Protein AF-0000000082779784 (afdb_homodimer)

Organism: Chanos chanos (NCBI:txid29144)

pLDDT: mean 76.97, std 26.13, range [23.72, 98.94]

Radius of gyration: 28.65 Å; Cα contacts (8 Å, |Δi|>4): 647; chains: 2; bounding box: 79×95×72 Å

Secondary structure (DSSP, 8-state):
------TTSHHHHHHHHHHHHHHHHHHHHGGGS--------SS-HHHHHHHHHHHHHHHHHHHHHHH-PPPBP-STT-TTSEEETTEEEEEEEEEE-HHHHHHHHHHHSTT-EEPP--SHHHHHHHHHHHHHH-SSS--EEEEEEESSSSS-EEETT--------BPTT----GGGTEEEEEE-SSSTT-EEEEETTS-EEEEEEEE-----/------GGGHHHHHHHHHHHHHHHHHHHHGGGS--------SS-HHHHHHHHHHHHHHHHHHHHHHH-PPPBP-STT-TTSEEETTEEEEEEEEEE-HHHHHHHHHHHSTT-EEPP--SHHHHHHHHHHHHHH-SSS--EEEEEEESSSSS-EEETT--------BPTT----GGGTEEEEEE-SSSTT-EEEEETTS-EEEEEEEE-----

Structure (mmCIF, N/CA/C/O backbone):
data_AF-0000000082779784-model_v1
#
loop_
_entity.id
_entity.type
_entity.pdbx_description
1 polymer Lectin-like
#
loop_
_atom_site.group_PDB
_atom_site.id
_atom_site.type_symbol
_atom_site.label_atom_id
_atom_site.label_alt_id
_atom_site.label_comp_id
_atom_site.label_asym_id
_atom_site.label_entity_id
_atom_site.label_seq_id
_atom_site.pdbx_PDB_ins_code
_atom_site.Cartn_x
_atom_site.Cartn_y
_atom_site.Cartn_z
_atom_site.occupancy
_atom_site.B_iso_or_equiv
_atom_site.auth_seq_id
_atom_site.auth_comp_id
_atom_site.auth_asym_id
_atom_site.auth_atom_id
_atom_site.pdbx_PDB_model_num
ATOM 1 N N . MET A 1 1 ? -25.344 -27.469 45.875 1 23.88 1 MET A N 1
ATOM 2 C CA . MET A 1 1 ? -24.984 -28.438 44.844 1 23.88 1 MET A CA 1
ATOM 3 C C . MET A 1 1 ? -24.406 -27.75 43.625 1 23.88 1 MET A C 1
ATOM 5 O O . MET A 1 1 ? -25.094 -27 42.938 1 23.88 1 MET A O 1
ATOM 9 N N . ARG A 1 2 ? -23.031 -27.328 43.688 1 28.5 2 ARG A N 1
ATOM 10 C CA . ARG A 1 2 ? -22.234 -26.391 42.875 1 28.5 2 ARG A CA 1
ATOM 11 C C . ARG A 1 2 ? -21.906 -26.984 41.531 1 28.5 2 ARG A C 1
ATOM 13 O O . ARG A 1 2 ? -21.359 -28.094 41.438 1 28.5 2 ARG A O 1
ATOM 20 N N . SER A 1 3 ? -22.766 -26.688 40.469 1 24.86 3 SER A N 1
ATOM 21 C CA . SER A 1 3 ? -22.734 -27.219 39.125 1 24.86 3 SER A CA 1
ATOM 22 C C . SER A 1 3 ? -21.391 -26.922 38.438 1 24.86 3 SER A C 1
ATOM 24 O O . SER A 1 3 ? -20.984 -25.766 38.344 1 24.86 3 SER A O 1
ATOM 26 N N . VAL A 1 4 ? -20.359 -27.781 38.594 1 32.56 4 VAL A N 1
ATOM 27 C CA . VAL A 1 4 ? -19.031 -27.859 38 1 32.56 4 VAL A CA 1
ATOM 28 C C . VAL A 1 4 ? -19.141 -27.875 36.5 1 32.56 4 VAL A C 1
ATOM 30 O O . VAL A 1 4 ? -19.828 -28.719 35.906 1 32.56 4 VAL A O 1
ATOM 33 N N . GLY A 1 5 ? -19.172 -26.672 35.844 1 28.34 5 GLY A N 1
ATOM 34 C CA . GLY A 1 5 ? -19.312 -26.438 34.406 1 28.34 5 GLY A CA 1
ATOM 35 C C . GLY A 1 5 ? -18.297 -27.188 33.562 1 28.34 5 GLY A C 1
ATOM 36 O O . GLY A 1 5 ? -17.156 -27.375 34 1 28.34 5 GLY A O 1
ATOM 37 N N . ALA A 1 6 ? -18.688 -28.094 32.625 1 32.75 6 ALA A N 1
ATOM 38 C CA . ALA A 1 6 ? -18.141 -29.047 31.641 1 32.75 6 ALA A CA 1
ATOM 39 C C . ALA A 1 6 ? -17.234 -28.328 30.625 1 32.75 6 ALA A C 1
ATOM 41 O O . ALA A 1 6 ? -17.062 -28.797 29.5 1 32.75 6 ALA A O 1
ATOM 42 N N . GLY A 1 7 ? -16.672 -27.156 30.891 1 31.84 7 GLY A N 1
ATOM 43 C CA . GLY A 1 7 ? -16.078 -26.406 29.797 1 31.84 7 GLY A CA 1
ATOM 44 C C . GLY A 1 7 ? -14.812 -27.062 29.25 1 31.84 7 GLY A C 1
ATOM 45 O O . GLY A 1 7 ? -14.125 -26.469 28.422 1 31.84 7 GLY A O 1
ATOM 46 N N . GLY A 1 8 ? -14.281 -28.203 29.812 1 32.31 8 GLY A N 1
ATOM 47 C CA . GLY A 1 8 ? -12.922 -28.641 29.547 1 32.31 8 GLY A CA 1
ATOM 48 C C . GLY A 1 8 ? -12.758 -29.281 28.172 1 32.31 8 GLY A C 1
ATOM 49 O O . GLY A 1 8 ? -11.656 -29.688 27.812 1 32.31 8 GLY A O 1
ATOM 50 N N . THR A 1 9 ? -13.805 -29.766 27.406 1 34.84 9 THR A N 1
ATOM 51 C CA . THR A 1 9 ? -13.617 -30.812 26.406 1 34.84 9 THR A CA 1
ATOM 52 C C . THR A 1 9 ? -13.055 -30.25 25.109 1 34.84 9 THR A C 1
ATOM 54 O O . THR A 1 9 ? -12.602 -31 24.25 1 34.84 9 THR A O 1
ATOM 57 N N . ILE A 1 10 ? -13.164 -28.938 24.812 1 34.38 10 ILE A N 1
ATOM 58 C CA . ILE A 1 10 ? -12.992 -28.578 23.406 1 34.38 10 ILE A CA 1
ATOM 59 C C . ILE A 1 10 ? -11.5 -28.516 23.062 1 34.38 10 ILE A C 1
ATOM 61 O O . ILE A 1 10 ? -11.125 -28.547 21.891 1 34.38 10 ILE A O 1
ATOM 65 N N . ASN A 1 11 ? -10.617 -28.391 24.094 1 32.22 11 ASN A N 1
ATOM 66 C CA . ASN A 1 11 ? -9.227 -28.125 23.75 1 32.22 11 ASN A CA 1
ATOM 67 C C . ASN A 1 11 ? -8.547 -29.375 23.172 1 32.22 11 ASN A C 1
ATOM 69 O O . ASN A 1 11 ? -7.477 -29.266 22.562 1 32.22 11 ASN A O 1
ATOM 73 N N . LEU A 1 12 ? -9.031 -30.594 23.484 1 34.16 12 LEU A N 1
ATOM 74 C CA . LEU A 1 12 ? -8.344 -31.828 23.141 1 34.16 12 LEU A CA 1
ATOM 75 C C . LEU A 1 12 ? -8.445 -32.125 21.641 1 34.16 12 LEU A C 1
ATOM 77 O O . LEU A 1 12 ? -7.523 -32.656 21.047 1 34.16 12 LEU A O 1
ATOM 81 N N . ALA A 1 13 ? -9.516 -31.641 20.969 1 32.19 13 ALA A N 1
ATOM 82 C CA . ALA A 1 13 ? -9.703 -32.062 19.594 1 32.19 13 ALA A CA 1
ATOM 83 C C . ALA A 1 13 ? -8.719 -31.344 18.672 1 32.19 13 ALA A C 1
ATOM 85 O O . ALA A 1 13 ? -8.227 -31.922 17.703 1 32.19 13 ALA A O 1
ATOM 86 N N . LYS A 1 14 ? -8.367 -30.109 18.984 1 36 14 LYS A N 1
ATOM 87 C CA . LYS A 1 14 ? -7.457 -29.391 18.094 1 36 14 LYS A CA 1
ATOM 88 C C . LYS A 1 14 ? -6.039 -29.953 18.203 1 36 14 LYS A C 1
ATOM 90 O O . LYS A 1 14 ? -5.312 -30.016 17.203 1 36 14 LYS A O 1
ATOM 95 N N . GLU A 1 15 ? -5.594 -30.422 19.312 1 37.97 15 GLU A N 1
ATOM 96 C CA . GLU A 1 15 ? -4.273 -31.031 19.469 1 37.97 15 GLU A CA 1
ATOM 97 C C . GLU A 1 15 ? -4.168 -32.344 18.672 1 37.97 15 GLU A C 1
ATOM 99 O O . GLU A 1 15 ? -3.119 -32.625 18.078 1 37.97 15 GLU A O 1
ATOM 104 N N . LEU A 1 16 ? -5.277 -33.062 18.516 1 35.44 16 LEU A N 1
ATOM 105 C CA . LEU A 1 16 ? -5.211 -34.344 17.828 1 35.44 16 LEU A CA 1
ATOM 106 C C . LEU A 1 16 ? -5.109 -34.125 16.312 1 35.44 16 LEU A C 1
ATOM 108 O O . LEU A 1 16 ? -4.465 -34.938 15.617 1 35.44 16 LEU A O 1
ATOM 112 N N . LYS A 1 17 ? -5.699 -33 15.82 1 37.62 17 LYS A N 1
ATOM 113 C CA . LYS A 1 17 ? -5.598 -32.844 14.367 1 37.62 17 LYS A CA 1
ATOM 114 C C . LYS A 1 17 ? -4.176 -32.469 13.953 1 37.62 17 LYS A C 1
ATOM 116 O O . LYS A 1 17 ? -3.672 -32.969 12.945 1 37.62 17 LYS A O 1
ATOM 121 N N . VAL A 1 18 ? -3.428 -31.766 14.812 1 35.31 18 VAL A N 1
ATOM 122 C CA . VAL A 1 18 ? -2.061 -31.391 14.461 1 35.31 18 VAL A CA 1
ATOM 123 C C . VAL A 1 18 ? -1.146 -32.594 14.594 1 35.31 18 VAL A C 1
ATOM 125 O O . VAL A 1 18 ? -0.272 -32.844 13.75 1 35.31 18 VAL A O 1
ATOM 128 N N . GLU A 1 19 ? -1.332 -33.438 15.562 1 36.91 19 GLU A N 1
ATOM 129 C CA . GLU A 1 19 ? -0.468 -34.625 15.727 1 36.91 19 GLU A CA 1
ATOM 130 C C . GLU A 1 19 ? -0.677 -35.625 14.594 1 36.91 19 GLU A C 1
ATOM 132 O O . GLU A 1 19 ? 0.282 -36.219 14.102 1 36.91 19 GLU A O 1
ATOM 137 N N . ARG A 1 20 ? -1.927 -35.812 14.227 1 36.22 20 ARG A N 1
ATOM 138 C CA . ARG A 1 20 ? -2.166 -36.75 13.141 1 36.22 20 ARG A CA 1
ATOM 139 C C . ARG A 1 20 ? -1.636 -36.219 11.812 1 36.22 20 ARG A C 1
ATOM 141 O O . ARG A 1 20 ? -1.119 -36.969 10.992 1 36.22 20 ARG A O 1
ATOM 148 N N . LEU A 1 21 ? -1.686 -34.812 11.648 1 36.78 21 LEU A N 1
ATOM 149 C CA . LEU A 1 21 ? -1.146 -34.312 10.398 1 36.78 21 LEU A CA 1
ATOM 150 C C . LEU A 1 21 ? 0.377 -34.344 10.398 1 36.78 21 LEU A C 1
ATOM 152 O O . LEU A 1 21 ? 0.991 -34.656 9.367 1 36.78 21 LEU A O 1
ATOM 156 N N . LEU A 1 22 ? 1.004 -34.312 11.555 1 37.28 22 LEU A N 1
ATOM 157 C CA . LEU A 1 22 ? 2.457 -34.438 11.633 1 37.28 22 LEU A CA 1
ATOM 158 C C . LEU A 1 22 ? 2.91 -35.844 11.328 1 37.28 22 LEU A C 1
ATOM 160 O O . LEU A 1 22 ? 3.92 -36.062 10.648 1 37.28 22 LEU A O 1
ATOM 164 N N . ILE A 1 23 ? 2.129 -36.812 11.82 1 37 23 ILE A N 1
ATOM 165 C CA . ILE A 1 23 ? 2.586 -38.188 11.625 1 37 23 ILE A CA 1
ATOM 166 C C . ILE A 1 23 ? 2.529 -38.562 10.141 1 37 23 ILE A C 1
ATOM 168 O O . ILE A 1 23 ? 3.443 -39.188 9.609 1 37 23 ILE A O 1
ATOM 172 N N . ILE A 1 24 ? 1.626 -37.875 9.438 1 36.31 24 ILE A N 1
ATOM 173 C CA . ILE A 1 24 ? 1.515 -38.281 8.039 1 36.31 24 ILE A CA 1
ATOM 174 C C . ILE A 1 24 ? 2.633 -37.656 7.227 1 36.31 24 ILE A C 1
ATOM 176 O O . ILE A 1 24 ? 3.223 -38.281 6.355 1 36.31 24 ILE A O 1
ATOM 180 N N . THR A 1 25 ? 3.141 -36.469 7.707 1 35.88 25 THR A N 1
ATOM 181 C CA . THR A 1 25 ? 4.129 -35.781 6.879 1 35.88 25 THR A CA 1
ATOM 182 C C . THR A 1 25 ? 5.516 -36.406 7.074 1 35.88 25 THR A C 1
ATOM 184 O O . THR A 1 25 ? 6.316 -36.438 6.141 1 35.88 25 THR A O 1
ATOM 187 N N . MET A 1 26 ? 5.836 -36.844 8.258 1 36 26 MET A N 1
ATOM 188 C CA . MET A 1 26 ? 7.18 -37.406 8.422 1 36 26 MET A CA 1
ATOM 189 C C . MET A 1 26 ? 7.324 -38.719 7.652 1 36 26 MET A C 1
ATOM 191 O O . MET A 1 26 ? 8.438 -39.125 7.316 1 36 26 MET A O 1
ATOM 195 N N . MET A 1 27 ? 6.246 -39.375 7.547 1 34.59 27 MET A N 1
ATOM 196 C CA . MET A 1 27 ? 6.402 -40.656 6.855 1 34.59 27 MET A CA 1
ATOM 197 C C . MET A 1 27 ? 6.508 -40.469 5.348 1 34.59 27 MET A C 1
ATOM 199 O O . MET A 1 27 ? 6.824 -41.375 4.605 1 34.59 27 MET A O 1
ATOM 203 N N . LYS A 1 28 ? 6.219 -39.219 4.887 1 39.16 28 LYS A N 1
ATOM 204 C CA . LYS A 1 28 ? 6.215 -39.062 3.436 1 39.16 28 LYS A CA 1
ATOM 205 C C . LYS A 1 28 ? 7.637 -38.938 2.895 1 39.16 28 LYS A C 1
ATOM 207 O O . LYS A 1 28 ? 7.895 -39.25 1.732 1 39.16 28 LYS A O 1
ATOM 212 N N . LEU A 1 29 ? 8.562 -38.5 3.678 1 36.72 29 LEU A N 1
ATOM 213 C CA . LEU A 1 29 ? 9.82 -38.156 3.02 1 36.72 29 LEU A CA 1
ATOM 214 C C . LEU A 1 29 ? 10.562 -39.406 2.588 1 36.72 29 LEU A C 1
ATOM 216 O O . LEU A 1 29 ? 11.375 -39.375 1.664 1 36.72 29 LEU A O 1
ATOM 220 N N . ASN A 1 30 ? 10.477 -40.375 3.451 1 36.06 30 ASN A N 1
ATOM 221 C CA . ASN A 1 30 ? 11.438 -41.406 3.133 1 36.06 30 ASN A CA 1
ATOM 222 C C . ASN A 1 30 ? 11.016 -42.219 1.902 1 36.06 30 ASN A C 1
ATOM 224 O O . ASN A 1 30 ? 11.695 -43.156 1.516 1 36.06 30 ASN A O 1
ATOM 228 N N . PHE A 1 31 ? 9.68 -42.031 1.555 1 36.16 31 PHE A N 1
ATOM 229 C CA . PHE A 1 31 ? 9.266 -43.062 0.615 1 36.16 31 PHE A CA 1
ATOM 230 C C . PHE A 1 31 ? 9.68 -42.688 -0.806 1 36.16 31 PHE A C 1
ATOM 232 O O . PHE A 1 31 ? 9.383 -43.438 -1.75 1 36.16 31 PHE A O 1
ATOM 239 N N . ILE A 1 32 ? 10.219 -41.5 -1.028 1 33.91 32 ILE A N 1
ATOM 240 C CA . ILE A 1 32 ? 10.266 -41.219 -2.457 1 33.91 32 ILE A CA 1
ATOM 241 C C . ILE A 1 32 ? 11.484 -41.906 -3.08 1 33.91 32 ILE A C 1
ATOM 243 O O . ILE A 1 32 ? 11.766 -41.719 -4.266 1 33.91 32 ILE A O 1
ATOM 247 N N . SER A 1 33 ? 12.422 -42.406 -2.264 1 29.23 33 SER A N 1
ATOM 248 C CA . SER A 1 33 ? 13.562 -42.75 -3.098 1 29.23 33 SER A CA 1
ATOM 249 C C . SER A 1 33 ? 13.219 -43.875 -4.074 1 29.23 33 SER A C 1
ATOM 251 O O . SER A 1 33 ? 13.594 -43.812 -5.246 1 29.23 33 SER A O 1
ATOM 253 N N . CYS A 1 34 ? 13.328 -45.188 -3.588 1 30.3 34 CYS A N 1
ATOM 254 C CA . CYS A 1 34 ? 13.758 -46.344 -4.375 1 30.3 34 CYS A CA 1
ATOM 255 C C . CYS A 1 34 ? 12.648 -46.781 -5.324 1 30.3 34 CYS A C 1
ATOM 257 O O . CYS A 1 34 ? 11.469 -46.594 -5.035 1 30.3 34 CYS A O 1
ATOM 259 N N . GLY A 1 35 ? 12.867 -47.219 -6.754 1 31.69 35 GLY A N 1
ATOM 260 C CA . GLY A 1 35 ? 12.164 -47.781 -7.902 1 31.69 35 GLY A CA 1
ATOM 261 C C . GLY A 1 35 ? 11.117 -48.812 -7.523 1 31.69 35 GLY A C 1
ATOM 262 O O . GLY A 1 35 ? 10.508 -49.406 -8.391 1 31.69 35 GLY A O 1
ATOM 263 N N . VAL A 1 36 ? 11.352 -49.562 -6.344 1 32.97 36 VAL A N 1
ATOM 264 C CA . VAL A 1 36 ? 10.602 -50.781 -6.219 1 32.97 36 VAL A CA 1
ATOM 265 C C . VAL A 1 36 ? 9.133 -50.469 -5.918 1 32.97 36 VAL A C 1
ATOM 267 O O . VAL A 1 36 ? 8.836 -49.656 -5.047 1 32.97 36 VAL A O 1
ATOM 270 N N . GLU A 1 37 ? 8.156 -50.656 -6.902 1 34.06 37 GLU A N 1
ATOM 271 C CA . GLU A 1 37 ? 6.707 -50.75 -6.77 1 34.06 37 GLU A CA 1
ATOM 272 C C . GLU A 1 37 ? 6.309 -51.469 -5.488 1 34.06 37 GLU A C 1
ATOM 274 O O . GLU A 1 37 ? 6.344 -52.688 -5.434 1 34.06 37 GLU A O 1
ATOM 279 N N . HIS A 1 38 ? 6.82 -51.125 -4.289 1 33.88 38 HIS A N 1
ATOM 280 C CA . HIS A 1 38 ? 6.234 -51.875 -3.188 1 33.88 38 HIS A CA 1
ATOM 281 C C . HIS A 1 38 ? 4.711 -51.781 -3.217 1 33.88 38 HIS A C 1
ATOM 283 O O . HIS A 1 38 ? 4.141 -50.688 -3.348 1 33.88 38 HIS A O 1
ATOM 289 N N . LYS A 1 39 ? 3.988 -52.875 -3.59 1 37.5 39 LYS A N 1
ATOM 290 C CA . LYS A 1 39 ? 2.566 -53.156 -3.467 1 37.5 39 LYS A CA 1
ATOM 291 C C . LYS A 1 39 ? 2.004 -52.656 -2.145 1 37.5 39 LYS A C 1
ATOM 293 O O . LYS A 1 39 ? 2.568 -52.906 -1.08 1 37.5 39 LYS A O 1
ATOM 298 N N . ALA A 1 40 ? 1.337 -51.469 -2.156 1 38.25 40 ALA A N 1
ATOM 299 C CA . ALA A 1 40 ? 0.465 -50.906 -1.134 1 38.25 40 ALA A CA 1
ATOM 300 C C . ALA A 1 40 ? -0.38 -51.969 -0.463 1 38.25 40 ALA A C 1
ATOM 302 O O . ALA A 1 40 ? -1.598 -52.031 -0.654 1 38.25 40 ALA A O 1
ATOM 303 N N . GLN A 1 41 ? 0.075 -53.188 -0.403 1 39.12 41 GLN A N 1
ATOM 304 C CA . GLN A 1 41 ? -0.837 -54.156 0.164 1 39.12 41 GLN A CA 1
ATOM 305 C C . GLN A 1 41 ? -1.271 -53.781 1.572 1 39.12 41 GLN A C 1
ATOM 307 O O . GLN A 1 41 ? -2.305 -54.219 2.061 1 39.12 41 GLN A O 1
ATOM 312 N N . GLY A 1 42 ? -0.367 -53.219 2.422 1 40.88 42 GLY A N 1
ATOM 313 C CA . GLY A 1 42 ? -0.7 -53.188 3.838 1 40.88 42 GLY A CA 1
ATOM 314 C C . GLY A 1 42 ? -1.311 -51.875 4.289 1 40.88 42 GLY A C 1
ATOM 315 O O . GLY A 1 42 ? -1.423 -51.625 5.492 1 40.88 42 GLY A O 1
ATOM 316 N N . LEU A 1 43 ? -1.366 -50.938 3.514 1 45.41 43 LEU A N 1
ATOM 317 C CA . LEU A 1 43 ? -1.974 -49.75 4.07 1 45.41 43 LEU A CA 1
ATOM 318 C C . LEU A 1 43 ? -3.475 -49.938 4.27 1 45.41 43 LEU A C 1
ATOM 320 O O . LEU A 1 43 ? -4.137 -50.562 3.447 1 45.41 43 LEU A O 1
ATOM 324 N N . GLU A 1 44 ? -3.951 -49.625 5.48 1 48.75 44 GLU A N 1
ATOM 325 C CA . GLU A 1 44 ? -5.371 -49.688 5.805 1 48.75 44 GLU A CA 1
ATOM 326 C C . GLU A 1 44 ? -6.203 -48.844 4.844 1 48.75 44 GLU A C 1
ATOM 328 O O . GLU A 1 44 ? -5.695 -47.875 4.266 1 48.75 44 GLU A O 1
ATOM 333 N N . PRO A 1 45 ? -7.414 -49.219 4.621 1 53.91 45 PRO A N 1
ATOM 334 C CA . PRO A 1 45 ? -8.336 -48.594 3.658 1 53.91 45 PRO A CA 1
ATOM 335 C C . PRO A 1 45 ? -8.422 -47.094 3.807 1 53.91 45 PRO A C 1
ATOM 337 O O . PRO A 1 45 ? -8.547 -46.375 2.809 1 53.91 45 PRO A O 1
ATOM 340 N N . ILE A 1 46 ? -8.242 -46.562 4.961 1 55 46 ILE A N 1
ATOM 341 C CA . ILE A 1 46 ? -8.422 -45.156 5.195 1 55 46 ILE A CA 1
ATOM 342 C C . ILE A 1 46 ? -7.215 -44.375 4.672 1 55 46 ILE A C 1
ATOM 344 O O . ILE A 1 46 ? -7.363 -43.281 4.109 1 55 46 ILE A O 1
ATOM 348 N N . GLU A 1 47 ? -6.016 -44.844 4.879 1 49.97 47 GLU A N 1
ATOM 349 C CA . GLU A 1 47 ? -4.812 -44.156 4.391 1 49.97 47 GLU A CA 1
ATOM 350 C C . GLU A 1 47 ? -4.766 -44.156 2.867 1 49.97 47 GLU A C 1
ATOM 352 O O . GLU A 1 47 ? -4.309 -43.188 2.262 1 49.97 47 GLU A O 1
ATOM 357 N N . LYS A 1 48 ? -5.328 -45.125 2.217 1 52.44 48 LYS A N 1
ATOM 358 C CA . LYS A 1 48 ? -5.43 -45.188 0.761 1 52.44 48 LYS A CA 1
ATOM 359 C C . LYS A 1 48 ? -6.387 -44.125 0.228 1 52.44 48 LYS A C 1
ATOM 361 O O . LYS A 1 48 ? -6.156 -43.562 -0.841 1 52.44 48 LYS A O 1
ATOM 366 N N . GLN A 1 49 ? -7.418 -43.781 0.985 1 48.06 49 GLN A N 1
ATOM 367 C CA . GLN A 1 49 ? -8.391 -42.781 0.575 1 48.06 49 GLN A CA 1
ATOM 368 C C . GLN A 1 49 ? -7.805 -41.375 0.655 1 48.06 49 GLN A C 1
ATOM 370 O O . GLN A 1 49 ? -8.07 -40.531 -0.203 1 48.06 49 GLN A O 1
ATOM 375 N N . ILE A 1 50 ? -6.938 -41.094 1.603 1 48.47 50 ILE A N 1
ATOM 376 C CA . ILE A 1 50 ? -6.32 -39.781 1.738 1 48.47 50 ILE A CA 1
ATOM 377 C C . ILE A 1 50 ? -5.289 -39.594 0.632 1 48.47 50 ILE A C 1
ATOM 379 O O . ILE A 1 50 ? -5.23 -38.531 0.015 1 48.47 50 ILE A O 1
ATOM 383 N N . LEU A 1 51 ? -4.516 -40.531 0.332 1 48.78 51 LEU A N 1
ATOM 384 C CA . LEU A 1 51 ? -3.545 -40.469 -0.754 1 48.78 51 LEU A CA 1
ATOM 385 C C . LEU A 1 51 ? -4.246 -40.312 -2.102 1 48.78 51 LEU A C 1
ATOM 387 O O . LEU A 1 51 ? -3.793 -39.562 -2.961 1 48.78 51 LEU A O 1
ATOM 391 N N . LEU A 1 52 ? -5.305 -41 -2.26 1 48.94 52 LEU A N 1
ATOM 392 C CA . LEU A 1 52 ? -6.07 -40.938 -3.498 1 48.94 52 LEU A CA 1
ATOM 393 C C . LEU A 1 52 ? -6.723 -39.562 -3.646 1 48.94 52 LEU A C 1
ATOM 395 O O . LEU A 1 52 ? -6.742 -39 -4.742 1 48.94 52 LEU A O 1
ATOM 399 N N . PHE A 1 53 ? -7.223 -39 -2.566 1 48.72 53 PHE A N 1
ATOM 400 C CA . PHE A 1 53 ? -7.832 -37.656 -2.615 1 48.72 53 PHE A CA 1
ATOM 401 C C . PHE A 1 53 ? -6.785 -36.594 -2.914 1 48.72 53 PHE A C 1
ATOM 403 O O . PHE A 1 53 ? -7.031 -35.688 -3.703 1 48.72 53 PHE A O 1
ATOM 410 N N . TRP A 1 54 ? -5.66 -36.719 -2.279 1 49.19 54 TRP A N 1
ATOM 411 C CA . TRP A 1 54 ? -4.562 -35.812 -2.561 1 49.19 54 TRP A CA 1
ATOM 412 C C . TRP A 1 54 ? -4.09 -35.969 -4.004 1 49.19 54 TRP A C 1
ATOM 414 O O . TRP A 1 54 ? -3.812 -34.969 -4.672 1 49.19 54 TRP A O 1
ATOM 424 N N . ALA A 1 55 ? -4.027 -37.156 -4.473 1 49.16 55 ALA A N 1
ATOM 425 C CA . ALA A 1 55 ? -3.619 -37.438 -5.848 1 49.16 55 ALA A CA 1
ATOM 426 C C . ALA A 1 55 ? -4.684 -36.969 -6.84 1 49.16 55 ALA A C 1
ATOM 428 O O . ALA A 1 55 ? -4.367 -36.375 -7.871 1 49.16 55 ALA A O 1
ATOM 429 N N . VAL A 1 56 ? -5.906 -37.094 -6.465 1 48.12 56 VAL A N 1
ATOM 430 C CA . VAL A 1 56 ? -7.012 -36.719 -7.336 1 48.12 56 VAL A CA 1
ATOM 431 C C . VAL A 1 56 ? -7.09 -35.188 -7.426 1 48.12 56 VAL A C 1
ATOM 433 O O . VAL A 1 56 ? -7.258 -34.625 -8.516 1 48.12 56 VAL A O 1
ATOM 436 N N . ASP A 1 57 ? -7.047 -34.5 -6.293 1 50.25 57 ASP A N 1
ATOM 437 C CA . ASP A 1 57 ? -7.117 -33.062 -6.309 1 50.25 57 ASP A CA 1
ATOM 438 C C . ASP A 1 57 ? -5.918 -32.469 -7.035 1 50.25 57 ASP A C 1
ATOM 440 O O . ASP A 1 57 ? -6.066 -31.516 -7.82 1 50.25 57 ASP A O 1
ATOM 444 N N . HIS A 1 58 ? -4.742 -33.062 -6.762 1 55.38 58 HIS A N 1
ATOM 445 C CA . HIS A 1 58 ? -3.562 -32.656 -7.508 1 55.38 58 HIS A CA 1
ATOM 446 C C . HIS A 1 58 ? -3.719 -32.938 -8.992 1 55.38 58 HIS A C 1
ATOM 448 O O . HIS A 1 58 ? -3.352 -32.125 -9.836 1 55.38 58 HIS A O 1
ATOM 454 N N . THR A 1 59 ? -4.277 -34.156 -9.203 1 56.91 59 THR A N 1
ATOM 455 C CA . THR A 1 59 ? -4.473 -34.531 -10.594 1 56.91 59 THR A CA 1
ATOM 456 C C . THR A 1 59 ? -5.543 -33.688 -11.258 1 56.91 59 THR A C 1
ATOM 458 O O . THR A 1 59 ? -5.426 -33.344 -12.438 1 56.91 59 THR A O 1
ATOM 461 N N . HIS A 1 60 ? -6.496 -33.281 -10.461 1 56.97 60 HIS A N 1
ATOM 462 C CA . HIS A 1 60 ? -7.555 -32.469 -11.039 1 56.97 60 HIS A CA 1
ATOM 463 C C . HIS A 1 60 ? -7.059 -31.062 -11.375 1 56.97 60 HIS A C 1
ATOM 465 O O . HIS A 1 60 ? -7.371 -30.531 -12.445 1 56.97 60 HIS A O 1
ATOM 471 N N . HIS A 1 61 ? -6.273 -30.5 -10.461 1 59 61 HIS A N 1
ATOM 472 C CA . HIS A 1 61 ? -5.75 -29.172 -10.758 1 59 61 HIS A CA 1
ATOM 473 C C . HIS A 1 61 ? -4.797 -29.203 -11.945 1 59 61 HIS A C 1
ATOM 475 O O . HIS A 1 61 ? -4.828 -28.312 -12.797 1 59 61 HIS A O 1
ATOM 481 N N . LEU A 1 62 ? -4.008 -30.234 -11.93 1 58.81 62 LEU A N 1
ATOM 482 C CA . LEU A 1 62 ? -3.059 -30.375 -13.023 1 58.81 62 LEU A CA 1
ATOM 483 C C . LEU A 1 62 ? -3.787 -30.641 -14.344 1 58.81 62 LEU A C 1
ATOM 485 O O . LEU A 1 62 ? -3.381 -30.141 -15.391 1 58.81 62 LEU A O 1
ATOM 489 N N . ARG A 1 63 ? -4.82 -31.422 -14.156 1 61.03 63 ARG A N 1
ATOM 490 C CA . ARG A 1 63 ? -5.574 -31.703 -15.375 1 61.03 63 ARG A CA 1
ATOM 491 C C . ARG A 1 63 ? -6.242 -30.453 -15.914 1 61.03 63 ARG A C 1
ATOM 493 O O . ARG A 1 63 ? -6.238 -30.203 -17.125 1 61.03 63 ARG A O 1
ATOM 500 N N . ARG A 1 64 ? -6.684 -29.609 -14.961 1 65.06 64 ARG A N 1
ATOM 501 C CA . ARG A 1 64 ? -7.332 -28.391 -15.43 1 65.06 64 ARG A CA 1
ATOM 502 C C . ARG A 1 64 ? -6.328 -27.453 -16.094 1 65.06 64 ARG A C 1
ATOM 504 O O . ARG A 1 64 ? -6.605 -26.891 -17.156 1 65.06 64 ARG A O 1
ATOM 511 N N . CYS A 1 65 ? -5.16 -27.359 -15.469 1 75.31 65 CYS A N 1
ATOM 512 C CA . CYS A 1 65 ? -4.156 -26.453 -16.016 1 75.31 65 CYS A CA 1
ATOM 513 C C . CYS A 1 65 ? -3.643 -26.969 -17.359 1 75.31 65 CYS A C 1
ATOM 515 O O . CYS A 1 65 ? -3.354 -26.188 -18.266 1 75.31 65 CYS A O 1
ATOM 517 N N . SER A 1 66 ? -3.471 -28.25 -17.438 1 66.75 66 SER A N 1
ATOM 518 C CA . SER A 1 66 ? -2.9 -28.828 -18.641 1 66.75 66 SER A CA 1
ATOM 519 C C . SER A 1 66 ? -3.789 -28.562 -19.859 1 66.75 66 SER A C 1
ATOM 521 O O . SER A 1 66 ? -3.291 -28.312 -20.953 1 66.75 66 SER A O 1
ATOM 523 N N . MET A 1 67 ? -5.031 -28.438 -19.594 1 69.12 67 MET A N 1
ATOM 524 C CA . MET A 1 67 ? -5.922 -28.312 -20.75 1 69.12 67 MET A CA 1
ATOM 525 C C . MET A 1 67 ? -6.211 -26.844 -21.047 1 69.12 67 MET A C 1
ATOM 527 O O . MET A 1 67 ? -6.523 -26.484 -22.188 1 69.12 67 MET A O 1
ATOM 531 N N . LYS A 1 68 ? -5.996 -25.891 -20 1 84 68 LYS A N 1
ATOM 532 C CA . LYS A 1 68 ? -6.363 -24.516 -20.344 1 84 68 LYS A CA 1
ATOM 533 C C . LYS A 1 68 ? -5.465 -23.516 -19.641 1 84 68 LYS A C 1
ATOM 535 O O . LYS A 1 68 ? -5.883 -22.875 -18.672 1 84 68 LYS A O 1
ATOM 540 N N . MET A 1 69 ? -4.25 -23.406 -20.125 1 92.06 69 MET A N 1
ATOM 541 C CA . MET A 1 69 ? -3.373 -22.344 -19.641 1 92.06 69 MET A CA 1
ATOM 542 C C . MET A 1 69 ? -3.885 -20.969 -20.078 1 92.06 69 MET A C 1
ATOM 544 O O . MET A 1 69 ? -4.473 -20.828 -21.156 1 92.06 69 MET A O 1
ATOM 548 N N . PRO A 1 70 ? -3.621 -20.016 -19.172 1 95.81 70 PRO A N 1
ATOM 549 C CA . PRO A 1 70 ? -3.996 -18.672 -19.641 1 95.81 70 PRO A CA 1
ATOM 550 C C . PRO A 1 70 ? -3.277 -18.266 -20.922 1 95.81 70 PRO A C 1
ATOM 552 O O . PRO A 1 70 ? -2.137 -18.672 -21.156 1 95.81 70 PRO A O 1
ATOM 555 N N . ARG A 1 71 ? -3.973 -17.484 -21.703 1 95.38 71 ARG A N 1
ATOM 556 C CA . ARG A 1 71 ? -3.406 -17.016 -22.969 1 95.38 71 ARG A CA 1
ATOM 557 C C . ARG A 1 71 ? -2.395 -15.898 -22.734 1 95.38 71 ARG A C 1
ATOM 559 O O . ARG A 1 71 ? -2.273 -15.391 -21.609 1 95.38 71 ARG A O 1
ATOM 566 N N . SER A 1 72 ? -1.723 -15.516 -23.812 1 96.75 72 SER A N 1
ATOM 567 C CA . SER A 1 72 ? -0.742 -14.43 -23.781 1 96.75 72 SER A CA 1
ATOM 568 C C . SER A 1 72 ? -1.415 -13.086 -23.547 1 96.75 72 SER A C 1
ATOM 570 O O . SER A 1 72 ? -2.525 -12.844 -24.031 1 96.75 72 SER A O 1
ATOM 572 N N . CYS A 1 73 ? -0.723 -12.242 -22.781 1 97.62 73 CYS A N 1
ATOM 573 C CA . CYS A 1 73 ? -1.196 -10.875 -22.609 1 97.62 73 CYS A CA 1
ATOM 574 C C . CYS A 1 73 ? -1.301 -10.164 -23.953 1 97.62 73 CYS A C 1
ATOM 576 O O . CYS A 1 73 ? -0.472 -10.375 -24.844 1 97.62 73 CYS A O 1
ATOM 578 N N . ASP A 1 74 ? -2.236 -9.289 -24.156 1 95.75 74 ASP A N 1
ATOM 579 C CA . ASP A 1 74 ? -2.479 -8.617 -25.438 1 95.75 74 ASP A CA 1
ATOM 580 C C . ASP A 1 74 ? -1.938 -7.188 -25.406 1 95.75 74 ASP A C 1
ATOM 582 O O . ASP A 1 74 ? -2.293 -6.367 -26.266 1 95.75 74 ASP A O 1
ATOM 586 N N . VAL A 1 75 ? -1.193 -6.848 -24.469 1 96.12 75 VAL A N 1
ATOM 587 C CA . VAL A 1 75 ? -0.539 -5.543 -24.406 1 96.12 75 VAL A CA 1
ATOM 588 C C . VAL A 1 75 ? 0.809 -5.605 -25.125 1 96.12 75 VAL A C 1
ATOM 590 O O . VAL A 1 75 ? 1.587 -6.539 -24.922 1 96.12 75 VAL A O 1
ATOM 593 N N . LYS A 1 76 ? 1.069 -4.57 -25.969 1 95.19 76 LYS A N 1
ATOM 594 C CA . LYS A 1 76 ? 2.307 -4.52 -26.734 1 95.19 76 LYS A CA 1
ATOM 595 C C . LYS A 1 76 ? 3.527 -4.633 -25.828 1 95.19 76 LYS A C 1
ATOM 597 O O . LYS A 1 76 ? 3.58 -3.996 -24.766 1 95.19 76 LYS A O 1
ATOM 602 N N . ASN A 1 77 ? 4.496 -5.426 -26.141 1 96.25 77 ASN A N 1
ATOM 603 C CA . ASN A 1 77 ? 5.777 -5.633 -25.469 1 96.25 77 ASN A CA 1
ATOM 604 C C . ASN A 1 77 ? 5.637 -6.543 -24.25 1 96.25 77 ASN A C 1
ATOM 606 O O . ASN A 1 77 ? 6.629 -6.879 -23.609 1 96.25 77 ASN A O 1
ATOM 610 N N . TYR A 1 78 ? 4.398 -6.965 -23.953 1 97.94 78 TYR A N 1
ATOM 611 C CA . TYR A 1 78 ? 4.18 -7.824 -22.797 1 97.94 78 TYR A CA 1
ATOM 612 C C . TYR A 1 78 ? 3.477 -9.117 -23.203 1 97.94 78 TYR A C 1
ATOM 614 O O . TYR A 1 78 ? 2.781 -9.734 -22.391 1 97.94 78 TYR A O 1
ATOM 622 N N . GLU A 1 79 ? 3.648 -9.547 -24.438 1 97.19 79 GLU A N 1
ATOM 623 C CA . GLU A 1 79 ? 3.004 -10.742 -24.969 1 97.19 79 GLU A CA 1
ATOM 624 C C . GLU A 1 79 ? 3.545 -12 -24.312 1 97.19 79 GLU A C 1
ATOM 626 O O . GLU A 1 79 ? 2.912 -13.062 -24.359 1 97.19 79 GLU A O 1
ATOM 631 N N . HIS A 1 80 ? 4.684 -11.906 -23.656 1 97.62 80 HIS A N 1
ATOM 632 C CA . HIS A 1 80 ? 5.266 -13.055 -22.984 1 97.62 80 HIS A CA 1
ATOM 633 C C . HIS A 1 80 ? 4.703 -13.211 -21.578 1 97.62 80 HIS A C 1
ATOM 635 O O . HIS A 1 80 ? 5.031 -14.172 -20.875 1 97.62 80 HIS A O 1
ATOM 641 N N . TRP A 1 81 ? 3.904 -12.211 -21.125 1 98.44 81 TRP A N 1
ATOM 642 C CA . TRP A 1 81 ? 3.111 -12.359 -19.906 1 98.44 81 TRP A CA 1
ATOM 643 C C . TRP A 1 81 ? 1.812 -13.109 -20.188 1 98.44 81 TRP A C 1
ATOM 645 O O . TRP A 1 81 ? 1.424 -13.273 -21.359 1 98.44 81 TRP A O 1
ATOM 655 N N . TYR A 1 82 ? 1.161 -13.547 -19.156 1 98.31 82 TYR A N 1
ATOM 656 C CA . TYR A 1 82 ? -0.117 -14.234 -19.297 1 98.31 82 TYR A CA 1
ATOM 657 C C . TYR A 1 82 ? -1.28 -13.281 -19.047 1 98.31 82 TYR A C 1
ATOM 659 O O . TYR A 1 82 ? -1.201 -12.406 -18.188 1 98.31 82 TYR A O 1
ATOM 667 N N . LYS A 1 83 ? -2.344 -13.531 -19.766 1 97.56 83 LYS A N 1
ATOM 668 C CA . LYS A 1 83 ? -3.58 -12.797 -19.516 1 97.56 83 LYS A CA 1
ATOM 669 C C . LYS A 1 83 ? -4.426 -13.5 -18.453 1 97.56 83 LYS A C 1
ATOM 671 O O . LYS A 1 83 ? -4.793 -14.664 -18.609 1 97.56 83 LYS A O 1
ATOM 676 N N . VAL A 1 84 ? -4.75 -12.82 -17.344 1 97.75 84 VAL A N 1
ATOM 677 C CA . VAL A 1 84 ? -5.629 -13.305 -16.281 1 97.75 84 VAL A CA 1
ATOM 678 C C . VAL A 1 84 ? -6.684 -12.242 -15.969 1 97.75 84 VAL A C 1
ATOM 680 O O . VAL A 1 84 ? -6.402 -11.266 -15.273 1 97.75 84 VAL A O 1
ATOM 683 N N . GLY A 1 85 ? -7.879 -12.484 -16.453 1 95.94 85 GLY A N 1
ATOM 684 C CA . GLY A 1 85 ? -8.859 -11.414 -16.328 1 95.94 85 GLY A CA 1
ATOM 685 C C . GLY A 1 85 ? -8.422 -10.125 -17 1 95.94 85 GLY A C 1
ATOM 686 O O . GLY A 1 85 ? -8.078 -10.117 -18.188 1 95.94 85 GLY A O 1
ATOM 687 N N . THR A 1 86 ? -8.43 -9.047 -16.297 1 96.75 86 THR A N 1
ATOM 688 C CA . THR A 1 86 ? -8.031 -7.754 -16.828 1 96.75 86 THR A CA 1
ATOM 689 C C . THR A 1 86 ? -6.574 -7.449 -16.484 1 96.75 86 THR A C 1
ATOM 691 O O . THR A 1 86 ? -6.145 -6.293 -16.531 1 96.75 86 THR A O 1
ATOM 694 N N . TYR A 1 87 ? -5.844 -8.508 -16.141 1 98.19 87 TYR A N 1
ATOM 695 C CA . TYR A 1 87 ? -4.453 -8.312 -15.75 1 98.19 87 TYR A CA 1
ATOM 696 C C . TYR A 1 87 ? -3.514 -9.078 -16.672 1 98.19 87 TYR A C 1
ATOM 698 O O . TYR A 1 87 ? -3.896 -10.102 -17.266 1 98.19 87 TYR A O 1
ATOM 706 N N . CYS A 1 88 ? -2.332 -8.555 -16.828 1 98.69 88 CYS A N 1
ATOM 707 C CA . CYS A 1 88 ? -1.188 -9.305 -17.328 1 98.69 88 CYS A CA 1
ATOM 708 C C . CYS A 1 88 ? -0.296 -9.773 -16.188 1 98.69 88 CYS A C 1
ATOM 710 O O . CYS A 1 88 ? 0.042 -8.984 -15.305 1 98.69 88 CYS A O 1
ATOM 712 N N . VAL A 1 89 ? 0.073 -11.047 -16.219 1 98.75 89 VAL A N 1
ATOM 713 C CA . VAL A 1 89 ? 0.716 -11.664 -15.07 1 98.75 89 VAL A CA 1
ATOM 714 C C . VAL A 1 89 ? 1.994 -12.375 -15.508 1 98.75 89 VAL A C 1
ATOM 716 O O . VAL A 1 89 ? 2.035 -12.992 -16.578 1 98.75 89 VAL A O 1
ATOM 719 N N . MET A 1 90 ? 2.996 -12.344 -14.711 1 98.75 90 MET A N 1
ATOM 720 C CA . MET A 1 90 ? 4.258 -13.031 -14.977 1 98.75 90 MET A CA 1
ATOM 721 C C . MET A 1 90 ? 4.805 -13.68 -13.703 1 98.75 90 MET A C 1
ATOM 723 O O . MET A 1 90 ? 4.754 -13.078 -12.625 1 98.75 90 MET A O 1
ATOM 727 N N . TYR A 1 91 ? 5.242 -14.922 -13.836 1 98.69 91 TYR A N 1
ATOM 728 C CA . TYR A 1 91 ? 5.941 -15.641 -12.781 1 98.69 91 TYR A CA 1
ATOM 729 C C . TYR A 1 91 ? 7.426 -15.297 -12.773 1 98.69 91 TYR A C 1
ATOM 731 O O . TYR A 1 91 ? 8.078 -15.328 -13.82 1 98.69 91 TYR A O 1
ATOM 739 N N . PHE A 1 92 ? 7.965 -14.961 -11.609 1 98.75 92 PHE A N 1
ATOM 740 C CA . PHE A 1 92 ? 9.398 -14.719 -11.484 1 98.75 92 PHE A CA 1
ATOM 741 C C . PHE A 1 92 ? 10.047 -15.781 -10.609 1 98.75 92 PHE A C 1
ATOM 743 O O . PHE A 1 92 ? 9.664 -15.969 -9.461 1 98.75 92 PHE A O 1
ATOM 750 N N . ASN A 1 93 ? 11.047 -16.422 -11.219 1 97.38 93 ASN A N 1
ATOM 751 C CA . ASN A 1 93 ? 11.773 -17.484 -10.547 1 97.38 93 ASN A CA 1
ATOM 752 C C . ASN A 1 93 ? 12.961 -16.938 -9.75 1 97.38 93 ASN A C 1
ATOM 754 O O . ASN A 1 93 ? 14.102 -17.328 -9.992 1 97.38 93 ASN A O 1
ATOM 758 N N . GLU A 1 94 ? 12.844 -15.984 -8.977 1 97.31 94 GLU A N 1
ATOM 759 C CA . GLU A 1 94 ? 13.758 -15.398 -8 1 97.31 94 GLU A CA 1
ATOM 760 C C . GLU A 1 94 ? 13.164 -15.422 -6.594 1 97.31 94 GLU A C 1
ATOM 762 O O . GLU A 1 94 ? 11.969 -15.188 -6.418 1 97.31 94 GLU A O 1
ATOM 767 N N . LEU A 1 95 ? 14 -15.797 -5.695 1 98.5 95 LEU A N 1
ATOM 768 C CA . LEU A 1 95 ? 13.539 -15.812 -4.309 1 98.5 95 LEU A CA 1
ATOM 769 C C . LEU A 1 95 ? 13.781 -14.461 -3.645 1 98.5 95 LEU A C 1
ATOM 771 O O . LEU A 1 95 ? 14.93 -14.055 -3.453 1 98.5 95 LEU A O 1
ATOM 775 N N . LEU A 1 96 ? 12.734 -13.75 -3.326 1 98.5 96 LEU A N 1
ATOM 776 C CA . LEU A 1 96 ? 12.82 -12.445 -2.674 1 98.5 96 LEU A CA 1
ATOM 777 C C . LEU A 1 96 ? 11.852 -12.367 -1.499 1 98.5 96 LEU A C 1
ATOM 779 O O . LEU A 1 96 ? 10.844 -13.078 -1.465 1 98.5 96 LEU A O 1
ATOM 783 N N . ASN A 1 97 ? 12.227 -11.562 -0.491 1 97.88 97 ASN A N 1
ATOM 784 C CA . ASN A 1 97 ? 11.227 -11.25 0.524 1 97.88 97 ASN A CA 1
ATOM 785 C C . ASN A 1 97 ? 10.086 -10.414 -0.05 1 97.88 97 ASN A C 1
ATOM 787 O O . ASN A 1 97 ? 10.156 -9.969 -1.199 1 97.88 97 ASN A O 1
ATOM 791 N N . PHE A 1 98 ? 9.062 -10.273 0.653 1 97.94 98 PHE A N 1
ATOM 792 C CA . PHE A 1 98 ? 7.84 -9.648 0.158 1 97.94 98 PHE A CA 1
ATOM 793 C C . PHE A 1 98 ? 8.125 -8.25 -0.384 1 97.94 98 PHE A C 1
ATOM 795 O O . PHE A 1 98 ? 7.691 -7.902 -1.483 1 97.94 98 PHE A O 1
ATOM 802 N N . THR A 1 99 ? 8.883 -7.449 0.396 1 97.69 99 THR A N 1
ATOM 803 C CA . THR A 1 99 ? 9.18 -6.066 0.029 1 97.69 99 THR A CA 1
ATOM 804 C C . THR A 1 99 ? 9.977 -6.012 -1.273 1 97.69 99 THR A C 1
ATOM 806 O O . THR A 1 99 ? 9.609 -5.281 -2.197 1 97.69 99 THR A O 1
ATOM 809 N N . ASP A 1 100 ? 11.008 -6.758 -1.357 1 98.38 100 ASP A N 1
ATOM 810 C CA . ASP A 1 100 ? 11.844 -6.758 -2.559 1 98.38 100 ASP A CA 1
ATOM 811 C C . ASP A 1 100 ? 11.062 -7.285 -3.762 1 98.38 100 ASP A C 1
ATOM 813 O O . ASP A 1 100 ? 11.258 -6.82 -4.887 1 98.38 100 ASP A O 1
ATOM 817 N N . ALA A 1 101 ? 10.234 -8.266 -3.496 1 98.81 101 ALA A N 1
ATOM 818 C CA . ALA A 1 101 ? 9.391 -8.781 -4.57 1 98.81 101 ALA A CA 1
ATOM 819 C C . ALA A 1 101 ? 8.453 -7.699 -5.105 1 98.81 101 ALA A C 1
ATOM 821 O O . ALA A 1 101 ? 8.297 -7.555 -6.32 1 98.81 101 ALA A O 1
ATOM 822 N N . GLU A 1 102 ? 7.832 -6.961 -4.191 1 98.69 102 GLU A N 1
ATOM 823 C CA . GLU A 1 102 ? 6.953 -5.871 -4.609 1 98.69 102 GLU A CA 1
ATOM 824 C C . GLU A 1 102 ? 7.707 -4.844 -5.453 1 98.69 102 GLU A C 1
ATOM 826 O O . GLU A 1 102 ? 7.227 -4.438 -6.512 1 98.69 102 GLU A O 1
ATOM 831 N N . PHE A 1 103 ? 8.859 -4.512 -5.031 1 98.38 103 PHE A N 1
ATOM 832 C CA . PHE A 1 103 ? 9.609 -3.492 -5.762 1 98.38 103 PHE A CA 1
ATOM 833 C C . PHE A 1 103 ? 10.125 -4.043 -7.086 1 98.38 103 PHE A C 1
ATOM 835 O O . PHE A 1 103 ? 10.219 -3.307 -8.07 1 98.38 103 PHE A O 1
ATOM 842 N N . HIS A 1 104 ? 10.414 -5.324 -7.117 1 98.62 104 HIS A N 1
ATOM 843 C CA . HIS A 1 104 ? 10.719 -5.953 -8.398 1 98.62 104 HIS A CA 1
ATOM 844 C C . HIS A 1 104 ? 9.555 -5.805 -9.375 1 98.62 104 HIS A C 1
ATOM 846 O O . HIS A 1 104 ? 9.758 -5.43 -10.531 1 98.62 104 HIS A O 1
ATOM 852 N N . CYS A 1 105 ? 8.344 -6.051 -8.922 1 98.81 105 CYS A N 1
ATOM 853 C CA . CYS A 1 105 ? 7.168 -5.977 -9.781 1 98.81 105 CYS A CA 1
ATOM 854 C C . CYS A 1 105 ? 6.922 -4.547 -10.242 1 98.81 105 CYS A C 1
ATOM 856 O O . CYS A 1 105 ? 6.551 -4.316 -11.398 1 98.81 105 CYS A O 1
ATOM 858 N N . ARG A 1 106 ? 7.156 -3.596 -9.352 1 98 106 ARG A N 1
ATOM 859 C CA . ARG A 1 106 ? 6.98 -2.191 -9.703 1 98 106 ARG A CA 1
ATOM 860 C C . ARG A 1 106 ? 7.934 -1.788 -10.82 1 98 106 ARG A C 1
ATOM 862 O O . ARG A 1 106 ? 7.621 -0.905 -11.625 1 98 106 ARG A O 1
ATOM 869 N N . ASN A 1 107 ? 9.039 -2.494 -10.906 1 97.75 107 ASN A N 1
ATOM 870 C CA . ASN A 1 107 ? 10.039 -2.182 -11.922 1 97.75 107 ASN A CA 1
ATOM 871 C C . ASN A 1 107 ? 9.836 -3.012 -13.188 1 97.75 107 ASN A C 1
ATOM 873 O O . ASN A 1 107 ? 10.352 -2.662 -14.25 1 97.75 107 ASN A O 1
ATOM 877 N N . ALA A 1 108 ? 9.109 -4.07 -13.086 1 98.19 108 ALA A N 1
ATOM 878 C CA . ALA A 1 108 ? 8.992 -5.023 -14.188 1 98.19 108 ALA A CA 1
ATOM 879 C C . ALA A 1 108 ? 8.047 -4.504 -15.266 1 98.19 108 ALA A C 1
ATOM 881 O O . ALA A 1 108 ? 8.164 -4.875 -16.438 1 98.19 108 ALA A O 1
ATOM 882 N N . ALA A 1 109 ? 7.062 -3.639 -14.875 1 97.56 109 ALA A N 1
ATOM 883 C CA . ALA A 1 109 ? 6.102 -3.045 -15.797 1 97.56 109 ALA A CA 1
ATOM 884 C C . ALA A 1 109 ? 5.484 -1.781 -15.211 1 97.56 109 ALA A C 1
ATOM 886 O O . ALA A 1 109 ? 5.352 -1.659 -13.992 1 97.56 109 ALA A O 1
ATOM 887 N N . PRO A 1 110 ? 5.141 -0.787 -16.156 1 95.19 110 PRO A N 1
ATOM 888 C CA . PRO A 1 110 ? 4.332 0.32 -15.641 1 95.19 110 PRO A CA 1
ATOM 889 C C . PRO A 1 110 ? 3.053 -0.152 -14.953 1 95.19 110 PRO A C 1
ATOM 891 O O . PRO A 1 110 ? 2.291 -0.932 -15.531 1 95.19 110 PRO A O 1
ATOM 894 N N . GLY A 1 111 ? 2.922 0.279 -13.727 1 96.31 111 GLY A N 1
ATOM 895 C CA . GLY A 1 111 ? 1.739 -0.141 -12.992 1 96.31 111 GLY A CA 1
ATOM 896 C C . GLY A 1 111 ? 1.882 -1.518 -12.367 1 96.31 111 GLY A C 1
ATOM 897 O O . GLY A 1 111 ? 0.919 -2.059 -11.82 1 96.31 111 GLY A O 1
ATOM 898 N N . GLY A 1 112 ? 3.125 -2.039 -12.43 1 98.5 112 GLY A N 1
ATOM 899 C CA . GLY A 1 112 ? 3.348 -3.389 -11.938 1 98.5 112 GLY A CA 1
ATOM 900 C C . GLY A 1 112 ? 3.355 -3.475 -10.422 1 98.5 112 GLY A C 1
ATOM 901 O O . GLY A 1 112 ? 3.873 -2.582 -9.742 1 98.5 112 GLY A O 1
ATOM 902 N N . HIS A 1 113 ? 2.787 -4.523 -9.867 1 98.88 113 HIS A N 1
ATOM 903 C CA . HIS A 1 113 ? 2.758 -4.91 -8.461 1 98.88 113 HIS A CA 1
ATOM 904 C C . HIS A 1 113 ? 2.738 -6.43 -8.305 1 98.88 113 HIS A C 1
ATOM 906 O O . HIS A 1 113 ? 2.547 -7.152 -9.281 1 98.88 113 HIS A O 1
ATOM 912 N N . LEU A 1 114 ? 3.053 -6.879 -7.039 1 98.94 114 LEU A N 1
ATOM 913 C CA . LEU A 1 114 ? 2.656 -8.25 -6.742 1 98.94 114 LEU A CA 1
ATOM 914 C C . LEU A 1 114 ? 1.181 -8.469 -7.059 1 98.94 114 LEU A C 1
ATOM 916 O O . LEU A 1 114 ? 0.354 -7.586 -6.828 1 98.94 114 LEU A O 1
ATOM 920 N N . ALA A 1 115 ? 0.806 -9.656 -7.523 1 98.94 115 ALA A N 1
ATOM 921 C CA . ALA A 1 115 ? -0.495 -9.914 -8.141 1 98.94 115 ALA A CA 1
ATOM 922 C C . ALA A 1 115 ? -1.611 -9.852 -7.098 1 98.94 115 ALA A C 1
ATOM 924 O O . ALA A 1 115 ? -1.466 -10.375 -5.992 1 98.94 115 ALA A O 1
ATOM 925 N N . SER A 1 116 ? -2.658 -9.188 -7.461 1 98.81 116 SER A N 1
ATOM 926 C CA . SER A 1 116 ? -3.92 -9.242 -6.73 1 98.81 116 SER A CA 1
ATOM 927 C C . SER A 1 116 ? -4.879 -10.25 -7.355 1 98.81 116 SER A C 1
ATOM 929 O O . SER A 1 116 ? -4.664 -10.695 -8.484 1 98.81 116 SER A O 1
ATOM 931 N N . VAL A 1 117 ? -5.828 -10.672 -6.613 1 98.56 117 VAL A N 1
ATOM 932 C CA . VAL A 1 117 ? -6.762 -11.703 -7.066 1 98.56 117 VAL A CA 1
ATOM 933 C C . VAL A 1 117 ? -8.195 -11.258 -6.777 1 98.56 117 VAL A C 1
ATOM 935 O O . VAL A 1 117 ? -8.508 -10.836 -5.664 1 98.56 117 VAL A O 1
ATOM 938 N N . HIS A 1 118 ? -9.109 -11.43 -7.789 1 98.06 118 HIS A N 1
ATOM 939 C CA . HIS A 1 118 ? -10.414 -10.805 -7.621 1 98.06 118 HIS A CA 1
ATOM 940 C C . HIS A 1 118 ? -11.539 -11.781 -7.945 1 98.06 118 HIS A C 1
ATOM 942 O O . HIS A 1 118 ? -12.711 -11.406 -7.93 1 98.06 118 HIS A O 1
ATOM 948 N N . SER A 1 119 ? -11.148 -13.023 -8.312 1 98.06 119 SER A N 1
ATOM 949 C CA . SER A 1 119 ? -12.164 -14.047 -8.562 1 98.06 119 SER A CA 1
ATOM 950 C C . SER A 1 119 ? -11.562 -15.445 -8.484 1 98.06 119 SER A C 1
ATOM 952 O O . SER A 1 119 ? -10.344 -15.617 -8.57 1 98.06 119 SER A O 1
ATOM 954 N N . SER A 1 120 ? -12.492 -16.453 -8.336 1 96.75 120 SER A N 1
ATOM 955 C CA . SER A 1 120 ? -12.055 -17.844 -8.289 1 96.75 120 SER A CA 1
ATOM 956 C C . SER A 1 120 ? -11.406 -18.266 -9.602 1 96.75 120 SER A C 1
ATOM 958 O O . SER A 1 120 ? -10.328 -18.859 -9.602 1 96.75 120 SER A O 1
ATOM 960 N N . PRO A 1 121 ? -11.984 -17.891 -10.773 1 95.81 121 PRO A N 1
ATOM 961 C CA . PRO A 1 121 ? -11.312 -18.234 -12.023 1 95.81 121 PRO A CA 1
ATOM 962 C C . PRO A 1 121 ? -9.922 -17.609 -12.141 1 95.81 121 PRO A C 1
ATOM 964 O O . PRO A 1 121 ? -8.984 -18.281 -12.586 1 95.81 121 PRO A O 1
ATOM 967 N N . ASP A 1 122 ? -9.797 -16.359 -11.742 1 97.06 122 ASP A N 1
ATOM 968 C CA . ASP A 1 122 ? -8.484 -15.711 -11.773 1 97.06 122 ASP A CA 1
ATOM 969 C C . ASP A 1 122 ? -7.5 -16.406 -10.844 1 97.06 122 ASP A C 1
ATOM 971 O O . ASP A 1 122 ? -6.34 -16.609 -11.203 1 97.06 122 ASP A O 1
ATOM 975 N N . ASN A 1 123 ? -7.957 -16.781 -9.648 1 97.62 123 ASN A N 1
ATOM 976 C CA . ASN A 1 123 ? -7.129 -17.516 -8.703 1 97.62 123 ASN A CA 1
ATOM 977 C C . ASN A 1 123 ? -6.625 -18.828 -9.297 1 97.62 123 ASN A C 1
ATOM 979 O O . ASN A 1 123 ? -5.457 -19.188 -9.133 1 97.62 123 ASN A O 1
ATOM 983 N N . ASN A 1 124 ? -7.512 -19.547 -9.961 1 95.81 124 ASN A N 1
ATOM 984 C CA . ASN A 1 124 ? -7.148 -20.797 -10.617 1 95.81 124 ASN A CA 1
ATOM 985 C C . ASN A 1 124 ? -6.125 -20.562 -11.727 1 95.81 124 ASN A C 1
ATOM 987 O O . ASN A 1 124 ? -5.168 -21.328 -11.859 1 95.81 124 ASN A O 1
ATOM 991 N N . ASP A 1 125 ? -6.371 -19.516 -12.477 1 96.88 125 ASP A N 1
ATOM 992 C CA . ASP A 1 125 ? -5.434 -19.188 -13.555 1 96.88 125 ASP A CA 1
ATOM 993 C C . ASP A 1 125 ? -4.043 -18.891 -12.992 1 96.88 125 ASP A C 1
ATOM 995 O O . ASP A 1 125 ? -3.039 -19.359 -13.547 1 96.88 125 ASP A O 1
ATOM 999 N N . LEU A 1 126 ? -3.98 -18.109 -11.953 1 98.06 126 LEU A N 1
ATOM 1000 C CA . LEU A 1 126 ? -2.699 -17.812 -11.32 1 98.06 126 LEU A CA 1
ATOM 1001 C C . LEU A 1 126 ? -2.014 -19.078 -10.852 1 98.06 126 LEU A C 1
ATOM 1003 O O . LEU A 1 126 ? -0.807 -19.25 -11.039 1 98.06 126 LEU A O 1
ATOM 1007 N N . ASN A 1 127 ? -2.779 -19.984 -10.211 1 97.12 127 ASN A N 1
ATOM 1008 C CA . ASN A 1 127 ? -2.199 -21.219 -9.719 1 97.12 127 ASN A CA 1
ATOM 1009 C C . ASN A 1 127 ? -1.672 -22.078 -10.859 1 97.12 127 ASN A C 1
ATOM 1011 O O . ASN A 1 127 ? -0.639 -22.734 -10.719 1 97.12 127 ASN A O 1
ATO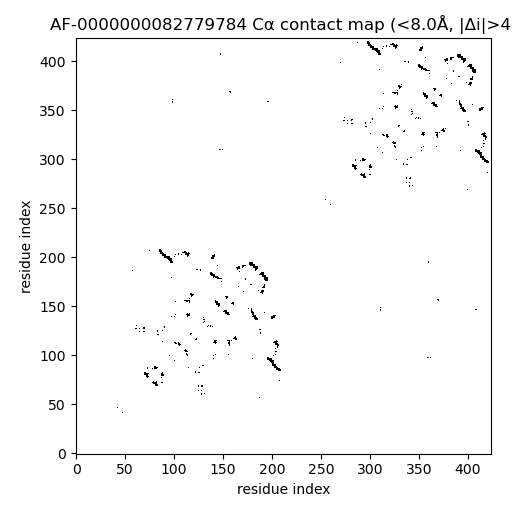M 1015 N N . CYS A 1 128 ? -2.393 -22.109 -11.969 1 96.69 128 CYS A N 1
ATOM 1016 C CA . CYS A 1 128 ? -1.917 -22.844 -13.141 1 96.69 128 CYS A CA 1
ATOM 1017 C C . CYS A 1 128 ? -0.565 -22.312 -13.602 1 96.69 128 CYS A C 1
ATOM 1019 O O . CYS A 1 128 ? 0.331 -23.094 -13.938 1 96.69 128 CYS A O 1
ATOM 1021 N N . ILE A 1 129 ? -0.428 -21 -13.609 1 97.12 129 ILE A N 1
ATOM 1022 C CA . ILE A 1 129 ? 0.838 -20.391 -13.992 1 97.12 129 ILE A CA 1
ATOM 1023 C C . ILE A 1 129 ? 1.939 -20.828 -13.031 1 97.12 129 ILE A C 1
ATOM 1025 O O . ILE A 1 129 ? 3.025 -21.219 -13.469 1 97.12 129 ILE A O 1
ATOM 1029 N N . VAL A 1 130 ? 1.661 -20.797 -11.766 1 97.62 130 VAL A N 1
ATOM 1030 C CA . VAL A 1 130 ? 2.643 -21.188 -10.758 1 97.62 130 VAL A CA 1
ATOM 1031 C C . VAL A 1 130 ? 3.066 -22.641 -10.969 1 97.62 130 VAL A C 1
ATOM 1033 O O . VAL A 1 130 ? 4.258 -22.938 -10.969 1 97.62 130 VAL A O 1
ATOM 1036 N N . LEU A 1 131 ? 2.072 -23.516 -11.125 1 94.75 131 LEU A N 1
ATOM 1037 C CA . LEU A 1 131 ? 2.344 -24.953 -11.242 1 94.75 131 LEU A CA 1
ATOM 1038 C C . LEU A 1 131 ? 3.098 -25.266 -12.523 1 94.75 131 LEU A C 1
ATOM 1040 O O . LEU A 1 131 ? 3.877 -26.219 -12.578 1 94.75 131 LEU A O 1
ATOM 1044 N N . LYS A 1 132 ? 2.836 -24.453 -13.539 1 93.81 132 LYS A N 1
ATOM 1045 C CA . LYS A 1 132 ? 3.588 -24.625 -14.781 1 93.81 132 LYS A CA 1
ATOM 1046 C C . LYS A 1 132 ? 5.086 -24.453 -14.547 1 93.81 132 LYS A C 1
ATOM 1048 O O . LYS A 1 132 ? 5.898 -25.203 -15.094 1 93.81 132 LYS A O 1
ATOM 1053 N N . TYR A 1 133 ? 5.418 -23.453 -13.75 1 94.88 133 TYR A N 1
ATOM 1054 C CA . TYR A 1 133 ? 6.824 -23.094 -13.609 1 94.88 133 TYR A CA 1
ATOM 1055 C C . TYR A 1 133 ? 7.457 -23.812 -12.422 1 94.88 133 TYR A C 1
ATOM 1057 O O . TYR A 1 133 ? 8.664 -24.047 -12.406 1 94.88 133 TYR A O 1
ATOM 1065 N N . ASN A 1 134 ? 6.676 -24.125 -11.414 1 93.81 134 ASN A N 1
ATOM 1066 C CA . ASN A 1 134 ? 7.23 -24.75 -10.219 1 93.81 134 ASN A CA 1
ATOM 1067 C C . ASN A 1 134 ? 6.211 -25.656 -9.531 1 93.81 134 ASN A C 1
ATOM 1069 O O . ASN A 1 134 ? 5.625 -25.281 -8.516 1 93.81 134 ASN A O 1
ATOM 1073 N N . LYS A 1 135 ? 6.117 -26.812 -9.945 1 89.94 135 LYS A N 1
ATOM 1074 C CA . LYS A 1 135 ? 5.156 -27.766 -9.398 1 89.94 135 LYS A CA 1
ATOM 1075 C C . LYS A 1 135 ? 5.633 -28.312 -8.055 1 89.94 135 LYS A C 1
ATOM 1077 O O . LYS A 1 135 ? 4.82 -28.594 -7.176 1 89.94 135 LYS A O 1
ATOM 1082 N N . LYS A 1 136 ? 6.875 -28.469 -7.922 1 90.31 136 LYS A N 1
ATOM 1083 C CA . LYS A 1 136 ? 7.465 -29.125 -6.762 1 90.31 136 LYS A CA 1
ATOM 1084 C C . LYS A 1 136 ? 7.402 -28.219 -5.531 1 90.31 136 LYS A C 1
ATOM 1086 O O . LYS A 1 136 ? 7.137 -28.703 -4.422 1 90.31 136 LYS A O 1
ATOM 1091 N N . SER A 1 137 ? 7.68 -26.953 -5.676 1 90 137 SER A N 1
ATOM 1092 C CA . SER A 1 137 ? 7.652 -25.969 -4.598 1 90 137 SER A CA 1
ATOM 1093 C C . SER A 1 137 ? 6.852 -24.734 -5.004 1 90 137 SER A C 1
ATOM 1095 O O . SER A 1 137 ? 7.426 -23.672 -5.273 1 90 137 SER A O 1
ATOM 1097 N N . PRO A 1 138 ? 5.523 -24.859 -4.969 1 95 138 PRO A N 1
ATOM 1098 C CA . PRO A 1 138 ? 4.699 -23.844 -5.625 1 95 138 PRO A CA 1
ATOM 1099 C C . PRO A 1 138 ? 4.332 -22.688 -4.699 1 95 138 PRO A C 1
ATOM 1101 O O . PRO A 1 138 ? 3.521 -21.828 -5.062 1 95 138 PRO A O 1
ATOM 1104 N N . ARG A 1 139 ? 4.883 -22.594 -3.469 1 97.62 139 ARG A N 1
ATOM 1105 C CA . ARG A 1 139 ? 4.59 -21.469 -2.596 1 97.62 139 ARG A CA 1
ATOM 1106 C C . ARG A 1 139 ? 5.07 -20.156 -3.215 1 97.62 139 ARG A C 1
ATOM 1108 O O . ARG A 1 139 ? 6.215 -20.062 -3.666 1 97.62 139 ARG A O 1
ATOM 1115 N N . ILE A 1 140 ? 4.211 -19.141 -3.248 1 98.56 140 ILE A N 1
ATOM 1116 C CA . ILE A 1 140 ? 4.5 -17.922 -4.012 1 98.56 140 ILE A CA 1
ATOM 1117 C C . ILE A 1 140 ? 3.891 -16.719 -3.309 1 98.56 140 ILE A C 1
ATOM 1119 O O . ILE A 1 140 ? 2.82 -16.812 -2.703 1 98.56 140 ILE A O 1
ATOM 1123 N N . TRP A 1 141 ? 4.637 -15.57 -3.391 1 98.81 141 TRP A N 1
ATOM 1124 C CA . TRP A 1 141 ? 4.051 -14.32 -2.904 1 98.81 141 TRP A CA 1
ATOM 1125 C C . TRP A 1 141 ? 2.971 -13.82 -3.855 1 98.81 141 TRP A C 1
ATOM 1127 O O . TRP A 1 141 ? 3.154 -13.828 -5.074 1 98.81 141 TRP A O 1
ATOM 1137 N N . LEU A 1 142 ? 1.867 -13.453 -3.34 1 98.88 142 LEU A N 1
ATOM 1138 C CA . LEU A 1 142 ? 0.911 -12.539 -3.961 1 98.88 142 LEU A CA 1
ATOM 1139 C C . LEU A 1 142 ? 0.949 -11.172 -3.289 1 98.88 142 LEU A C 1
ATOM 1141 O O . LEU A 1 142 ? 1.751 -10.945 -2.381 1 98.88 142 LEU A O 1
ATOM 1145 N N . GLY A 1 143 ? 0.129 -10.258 -3.768 1 98.75 143 GLY A N 1
ATOM 1146 C CA . GLY A 1 143 ? 0.302 -8.867 -3.375 1 98.75 143 GLY A CA 1
ATOM 1147 C C . GLY A 1 143 ? -0.503 -8.484 -2.146 1 98.75 143 GLY A C 1
ATOM 1148 O O . GLY A 1 143 ? -0.61 -7.305 -1.808 1 98.75 143 GLY A O 1
ATOM 1149 N N . GLY A 1 144 ? -1.112 -9.391 -1.47 1 98 144 GLY A N 1
ATOM 1150 C CA . GLY A 1 144 ? -1.897 -9.086 -0.285 1 98 144 GLY A CA 1
ATOM 1151 C C . GLY A 1 144 ? -1.059 -8.969 0.974 1 98 144 GLY A C 1
ATOM 1152 O O . GLY A 1 144 ? -0.103 -9.727 1.159 1 98 144 GLY A O 1
ATOM 1153 N N . PHE A 1 145 ? -1.432 -8.016 1.837 1 96.06 145 PHE A N 1
ATOM 1154 C CA . PHE A 1 145 ? -0.778 -7.914 3.137 1 96.06 145 PHE A CA 1
ATOM 1155 C C . PHE A 1 145 ? -1.72 -7.305 4.168 1 96.06 145 PHE A C 1
ATOM 1157 O O . PHE A 1 145 ? -2.646 -6.574 3.816 1 96.06 145 PHE A O 1
ATOM 1164 N N . GLU A 1 146 ? -1.47 -7.734 5.414 1 93.62 146 GLU A N 1
ATOM 1165 C CA . GLU A 1 146 ? -2.221 -7.141 6.52 1 93.62 146 GLU A CA 1
ATOM 1166 C C . GLU A 1 146 ? -1.691 -5.754 6.867 1 93.62 146 GLU A C 1
ATOM 1168 O O . GLU A 1 146 ? -0.483 -5.566 7.023 1 93.62 146 GLU A O 1
ATOM 1173 N N . PHE A 1 147 ? -2.629 -4.855 6.969 1 91.12 147 PHE A N 1
ATOM 1174 C CA . PHE A 1 147 ? -2.25 -3.463 7.18 1 91.12 147 PHE A CA 1
ATOM 1175 C C . PHE A 1 147 ? -2.014 -3.184 8.664 1 91.12 147 PHE A C 1
ATOM 1177 O O . PHE A 1 147 ? -2.945 -2.83 9.391 1 91.12 147 PHE A O 1
ATOM 1184 N N . PHE A 1 148 ? -0.717 -3.365 9.156 1 85.56 148 PHE A N 1
ATOM 1185 C CA . PHE A 1 148 ? -0.193 -3.051 10.484 1 85.56 148 PHE A CA 1
ATOM 1186 C C . PHE A 1 148 ? -0.971 -3.793 11.562 1 85.56 148 PHE A C 1
ATOM 1188 O O . PHE A 1 148 ? -1.451 -3.18 12.516 1 85.56 148 PHE A O 1
ATOM 1195 N N . ASN A 1 149 ? -1.128 -5.012 11.461 1 81.31 149 ASN A N 1
ATOM 1196 C CA . ASN A 1 149 ? -1.702 -5.926 12.445 1 81.31 149 ASN A CA 1
ATOM 1197 C C . ASN A 1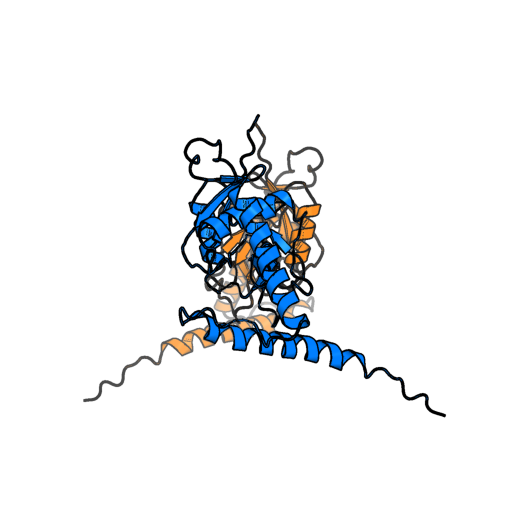 149 ? -3.113 -5.504 12.844 1 81.31 149 ASN A C 1
ATOM 1199 O O . ASN A 1 149 ? -3.469 -5.535 14.023 1 81.31 149 ASN A O 1
ATOM 1203 N N . SER A 1 150 ? -3.896 -5.031 11.875 1 84.12 150 SER A N 1
ATOM 1204 C CA . SER A 1 150 ? -5.234 -4.504 12.133 1 84.12 150 SER A CA 1
ATOM 1205 C C . SER A 1 150 ? -6.305 -5.547 11.828 1 84.12 150 SER A C 1
ATOM 1207 O O . SER A 1 150 ? -7.469 -5.379 12.203 1 84.12 150 SER A O 1
ATOM 1209 N N . GLY A 1 151 ? -5.93 -6.602 11.156 1 87.94 151 GLY A N 1
ATOM 1210 C CA . GLY A 1 151 ? -6.906 -7.535 10.625 1 87.94 151 GLY A CA 1
ATOM 1211 C C . GLY A 1 151 ? -7.445 -7.133 9.266 1 87.94 151 GLY A C 1
ATOM 1212 O O . GLY A 1 151 ? -8.172 -7.898 8.625 1 87.94 151 GLY A O 1
ATOM 1213 N N . LYS A 1 152 ? -7.09 -5.969 8.82 1 92.19 152 LYS A N 1
ATOM 1214 C CA . LYS A 1 152 ? -7.492 -5.504 7.496 1 92.19 152 LYS A CA 1
ATOM 1215 C C . LYS A 1 152 ? -6.422 -5.812 6.457 1 92.19 152 LYS A C 1
ATOM 1217 O O . LYS A 1 152 ? -5.234 -5.566 6.688 1 92.19 152 LYS A O 1
ATOM 1222 N N . TRP A 1 153 ? -6.902 -6.438 5.371 1 95.19 153 TRP A N 1
ATOM 1223 C CA . TRP A 1 153 ? -5.988 -6.812 4.297 1 95.19 153 TRP A CA 1
ATOM 1224 C C . TRP A 1 153 ? -6.172 -5.902 3.084 1 95.19 153 TRP A C 1
ATOM 1226 O O . TRP A 1 153 ? -7.297 -5.523 2.752 1 95.19 153 TRP A O 1
ATOM 1236 N N . VAL A 1 154 ? -5.047 -5.539 2.482 1 96.75 154 VAL A N 1
ATOM 1237 C CA . VAL A 1 154 ? -5.074 -4.711 1.281 1 96.75 154 VAL A CA 1
ATOM 1238 C C . VAL A 1 154 ? -4.145 -5.305 0.224 1 96.75 154 VAL A C 1
ATOM 1240 O O . VAL A 1 154 ? -3.268 -6.113 0.541 1 96.75 154 VAL A O 1
ATOM 1243 N N . TRP A 1 155 ? -4.43 -4.961 -1.032 1 98.19 155 TRP A N 1
ATOM 1244 C CA . TRP A 1 155 ? -3.537 -5.289 -2.141 1 98.19 155 TRP A CA 1
ATOM 1245 C C . TRP A 1 155 ? -2.512 -4.18 -2.357 1 98.19 155 TRP A C 1
ATOM 1247 O O . TRP A 1 155 ? -2.844 -2.994 -2.283 1 98.19 155 TRP A O 1
ATOM 1257 N N . THR A 1 156 ? -1.303 -4.605 -2.695 1 98.19 156 THR A N 1
ATOM 1258 C CA . THR A 1 156 ? -0.261 -3.619 -2.965 1 98.19 156 THR A CA 1
ATOM 1259 C C . THR A 1 156 ? -0.635 -2.75 -4.16 1 98.19 156 THR A C 1
ATOM 1261 O O . THR A 1 156 ? -0.176 -1.612 -4.277 1 98.19 156 THR A O 1
ATOM 1264 N N . ASP A 1 157 ? -1.519 -3.225 -5.082 1 97.69 157 ASP A N 1
ATOM 1265 C CA . ASP A 1 157 ? -1.869 -2.457 -6.273 1 97.69 157 ASP A CA 1
ATOM 1266 C C . ASP A 1 157 ? -3.096 -1.582 -6.023 1 97.69 157 ASP A C 1
ATOM 1268 O O . ASP A 1 157 ? -3.648 -0.998 -6.957 1 97.69 157 ASP A O 1
ATOM 1272 N N . ASP A 1 158 ? -3.561 -1.513 -4.766 1 96.25 158 ASP A N 1
ATOM 1273 C CA . ASP A 1 158 ? -4.633 -0.648 -4.285 1 96.25 158 ASP A CA 1
ATOM 1274 C C . ASP A 1 158 ? -5.98 -1.06 -4.879 1 96.25 158 ASP A C 1
ATOM 1276 O O . ASP A 1 158 ? -6.957 -0.312 -4.793 1 96.25 158 ASP A O 1
ATOM 1280 N N . SER A 1 159 ? -6.02 -2.209 -5.582 1 96.94 159 SER A N 1
ATOM 1281 C CA . SER A 1 159 ? -7.324 -2.695 -6.027 1 96.94 159 SER A CA 1
ATOM 1282 C C . SER A 1 159 ? -8.18 -3.141 -4.844 1 96.94 159 SER A C 1
ATOM 1284 O O . SER A 1 159 ? -7.68 -3.273 -3.727 1 96.94 159 SER A O 1
ATOM 1286 N N . ASN A 1 160 ? -9.438 -3.309 -5.074 1 95.81 160 ASN A N 1
ATOM 1287 C CA . ASN A 1 160 ? -10.383 -3.65 -4.016 1 95.81 160 ASN A CA 1
ATOM 1288 C C . ASN A 1 160 ? -10.133 -5.059 -3.479 1 95.81 160 ASN A C 1
ATOM 1290 O O . ASN A 1 160 ? -9.852 -5.98 -4.246 1 95.81 160 ASN A O 1
ATOM 1294 N N . TRP A 1 161 ? -10.211 -5.176 -2.176 1 96.75 161 TRP A N 1
ATOM 1295 C CA . TRP A 1 161 ? -10.227 -6.496 -1.556 1 96.75 161 TRP A CA 1
ATOM 1296 C C . TRP A 1 161 ? -11.609 -7.129 -1.658 1 96.75 161 TRP A C 1
ATOM 1298 O O . TRP A 1 161 ? -12.445 -6.949 -0.77 1 96.75 161 TRP A O 1
ATOM 1308 N N . ASP A 1 162 ? -11.883 -7.891 -2.76 1 97.62 162 ASP A N 1
ATOM 1309 C CA . ASP A 1 162 ? -13.242 -8.32 -3.082 1 97.62 162 ASP A CA 1
ATOM 1310 C C . ASP A 1 162 ? -13.305 -9.836 -3.283 1 97.62 162 ASP A C 1
ATOM 1312 O O . ASP A 1 162 ? -14.328 -10.359 -3.725 1 97.62 162 ASP A O 1
ATOM 1316 N N . PHE A 1 163 ? -12.273 -10.539 -3.041 1 97.62 163 PHE A N 1
ATOM 1317 C CA . PHE A 1 163 ? -12.148 -11.992 -3.123 1 97.62 163 PHE A CA 1
ATOM 1318 C C . PHE A 1 163 ? -11.109 -12.5 -2.135 1 97.62 163 PHE A C 1
ATOM 1320 O O . PHE A 1 163 ? -10.125 -11.812 -1.846 1 97.62 163 PHE A O 1
ATOM 1327 N N . GLN A 1 164 ? -11.305 -13.695 -1.55 1 96.5 164 GLN A N 1
ATOM 1328 C CA . GLN A 1 164 ? -10.305 -14.336 -0.698 1 96.5 164 GLN A CA 1
ATOM 1329 C C . GLN A 1 164 ? -10.398 -15.852 -0.788 1 96.5 164 GLN A C 1
ATOM 1331 O O . GLN A 1 164 ? -11.477 -16.406 -0.994 1 96.5 164 GLN A O 1
ATOM 1336 N N . ALA A 1 165 ? -9.297 -16.547 -0.703 1 97.25 165 ALA A N 1
ATOM 1337 C CA . ALA A 1 165 ? -9.211 -18 -0.805 1 97.25 165 ALA A CA 1
ATOM 1338 C C . ALA A 1 165 ? -8.297 -18.578 0.27 1 97.25 165 ALA A C 1
ATOM 1340 O O . ALA A 1 165 ? -7.402 -19.375 -0.029 1 97.25 165 ALA A O 1
ATOM 1341 N N . TRP A 1 166 ? -8.562 -18.219 1.497 1 96 166 TRP A N 1
ATOM 1342 C CA . TRP A 1 166 ? -7.73 -18.625 2.625 1 96 166 TRP A CA 1
ATOM 1343 C C . TRP A 1 166 ? -7.848 -20.109 2.891 1 96 166 TRP A C 1
ATOM 1345 O O . TRP A 1 166 ? -8.922 -20.703 2.734 1 96 166 TRP A O 1
ATOM 1355 N N . VAL A 1 167 ? -6.77 -20.688 3.293 1 93.75 167 VAL A N 1
ATOM 1356 C CA . VAL A 1 167 ? -6.863 -21.984 3.949 1 93.75 167 VAL A CA 1
ATOM 1357 C C . VAL A 1 167 ? -7.707 -21.875 5.219 1 93.75 167 VAL A C 1
ATOM 1359 O O . VAL A 1 167 ? -7.598 -20.875 5.949 1 93.75 167 VAL A O 1
ATOM 1362 N N . PRO A 1 168 ? -8.625 -22.875 5.465 1 87.88 168 PRO A N 1
ATOM 1363 C CA . PRO A 1 168 ? -9.359 -22.812 6.727 1 87.88 168 PRO A CA 1
ATOM 1364 C C . PRO A 1 168 ? -8.453 -22.562 7.93 1 87.88 168 PRO A C 1
ATOM 1366 O O . PRO A 1 168 ? -7.41 -23.203 8.062 1 87.88 168 PRO A O 1
ATOM 1369 N N . GLY A 1 169 ? -8.82 -21.562 8.781 1 87.38 169 GLY A N 1
ATOM 1370 C CA . GLY A 1 169 ? -8.031 -21.203 9.945 1 87.38 169 GLY A CA 1
ATOM 1371 C C . GLY A 1 169 ? -7.031 -20.094 9.672 1 87.38 169 GLY A C 1
ATOM 1372 O O . GLY A 1 169 ? -6.383 -19.578 10.586 1 87.38 169 GLY A O 1
ATOM 1373 N N . GLU A 1 170 ? -6.895 -19.797 8.352 1 86.75 170 GLU A N 1
ATOM 1374 C CA . GLU A 1 170 ? -6.031 -18.703 7.941 1 86.75 170 GLU A CA 1
ATOM 1375 C C . GLU A 1 170 ? -6.852 -17.484 7.504 1 86.75 170 GLU A C 1
ATOM 1377 O O . GLU A 1 170 ? -8.023 -17.625 7.133 1 86.75 170 GLU A O 1
ATOM 1382 N N . PRO A 1 171 ? -6.297 -16.312 7.57 1 82.12 171 PRO A N 1
ATOM 1383 C CA . PRO A 1 171 ? -5.004 -15.969 8.172 1 82.12 171 PRO A CA 1
ATOM 1384 C C . PRO A 1 171 ? -5.023 -16.047 9.695 1 82.12 171 PRO A C 1
ATOM 1386 O O . PRO A 1 171 ? -6.055 -15.789 10.312 1 82.12 171 PRO A O 1
ATOM 1389 N N . ASN A 1 172 ? -4.098 -16.531 10.43 1 75.19 172 ASN A N 1
ATOM 1390 C CA . ASN A 1 172 ? -4.113 -16.672 11.883 1 75.19 172 ASN A CA 1
ATOM 1391 C C . ASN A 1 172 ? -3.027 -15.828 12.539 1 75.19 172 ASN A C 1
ATOM 1393 O O . ASN A 1 172 ? -2.895 -15.836 13.766 1 75.19 172 ASN A O 1
ATOM 1397 N N . ASN A 1 173 ? -2.463 -14.875 11.922 1 64.88 173 ASN A N 1
ATOM 1398 C CA . ASN A 1 173 ? -1.423 -13.984 12.438 1 64.88 173 ASN A CA 1
ATOM 1399 C C . ASN A 1 173 ? -0.567 -14.688 13.492 1 64.88 173 ASN A C 1
ATOM 1401 O O . ASN A 1 173 ? -0.342 -14.141 14.578 1 64.88 173 ASN A O 1
ATOM 1405 N N . GLN A 1 174 ? -0.168 -15.922 13.203 1 61.03 174 GLN A N 1
ATOM 1406 C CA . GLN A 1 174 ? 0.695 -16.594 14.164 1 61.03 174 GLN A CA 1
ATOM 1407 C C . GLN A 1 174 ? 1.894 -15.727 14.531 1 61.03 174 GLN A C 1
ATOM 1409 O O . GLN A 1 174 ? 2.604 -15.234 13.656 1 61.03 174 GLN A O 1
ATOM 1414 N N . HIS A 1 175 ? 2.174 -15.422 15.812 1 61.97 175 HIS A N 1
ATOM 1415 C CA . HIS A 1 175 ? 3.225 -14.641 16.453 1 61.97 175 HIS A CA 1
ATOM 1416 C C . HIS A 1 175 ? 3.15 -13.172 16.031 1 61.97 175 HIS A C 1
ATOM 1418 O O . HIS A 1 175 ? 4.121 -12.43 16.188 1 61.97 175 HIS A O 1
ATOM 1424 N N . ASN A 1 176 ? 2.119 -12.742 15.469 1 64.81 176 ASN A N 1
ATOM 1425 C CA . ASN A 1 176 ? 1.877 -11.352 15.078 1 64.81 176 ASN A CA 1
ATOM 1426 C C . ASN A 1 176 ? 2.939 -10.852 14.102 1 64.81 176 ASN A C 1
ATOM 1428 O O . ASN A 1 176 ? 3.35 -9.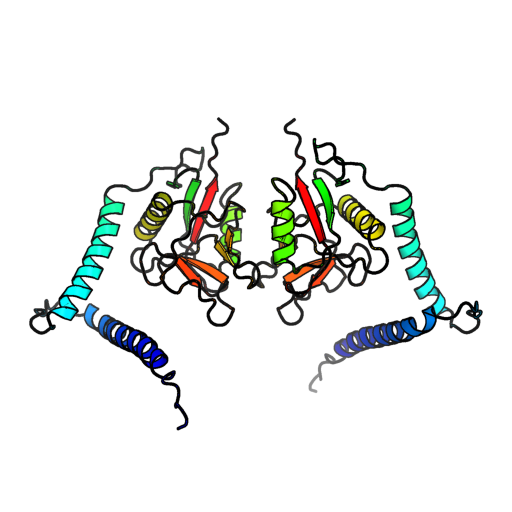695 14.164 1 64.81 176 ASN A O 1
ATOM 1432 N N . LYS A 1 177 ? 3.441 -11.914 13.367 1 74.88 177 LYS A N 1
ATOM 1433 C CA . LYS A 1 177 ? 4.527 -11.523 12.477 1 74.88 177 LYS A CA 1
ATOM 1434 C C . LYS A 1 177 ? 4.238 -11.953 11.039 1 74.88 177 LYS A C 1
ATOM 1436 O O . LYS A 1 177 ? 5.012 -11.656 10.125 1 74.88 177 LYS A O 1
ATOM 1441 N N . GLU A 1 178 ? 3.08 -12.609 10.828 1 81.19 178 GLU A N 1
ATOM 1442 C CA . GLU A 1 178 ? 2.758 -13.086 9.484 1 81.19 178 GLU A CA 1
ATOM 1443 C C . GLU A 1 178 ? 1.768 -12.156 8.789 1 81.19 178 GLU A C 1
ATOM 1445 O O . GLU A 1 178 ? 0.555 -12.281 8.969 1 81.19 178 GLU A O 1
ATOM 1450 N N . ASP A 1 179 ? 2.287 -11.219 8 1 90.62 179 ASP A N 1
ATOM 1451 C CA . ASP A 1 179 ? 1.431 -10.148 7.504 1 90.62 179 ASP A CA 1
ATOM 1452 C C . ASP A 1 179 ? 1.377 -10.148 5.98 1 90.62 179 ASP A C 1
ATOM 1454 O O . ASP A 1 179 ? 0.73 -9.289 5.375 1 90.62 179 ASP A O 1
ATOM 1458 N N . CYS A 1 180 ? 2.049 -11.117 5.363 1 96.44 180 CYS A N 1
ATOM 1459 C CA . CYS A 1 180 ? 2.131 -11.102 3.908 1 96.44 180 CYS A CA 1
ATOM 1460 C C . CYS A 1 180 ? 1.513 -12.359 3.314 1 96.44 180 CYS A C 1
ATOM 1462 O O . CYS A 1 180 ? 1.667 -13.453 3.863 1 96.44 180 CYS A O 1
ATOM 1464 N N . LEU A 1 181 ? 0.874 -12.227 2.213 1 97.44 181 LEU A N 1
ATOM 1465 C CA . LEU A 1 181 ? 0.033 -13.258 1.624 1 97.44 181 LEU A CA 1
ATOM 1466 C C . LEU A 1 181 ? 0.845 -14.156 0.693 1 97.44 181 LEU A C 1
ATOM 1468 O O . LEU A 1 181 ? 1.576 -13.656 -0.168 1 97.44 181 LEU A O 1
ATOM 1472 N N . GLU A 1 182 ? 0.748 -15.484 0.932 1 97.94 182 GLU A N 1
ATOM 1473 C CA . GLU A 1 182 ? 1.276 -16.484 0.007 1 97.94 182 GLU A CA 1
ATOM 1474 C C . GLU A 1 182 ? 0.176 -17.422 -0.48 1 97.94 182 GLU A C 1
ATOM 1476 O O . GLU A 1 182 ? -0.853 -17.578 0.182 1 97.94 182 GLU A O 1
ATOM 1481 N N . MET A 1 183 ? 0.415 -18 -1.624 1 97.94 183 MET A N 1
ATOM 1482 C CA . MET A 1 183 ? -0.425 -19.078 -2.15 1 97.94 183 MET A CA 1
ATOM 1483 C C . MET A 1 183 ? 0.33 -20.391 -2.17 1 97.94 183 MET A C 1
ATOM 1485 O O . MET A 1 183 ? 1.555 -20.422 -2.307 1 97.94 183 MET A O 1
ATOM 1489 N N . ASN A 1 184 ? -0.432 -21.562 -1.979 1 96.88 184 ASN A N 1
ATOM 1490 C CA . ASN A 1 184 ? 0.053 -22.922 -2.139 1 96.88 184 ASN A CA 1
ATOM 1491 C C . ASN A 1 184 ? 0.873 -23.375 -0.933 1 96.88 184 ASN A C 1
ATOM 1493 O O . ASN A 1 184 ? 1.846 -24.109 -1.079 1 96.88 184 ASN A O 1
ATOM 1497 N N . TRP A 1 185 ? 0.714 -22.859 0.257 1 89.31 185 TRP A N 1
ATOM 1498 C CA . TRP A 1 185 ? 1.388 -23.344 1.462 1 89.31 185 TRP A CA 1
ATOM 1499 C C . TRP A 1 185 ? 0.91 -24.734 1.839 1 89.31 185 TRP A C 1
ATOM 1501 O O . TRP A 1 185 ? 1.72 -25.656 2 1 89.31 185 TRP A O 1
ATOM 1511 N N . LYS A 1 186 ? -0.309 -25.141 1.981 1 86.19 186 LYS A N 1
ATOM 1512 C CA . LYS A 1 186 ? -0.852 -26.438 2.395 1 86.19 186 LYS A CA 1
ATOM 1513 C C . LYS A 1 186 ? -1.77 -27.016 1.322 1 86.19 186 LYS A C 1
ATOM 1515 O O . LYS A 1 186 ? -1.804 -28.219 1.119 1 86.19 186 LYS A O 1
ATOM 1520 N N . GLU A 1 187 ? -2.426 -26.172 0.737 1 91 187 GLU A N 1
ATOM 1521 C CA . GLU A 1 187 ? -3.389 -26.547 -0.296 1 91 187 GLU A CA 1
ATOM 1522 C C . GLU A 1 187 ? -3.186 -25.719 -1.562 1 91 187 GLU A C 1
ATOM 1524 O O . GLU A 1 187 ? -3.07 -24.484 -1.496 1 91 187 GLU A O 1
ATOM 1529 N N . LYS A 1 188 ? -3.129 -26.438 -2.668 1 92.44 188 LYS A N 1
ATOM 1530 C CA . LYS A 1 188 ? -2.938 -25.75 -3.939 1 92.44 188 LYS A CA 1
ATOM 1531 C C . LYS A 1 188 ? -4.047 -24.719 -4.184 1 92.44 188 LYS A C 1
ATOM 1533 O O . LYS A 1 188 ? -5.223 -25.016 -3.979 1 92.44 188 LYS A O 1
ATOM 1538 N N . GLY A 1 189 ? -3.648 -23.562 -4.539 1 95.62 189 GLY A N 1
ATOM 1539 C CA . GLY A 1 189 ? -4.598 -22.516 -4.883 1 95.62 189 GLY A CA 1
ATOM 1540 C C . GLY A 1 189 ? -5.141 -21.781 -3.672 1 95.62 189 GLY A C 1
ATOM 1541 O O . GLY A 1 189 ? -5.863 -20.797 -3.812 1 95.62 189 GLY A O 1
ATOM 1542 N N . LYS A 1 190 ? -4.812 -22.219 -2.48 1 97 190 LYS A N 1
ATOM 1543 C CA . LYS A 1 190 ? -5.293 -21.562 -1.27 1 97 190 LYS A CA 1
ATOM 1544 C C . LYS A 1 190 ? -4.211 -20.672 -0.663 1 97 190 LYS A C 1
ATOM 1546 O O . LYS A 1 190 ? -3.039 -20.766 -1.032 1 97 190 LYS A O 1
ATOM 1551 N N . TRP A 1 191 ? -4.727 -19.766 0.258 1 97.31 191 TRP A N 1
ATOM 1552 C CA . TRP A 1 191 ? -3.852 -18.688 0.725 1 97.31 191 TRP A CA 1
ATOM 1553 C C . TRP A 1 191 ? -3.434 -18.922 2.174 1 97.31 191 TRP A C 1
ATOM 1555 O O . TRP A 1 191 ? -4.117 -19.625 2.918 1 97.31 191 TRP A O 1
ATOM 1565 N N . ASN A 1 192 ? -2.312 -18.391 2.523 1 95.19 192 ASN A N 1
ATOM 1566 C CA . ASN A 1 192 ? -1.771 -18.328 3.877 1 95.19 192 ASN A CA 1
ATOM 1567 C C . ASN A 1 192 ? -1.054 -17.016 4.133 1 95.19 192 ASN A C 1
ATOM 1569 O O . ASN A 1 192 ? -0.559 -16.375 3.199 1 95.19 192 ASN A O 1
ATOM 1573 N N . ASP A 1 193 ? -1.112 -16.516 5.355 1 94.56 193 ASP A N 1
ATOM 1574 C CA . ASP A 1 193 ? -0.23 -15.414 5.742 1 94.56 193 ASP A CA 1
ATOM 1575 C C . ASP A 1 193 ? 1.106 -15.945 6.262 1 94.56 193 ASP A C 1
ATOM 1577 O O . ASP A 1 193 ? 1.149 -16.938 6.988 1 94.56 193 ASP A O 1
ATOM 1581 N N . ASP A 1 194 ? 2.152 -15.367 5.785 1 94.12 194 ASP A N 1
ATOM 1582 C CA . ASP A 1 194 ? 3.48 -15.805 6.207 1 94.12 194 ASP A CA 1
ATOM 1583 C C . ASP A 1 194 ? 4.348 -14.609 6.602 1 94.12 194 ASP A C 1
ATOM 1585 O O . ASP A 1 194 ? 3.926 -13.461 6.469 1 94.12 194 ASP A O 1
ATOM 1589 N N . TRP A 1 195 ? 5.559 -14.984 7.227 1 93.69 195 TRP A N 1
ATOM 1590 C CA . TRP A 1 195 ? 6.539 -13.977 7.629 1 93.69 195 TRP A CA 1
ATOM 1591 C C . TRP A 1 195 ? 7.078 -13.227 6.414 1 93.69 195 TRP A C 1
ATOM 1593 O O . TRP A 1 195 ? 7.633 -13.836 5.496 1 93.69 195 TRP A O 1
ATOM 1603 N N . CYS A 1 196 ? 6.98 -11.852 6.375 1 94.81 196 CYS A N 1
ATOM 1604 C CA . CYS A 1 196 ? 7.219 -11.023 5.199 1 94.81 196 CYS A CA 1
ATOM 1605 C C . CYS A 1 196 ? 8.68 -11.117 4.762 1 94.81 196 CYS A C 1
ATOM 1607 O O . CYS A 1 196 ? 8.977 -11.055 3.566 1 94.81 196 CYS A O 1
ATOM 1609 N N . PRO A 1 197 ? 9.578 -11.328 5.637 1 94.5 197 PRO A N 1
ATOM 1610 C CA . PRO A 1 197 ? 10.984 -11.398 5.227 1 94.5 197 PRO A CA 1
ATOM 1611 C C . PRO A 1 197 ? 11.344 -12.727 4.566 1 94.5 197 PRO A C 1
ATOM 1613 O O . PRO A 1 197 ? 12.445 -12.867 4.016 1 94.5 197 PRO A O 1
ATOM 1616 N N . THR A 1 198 ? 10.461 -13.719 4.672 1 95.94 198 THR A N 1
ATOM 1617 C CA . THR A 1 198 ? 10.742 -15 4.031 1 95.94 198 THR A CA 1
ATOM 1618 C C . THR A 1 198 ? 10.891 -14.828 2.521 1 95.94 198 THR A C 1
ATOM 1620 O O . THR A 1 198 ? 10.156 -14.047 1.906 1 95.94 198 THR A O 1
ATOM 1623 N N . LYS A 1 199 ? 11.844 -15.516 1.938 1 98.06 199 LYS A N 1
ATOM 1624 C CA . LYS A 1 199 ? 12.062 -15.398 0.499 1 98.06 199 LYS A CA 1
ATOM 1625 C C . LYS A 1 199 ? 11.242 -16.438 -0.263 1 98.06 199 LYS A C 1
ATOM 1627 O O . LYS A 1 199 ? 11.258 -17.625 0.079 1 98.06 199 LYS A O 1
ATOM 1632 N N . LYS A 1 200 ? 10.484 -16 -1.276 1 98.31 200 LYS A N 1
ATOM 1633 C CA . LYS A 1 200 ? 9.664 -16.859 -2.131 1 98.31 200 LYS A CA 1
ATOM 1634 C C . LYS A 1 200 ? 9.68 -16.359 -3.576 1 98.31 200 LYS A C 1
ATOM 1636 O O . LYS A 1 200 ? 10.039 -15.219 -3.84 1 98.31 200 LYS A O 1
ATOM 1641 N N . ASN A 1 201 ? 9.336 -17.312 -4.488 1 98.75 201 ASN A N 1
ATOM 1642 C CA . ASN A 1 201 ? 8.945 -16.859 -5.816 1 98.75 201 ASN A CA 1
ATOM 1643 C C . ASN A 1 201 ? 7.707 -15.969 -5.758 1 98.75 201 ASN A C 1
ATOM 1645 O O . ASN A 1 201 ? 7.07 -15.844 -4.707 1 98.75 201 ASN A O 1
ATOM 1649 N N . PHE A 1 202 ? 7.441 -15.297 -6.883 1 98.88 202 PHE A N 1
ATOM 1650 C CA . PHE A 1 202 ? 6.34 -14.344 -6.805 1 98.88 202 PHE A CA 1
ATOM 1651 C C . PHE A 1 202 ? 5.738 -14.094 -8.188 1 98.88 202 PHE A C 1
ATOM 1653 O O . PHE A 1 202 ? 6.371 -14.391 -9.203 1 98.88 202 PHE A O 1
ATOM 1660 N N . LEU A 1 203 ? 4.492 -13.664 -8.164 1 98.94 203 LEU A N 1
ATOM 1661 C CA . LEU A 1 203 ? 3.789 -13.234 -9.367 1 98.94 203 LEU A CA 1
ATOM 1662 C C . LEU A 1 203 ? 3.662 -11.719 -9.414 1 98.94 203 LEU A C 1
ATOM 1664 O O . LEU A 1 203 ? 3.248 -11.094 -8.43 1 98.94 203 LEU A O 1
ATOM 1668 N N . CYS A 1 204 ? 4.051 -11.125 -10.508 1 98.94 204 CYS A N 1
ATOM 1669 C CA . CYS A 1 204 ? 3.775 -9.719 -10.781 1 98.94 204 CYS A CA 1
ATOM 1670 C C . CYS A 1 204 ? 2.568 -9.57 -11.703 1 98.94 204 CYS A C 1
ATOM 1672 O O . CYS A 1 204 ? 2.303 -10.445 -12.531 1 98.94 204 CYS A O 1
ATOM 1674 N N . SER A 1 205 ? 1.887 -8.484 -11.539 1 98.88 205 SER A N 1
ATOM 1675 C CA . SER A 1 205 ? 0.785 -8.203 -12.453 1 98.88 205 SER A CA 1
ATOM 1676 C C . SER A 1 205 ? 0.6 -6.699 -12.648 1 98.88 205 SER A C 1
ATOM 1678 O O . SER A 1 205 ? 1.074 -5.902 -11.836 1 98.88 205 SER A O 1
ATOM 1680 N N . PHE A 1 206 ? 0.053 -6.289 -13.742 1 98.38 206 PHE A N 1
ATOM 1681 C CA . PHE A 1 206 ? -0.437 -4.938 -13.984 1 98.38 206 PHE A CA 1
ATOM 1682 C C . PHE A 1 206 ? -1.772 -4.969 -14.711 1 98.38 206 PHE A C 1
ATOM 1684 O O . PHE A 1 206 ? -2.086 -5.938 -15.406 1 98.38 206 PHE A O 1
ATOM 1691 N N . THR A 1 207 ? -2.535 -3.912 -14.469 1 96.38 207 THR A N 1
ATOM 1692 C CA . THR A 1 207 ? -3.861 -3.85 -15.078 1 96.38 207 THR A CA 1
ATOM 1693 C C . THR A 1 207 ? -3.76 -3.551 -16.562 1 96.38 207 THR A C 1
ATOM 1695 O O . THR A 1 207 ? -2.939 -2.732 -16.984 1 96.38 207 THR A O 1
ATOM 1698 N N . ASN A 1 208 ? -4.445 -4.367 -17.312 1 85.25 208 ASN A N 1
ATOM 1699 C CA . ASN A 1 208 ? -4.59 -4.18 -18.75 1 85.25 208 ASN A CA 1
ATOM 1700 C C . ASN A 1 208 ? -5.887 -3.453 -19.094 1 85.25 208 ASN A C 1
ATOM 1702 O O . ASN A 1 208 ? -6.785 -4.031 -19.719 1 85.25 208 ASN A O 1
ATOM 1706 N N . LYS A 1 209 ? -6.227 -2.488 -18.375 1 69.56 209 LYS A N 1
ATOM 1707 C CA . LYS A 1 209 ? -7.48 -1.824 -18.719 1 69.56 209 LYS A CA 1
ATOM 1708 C C . LYS A 1 209 ? -7.391 -1.157 -20.094 1 69.56 209 LYS A C 1
ATOM 1710 O O . LYS A 1 209 ? -6.473 -0.373 -20.344 1 69.56 209 LYS A O 1
ATOM 1715 N N . LYS A 1 210 ? -7.676 -1.829 -21.25 1 50.16 210 LYS A N 1
ATOM 1716 C CA . LYS A 1 210 ? -7.859 -1.204 -22.562 1 50.16 210 LYS A CA 1
ATOM 1717 C C . LYS A 1 210 ? -8.656 0.093 -22.453 1 50.16 210 LYS A C 1
ATOM 1719 O O . LYS A 1 210 ? -9.688 0.135 -21.781 1 50.16 210 LYS A O 1
ATOM 1724 N N . THR A 1 211 ? -7.949 1.193 -22.203 1 39.41 211 THR A N 1
ATOM 1725 C CA . THR A 1 211 ? -8.727 2.359 -22.609 1 39.41 211 THR A CA 1
ATOM 1726 C C . THR A 1 211 ? -9.562 2.047 -23.844 1 39.41 211 THR A C 1
ATOM 1728 O O . THR A 1 211 ? -9.008 1.784 -24.922 1 39.41 211 THR A O 1
ATOM 1731 N N . ASN A 1 212 ? -10.414 1.164 -23.75 1 30.55 212 ASN A N 1
ATOM 1732 C CA . ASN A 1 212 ? -11.312 1.347 -24.891 1 30.55 212 ASN A CA 1
ATOM 1733 C C . ASN A 1 212 ? -11.859 2.77 -24.938 1 30.55 212 ASN A C 1
ATOM 1735 O O . ASN A 1 212 ? -12.211 3.346 -23.906 1 30.55 212 ASN A O 1
ATOM 1739 N N . MET B 1 1 ? 54.906 -1.377 22.156 1 23.72 1 MET B N 1
ATOM 1740 C CA . MET B 1 1 ? 54.188 -0.153 22.484 1 23.72 1 MET B CA 1
ATOM 1741 C C . MET B 1 1 ? 52.781 -0.169 21.875 1 23.72 1 MET B C 1
ATOM 1743 O O . MET B 1 1 ? 52.656 -0.24 20.656 1 23.72 1 MET B O 1
ATOM 1747 N N . ARG B 1 2 ? 51.75 -0.767 22.656 1 27.92 2 ARG B N 1
ATOM 1748 C CA . ARG B 1 2 ? 50.375 -1.182 22.406 1 27.92 2 ARG B CA 1
ATOM 1749 C C . ARG B 1 2 ? 49.469 0.027 22.266 1 27.92 2 ARG B C 1
ATOM 1751 O O . ARG B 1 2 ? 49.375 0.869 23.156 1 27.92 2 ARG B O 1
ATOM 1758 N N . SER B 1 3 ? 49.312 0.567 21 1 24.83 3 SER B N 1
ATOM 1759 C CA . SER B 1 3 ? 48.562 1.773 20.672 1 24.83 3 SER B CA 1
ATOM 1760 C C . SER B 1 3 ? 47.094 1.617 21.031 1 24.83 3 SER B C 1
ATOM 1762 O O . SER B 1 3 ? 46.438 0.684 20.562 1 24.83 3 SER B O 1
ATOM 1764 N N . VAL B 1 4 ? 46.719 1.887 22.297 1 32.25 4 VAL B N 1
ATOM 1765 C CA . VAL B 1 4 ? 45.375 1.954 22.922 1 32.25 4 VAL B CA 1
ATOM 1766 C C . VAL B 1 4 ? 44.5 2.916 22.141 1 32.25 4 VAL B C 1
ATOM 1768 O O . VAL B 1 4 ? 44.875 4.07 21.906 1 32.25 4 VAL B O 1
ATOM 1771 N N . GLY B 1 5 ? 43.719 2.436 21.109 1 28.34 5 GLY B N 1
ATOM 1772 C CA . GLY B 1 5 ? 42.844 3.127 20.203 1 28.34 5 GLY B CA 1
ATOM 1773 C C . GLY B 1 5 ? 41.781 3.947 20.906 1 28.34 5 GLY B C 1
ATOM 1774 O O . GLY B 1 5 ? 41.281 3.545 21.953 1 28.34 5 GLY B O 1
ATOM 1775 N N . ALA B 1 6 ? 41.719 5.328 20.766 1 32.28 6 ALA B N 1
ATOM 1776 C CA . ALA B 1 6 ? 40.969 6.484 21.234 1 32.28 6 ALA B CA 1
ATOM 1777 C C . ALA B 1 6 ? 39.5 6.355 20.875 1 32.28 6 ALA B C 1
ATOM 1779 O O . ALA B 1 6 ? 38.781 7.363 20.719 1 32.28 6 ALA B O 1
ATOM 1780 N N . GLY B 1 7 ? 38.938 5.172 20.641 1 31.58 7 GLY B N 1
ATOM 1781 C CA . GLY B 1 7 ? 37.594 5.133 20.047 1 31.58 7 GLY B CA 1
ATOM 1782 C C . GLY B 1 7 ? 36.5 5.629 20.984 1 31.58 7 GLY B C 1
ATOM 1783 O O . GLY B 1 7 ? 35.312 5.539 20.672 1 31.58 7 GLY B O 1
ATOM 1784 N N . GLY B 1 8 ? 36.781 6.016 22.281 1 31.92 8 GLY B N 1
ATOM 1785 C CA . GLY B 1 8 ? 35.75 6.148 23.281 1 31.92 8 GLY B CA 1
ATOM 1786 C C . GLY B 1 8 ? 34.938 7.426 23.141 1 31.92 8 GLY B C 1
ATOM 1787 O O . GLY B 1 8 ? 34 7.672 23.922 1 31.92 8 GLY B O 1
ATOM 1788 N N . THR B 1 9 ? 35.312 8.531 22.391 1 34.12 9 THR B N 1
ATOM 1789 C CA . THR B 1 9 ? 34.844 9.875 22.688 1 34.12 9 THR B CA 1
ATOM 1790 C C . THR B 1 9 ? 33.469 10.094 22.078 1 34.12 9 THR B C 1
ATOM 1792 O O . THR B 1 9 ? 32.781 11.062 22.422 1 34.12 9 THR B O 1
ATOM 1795 N N . ILE B 1 10 ? 32.969 9.312 21.078 1 34.12 10 ILE B N 1
ATOM 1796 C CA . ILE B 1 10 ? 31.844 9.852 20.328 1 34.12 10 ILE B CA 1
ATOM 1797 C C . ILE B 1 10 ? 30.547 9.617 21.109 1 34.12 10 ILE B C 1
ATOM 1799 O O . ILE B 1 10 ? 29.531 10.258 20.844 1 34.12 10 ILE B O 1
ATOM 1803 N N . ASN B 1 11 ? 30.562 8.695 22.125 1 31.92 11 ASN B N 1
ATOM 1804 C CA . ASN B 1 11 ? 29.281 8.359 22.719 1 31.92 11 ASN B CA 1
ATOM 1805 C C . ASN B 1 11 ? 28.75 9.484 23.594 1 31.92 11 ASN B C 1
ATOM 1807 O O . ASN B 1 11 ? 27.578 9.516 23.938 1 31.92 11 ASN B O 1
ATOM 1811 N N . LEU B 1 12 ? 29.641 10.352 24.172 1 32.66 12 LEU B N 1
ATOM 1812 C CA . LEU B 1 12 ? 29.25 11.32 25.188 1 32.66 12 LEU B CA 1
ATOM 1813 C C . LEU B 1 12 ? 28.469 12.469 24.578 1 32.66 12 LEU B C 1
ATOM 1815 O O . LEU B 1 12 ? 27.547 13.008 25.219 1 32.66 12 LEU B O 1
ATOM 1819 N N . ALA B 1 13 ? 28.672 12.82 23.312 1 31.33 13 ALA B N 1
ATOM 1820 C CA . ALA B 1 13 ? 28.031 14.016 22.781 1 31.33 13 ALA B CA 1
ATOM 1821 C C . ALA B 1 13 ? 26.547 13.781 22.547 1 31.33 13 ALA B C 1
ATOM 1823 O O . ALA B 1 13 ? 25.719 14.664 22.797 1 31.33 13 ALA B O 1
ATOM 1824 N N . LYS B 1 14 ? 26.203 12.586 22.172 1 36.88 14 LYS B N 1
ATOM 1825 C CA . LYS B 1 14 ? 24.781 12.359 21.922 1 36.88 14 LYS B CA 1
ATOM 1826 C C . LYS B 1 14 ? 24 12.336 23.234 1 36.88 14 LYS B C 1
ATOM 1828 O O . LYS B 1 14 ? 22.859 12.805 23.281 1 36.88 14 LYS B O 1
ATOM 1833 N N . GLU B 1 15 ? 24.531 11.906 24.328 1 38.62 15 GLU B N 1
ATOM 1834 C CA . GLU B 1 15 ? 23.859 11.93 25.625 1 38.62 15 GLU B CA 1
ATOM 1835 C C . GLU B 1 15 ? 23.656 13.359 26.109 1 38.62 15 GLU B C 1
ATOM 1837 O O . GLU B 1 15 ? 22.609 13.672 26.688 1 38.62 15 GLU B O 1
ATOM 1842 N N . LEU B 1 16 ? 24.547 14.25 25.734 1 35.34 16 LEU B N 1
ATOM 1843 C CA . LEU B 1 16 ? 24.422 15.625 26.219 1 35.34 16 LEU B CA 1
ATOM 1844 C C . LEU B 1 16 ? 23.328 16.359 25.469 1 35.34 16 LEU B C 1
ATOM 1846 O O . LEU B 1 16 ? 22.609 17.188 26.031 1 35.34 16 LEU B O 1
ATOM 1850 N N . LYS B 1 17 ? 23.141 15.992 24.188 1 37.59 17 LYS B N 1
ATOM 1851 C CA . LYS B 1 17 ? 22.109 16.734 23.484 1 37.59 17 LYS B CA 1
ATOM 1852 C C . LYS B 1 17 ? 20.719 16.344 23.984 1 37.59 17 LYS B C 1
ATOM 1854 O O . LYS B 1 17 ? 19.844 17.203 24.141 1 37.59 17 LYS B O 1
ATOM 1859 N N . VAL B 1 18 ? 20.5 15.102 24.422 1 36.34 18 VAL B N 1
ATOM 1860 C CA . VAL B 1 18 ? 19.203 14.695 24.922 1 36.34 18 VAL B CA 1
ATOM 1861 C C . VAL B 1 18 ? 18.969 15.289 26.312 1 36.34 18 VAL B C 1
ATOM 1863 O O . VAL B 1 18 ? 17.875 15.75 26.625 1 36.34 18 VAL B O 1
ATOM 1866 N N . GLU B 1 19 ? 20 15.375 27.141 1 37.62 19 GLU B N 1
ATOM 1867 C CA . GLU B 1 19 ? 19.812 15.922 28.469 1 37.62 19 GLU B CA 1
ATOM 1868 C C . GLU B 1 19 ? 19.516 17.422 28.422 1 37.62 19 GLU B C 1
ATOM 1870 O O . GLU B 1 19 ? 18.656 17.922 29.172 1 37.62 19 GLU B O 1
ATOM 1875 N N . ARG B 1 20 ? 20.172 18.156 27.516 1 37.25 20 ARG B N 1
ATOM 1876 C CA . ARG B 1 20 ? 19.906 19.578 27.453 1 37.25 20 ARG B CA 1
ATOM 1877 C C . ARG B 1 20 ? 18.531 19.859 26.859 1 37.25 20 ARG B C 1
ATOM 1879 O O . ARG B 1 20 ? 17.844 20.781 27.281 1 37.25 20 ARG B O 1
ATOM 1886 N N . LEU B 1 21 ? 18.047 18.922 25.969 1 37.91 21 LEU B N 1
ATOM 1887 C CA . LEU B 1 21 ? 16.703 19.156 25.438 1 37.91 21 LEU B CA 1
ATOM 1888 C C . LEU B 1 21 ? 15.641 18.781 26.469 1 37.91 21 LEU B C 1
ATOM 1890 O O . LEU B 1 21 ? 14.633 19.469 26.594 1 37.91 21 LEU B O 1
ATOM 1894 N N . LEU B 1 22 ? 15.93 17.859 27.375 1 37.22 22 LEU B N 1
ATOM 1895 C CA . LEU B 1 22 ? 14.977 17.516 28.422 1 37.22 22 LEU B CA 1
ATOM 1896 C C . LEU B 1 22 ? 14.859 18.625 29.453 1 37.22 22 LEU B C 1
ATOM 1898 O O . LEU B 1 22 ? 13.766 18.922 29.922 1 37.22 22 LEU B O 1
ATOM 1902 N N . ILE B 1 23 ? 15.992 19.266 29.766 1 36.78 23 ILE B N 1
ATOM 1903 C CA . ILE B 1 23 ? 15.922 20.297 30.812 1 36.78 23 ILE B CA 1
ATOM 1904 C C . ILE B 1 23 ? 15.117 21.484 30.297 1 36.78 23 ILE B C 1
ATOM 1906 O O . ILE B 1 23 ? 14.305 22.047 31.031 1 36.78 23 ILE B O 1
ATOM 1910 N N . ILE B 1 24 ? 15.125 21.672 28.969 1 36.62 24 ILE B N 1
ATOM 1911 C CA . ILE B 1 24 ? 14.414 22.859 28.5 1 36.62 24 ILE B CA 1
ATOM 1912 C C . ILE B 1 24 ? 12.914 22.578 28.453 1 36.62 24 ILE B C 1
ATOM 1914 O O . ILE B 1 24 ? 12.102 23.422 28.812 1 36.62 24 ILE B O 1
ATOM 1918 N N . THR B 1 25 ? 12.539 21.281 28.281 1 36.06 25 THR B N 1
ATOM 1919 C CA . THR B 1 25 ? 11.109 21.016 28.125 1 36.06 25 THR B CA 1
ATOM 1920 C C . THR B 1 25 ? 10.422 20.969 29.484 1 36.06 25 THR B C 1
ATOM 1922 O O . THR B 1 25 ? 9.258 21.359 29.609 1 36.06 25 THR B O 1
ATOM 1925 N N . MET B 1 26 ? 11.086 20.484 30.516 1 35.88 26 MET B N 1
ATOM 1926 C CA . MET B 1 26 ? 10.391 20.422 31.797 1 35.88 26 MET B CA 1
ATOM 1927 C C . MET B 1 26 ? 10.164 21.828 32.344 1 35.88 26 MET B C 1
ATOM 1929 O O . MET B 1 26 ? 9.281 22.047 33.188 1 35.88 26 MET B O 1
ATOM 1933 N N . MET B 1 27 ? 11.062 22.703 32.031 1 34.28 27 MET B N 1
ATOM 1934 C CA . MET B 1 27 ? 10.875 24.031 32.594 1 34.28 27 MET B CA 1
ATOM 1935 C C . MET B 1 27 ? 9.781 24.781 31.859 1 34.28 27 MET B C 1
ATOM 1937 O O . MET B 1 27 ? 9.344 25.844 32.312 1 34.28 27 MET B O 1
ATOM 1941 N N . LYS B 1 28 ? 9.352 24.25 30.688 1 39.09 28 LYS B N 1
ATOM 1942 C CA . LYS B 1 28 ? 8.375 25.031 29.938 1 39.09 28 LYS B CA 1
ATOM 1943 C C . LYS B 1 28 ? 6.98 24.891 30.531 1 39.09 28 LYS B C 1
ATOM 1945 O O . LYS B 1 28 ? 6.141 25.781 30.391 1 39.09 28 LYS B O 1
ATOM 1950 N N . LEU B 1 29 ? 6.707 23.828 31.234 1 36.72 29 LEU B N 1
ATOM 1951 C CA . LEU B 1 29 ? 5.297 23.641 31.547 1 36.72 29 LEU B CA 1
ATOM 1952 C C . LEU B 1 29 ? 4.852 24.625 32.625 1 36.72 29 LEU B C 1
ATOM 1954 O O . LEU B 1 29 ? 3.668 24.969 32.688 1 36.72 29 LEU B O 1
ATOM 1958 N N . ASN B 1 30 ? 5.734 24.797 33.531 1 36.22 30 ASN B N 1
ATOM 1959 C CA . ASN B 1 30 ? 5.148 25.5 34.688 1 36.22 30 ASN B CA 1
ATOM 1960 C C . ASN B 1 30 ? 4.902 26.969 34.375 1 36.22 30 ASN B C 1
ATOM 1962 O O . ASN B 1 30 ? 4.441 27.719 35.219 1 36.22 30 ASN B O 1
ATOM 1966 N N . PHE B 1 31 ? 5.594 27.422 33.25 1 36.22 31 PHE B N 1
ATOM 1967 C CA . PHE B 1 31 ? 5.594 28.875 33.188 1 36.22 31 PHE B CA 1
ATOM 1968 C C . PHE B 1 31 ? 4.293 29.406 32.594 1 36.22 31 PHE B C 1
ATOM 1970 O O . PHE B 1 31 ? 4.121 30.609 32.438 1 36.22 31 PHE B O 1
ATOM 1977 N N . ILE B 1 32 ? 3.398 28.516 32.125 1 33.78 32 ILE B N 1
ATOM 1978 C CA . ILE B 1 32 ? 2.355 29.188 31.359 1 33.78 32 ILE B CA 1
ATOM 1979 C C . ILE B 1 32 ? 1.312 29.781 32.312 1 33.78 32 ILE B C 1
ATOM 1981 O O . ILE B 1 32 ? 0.321 30.359 31.859 1 33.78 32 ILE B O 1
ATOM 1985 N N . SER B 1 33 ? 1.301 29.359 33.562 1 29.44 33 SER B N 1
ATOM 1986 C CA . SER B 1 33 ? 0.058 29.844 34.156 1 29.44 33 SER B CA 1
ATOM 1987 C C . SER B 1 33 ? 0.051 31.375 34.281 1 29.44 33 SER B C 1
ATOM 1989 O O . SER B 1 33 ? -0.98 32 34.062 1 29.44 33 SER B O 1
ATOM 1991 N N . CYS B 1 34 ? 0.786 31.922 35.312 1 30.28 34 CYS B N 1
ATOM 1992 C CA . CYS B 1 34 ? 0.375 33.125 36 1 30.28 34 CYS B CA 1
ATOM 1993 C C . CYS B 1 34 ? 0.628 34.375 35.125 1 30.28 34 CYS B C 1
ATOM 1995 O O . CYS B 1 34 ? 1.581 34.406 34.344 1 30.28 34 CYS B O 1
ATOM 1997 N N . GLY B 1 35 ? -0.35 35.469 34.938 1 31.97 35 GLY B N 1
ATOM 1998 C CA . GLY B 1 35 ? -0.47 36.781 34.312 1 31.97 35 GLY B CA 1
ATOM 1999 C C . GLY B 1 35 ? 0.798 37.594 34.406 1 31.97 35 GLY B C 1
ATOM 2000 O O . GLY B 1 35 ? 0.817 38.781 34 1 31.97 35 GLY B O 1
ATOM 2001 N N . VAL B 1 36 ? 1.626 37.406 35.531 1 32.97 36 VAL B N 1
ATOM 2002 C CA . VAL B 1 36 ? 2.586 38.438 35.844 1 32.97 36 VAL B CA 1
ATOM 2003 C C . VAL B 1 36 ? 3.715 38.438 34.812 1 32.97 36 VAL B C 1
ATOM 2005 O O . VAL B 1 36 ? 4.258 37.375 34.5 1 32.97 36 VAL B O 1
ATOM 2008 N N . GLU B 1 37 ? 3.789 39.438 33.844 1 34.03 37 GLU B N 1
ATOM 2009 C CA . GLU B 1 37 ? 4.906 39.812 32.969 1 34.03 37 GLU B CA 1
ATOM 2010 C C . GLU B 1 37 ? 6.234 39.688 33.719 1 34.03 37 GLU B C 1
ATOM 2012 O O . GLU B 1 37 ? 6.605 40.562 34.5 1 34.03 37 GLU B O 1
ATOM 2017 N N . HIS B 1 38 ? 6.559 38.562 34.375 1 33.91 38 HIS B N 1
ATOM 2018 C CA . HIS B 1 38 ? 7.906 38.594 34.938 1 33.91 38 HIS B CA 1
ATOM 2019 C C . HIS B 1 38 ? 8.93 38.969 33.875 1 33.91 38 HIS B C 1
ATOM 2021 O O . HIS B 1 38 ? 8.93 38.406 32.781 1 33.91 38 HIS B O 1
ATOM 2027 N N . LYS B 1 39 ? 9.5 40.188 33.875 1 37.47 39 LYS B N 1
ATOM 2028 C CA . LYS B 1 39 ? 10.664 40.719 33.156 1 37.47 39 LYS B CA 1
ATOM 2029 C C . LYS B 1 39 ? 11.773 39.656 33.062 1 37.47 39 LYS B C 1
ATOM 2031 O O . LYS B 1 39 ? 12.148 39.062 34.062 1 37.47 39 LYS B O 1
ATOM 2036 N N . ALA B 1 40 ? 11.906 39 31.891 1 38.44 40 ALA B N 1
ATOM 2037 C CA . ALA B 1 40 ? 13.016 38.156 31.422 1 38.44 40 ALA B CA 1
ATOM 2038 C C . ALA B 1 40 ? 14.359 38.75 31.828 1 38.44 40 ALA B C 1
ATOM 2040 O O . ALA B 1 40 ? 15.117 39.219 30.969 1 38.44 40 ALA B O 1
ATOM 2041 N N . GLN B 1 41 ? 14.414 39.469 32.875 1 38.97 41 GLN B N 1
ATOM 2042 C CA . GLN B 1 41 ? 15.703 40.094 33.125 1 38.97 41 GLN B CA 1
ATOM 2043 C C . GLN B 1 41 ? 16.812 39.062 33.25 1 38.97 41 GLN B C 1
ATOM 2045 O O . GLN B 1 41 ? 18 39.375 33.094 1 38.97 41 GLN B O 1
ATOM 2050 N N . GLY B 1 42 ? 16.562 37.906 33.875 1 40.81 42 GLY B N 1
ATOM 2051 C CA . GLY B 1 42 ? 17.688 37.094 34.312 1 40.81 42 GLY B CA 1
ATOM 2052 C C . GLY B 1 42 ? 18.047 36 33.312 1 40.81 42 GLY B C 1
ATOM 2053 O O . GLY B 1 42 ? 18.812 35.094 33.625 1 40.81 42 GLY B O 1
ATOM 2054 N N . LEU B 1 43 ? 17.312 35.812 32.312 1 45.19 43 LEU B N 1
ATOM 2055 C CA . LEU B 1 43 ? 17.766 34.719 31.438 1 45.19 43 LEU B CA 1
ATOM 2056 C C . LEU B 1 43 ? 19.016 35.156 30.672 1 45.19 43 LEU B C 1
ATOM 2058 O O . LEU B 1 43 ? 19.156 36.312 30.281 1 45.19 43 LEU B O 1
ATOM 2062 N N . GLU B 1 44 ? 20.031 34.312 30.719 1 48.81 44 GLU B N 1
ATOM 2063 C CA . GLU B 1 44 ? 21.281 34.531 30 1 48.81 44 GLU B CA 1
ATOM 2064 C C . GLU B 1 44 ? 21.016 34.719 28.5 1 48.81 44 GLU B C 1
ATOM 2066 O O . GLU B 1 44 ? 20.016 34.219 27.984 1 48.81 44 GLU B O 1
ATOM 2071 N N . PRO B 1 45 ? 21.844 35.438 27.844 1 53.59 45 PRO B N 1
ATOM 2072 C CA . PRO B 1 45 ? 21.719 35.844 26.438 1 53.59 45 PRO B CA 1
ATOM 2073 C C . PRO B 1 45 ? 21.438 34.656 25.516 1 53.59 45 PRO B C 1
ATOM 2075 O O . PRO B 1 45 ? 20.688 34.781 24.531 1 53.59 45 PRO B O 1
ATOM 2078 N N . ILE B 1 46 ? 21.875 33.531 25.844 1 55.22 46 ILE B N 1
ATOM 2079 C CA . ILE B 1 46 ? 21.75 32.375 24.953 1 55.22 46 ILE B CA 1
ATOM 2080 C C . ILE B 1 46 ? 20.328 31.812 25.016 1 55.22 46 ILE B C 1
ATOM 2082 O O . ILE B 1 46 ? 19.781 31.406 24 1 55.22 46 ILE B O 1
ATOM 2086 N N . GLU B 1 47 ? 19.734 31.703 26.172 1 50.56 47 GLU B N 1
ATOM 2087 C CA . GLU B 1 47 ? 18.375 31.188 26.312 1 50.56 47 GLU B CA 1
ATOM 2088 C C . GLU B 1 47 ? 17.359 32.125 25.641 1 50.56 47 GLU B C 1
ATOM 2090 O O . GLU B 1 47 ? 16.375 31.641 25.062 1 50.56 47 GLU B O 1
ATOM 2095 N N . LYS B 1 48 ? 17.609 33.375 25.578 1 52.31 48 LYS B N 1
ATOM 2096 C CA . LYS B 1 48 ? 16.781 34.375 24.891 1 52.31 48 LYS B CA 1
ATOM 2097 C C . LYS B 1 48 ? 16.828 34.156 23.375 1 52.31 48 LYS B C 1
ATOM 2099 O O . LYS B 1 48 ? 15.828 34.344 22.688 1 52.31 48 LYS B O 1
ATOM 2104 N N . GLN B 1 49 ? 17.953 33.719 22.828 1 48.56 49 GLN B N 1
ATOM 2105 C CA . GLN B 1 49 ? 18.125 33.5 21.406 1 48.56 49 GLN B CA 1
ATOM 2106 C C . GLN B 1 49 ? 17.359 32.25 20.953 1 48.56 49 GLN B C 1
ATOM 2108 O O . GLN B 1 49 ? 16.766 32.25 19.875 1 48.56 49 GLN B O 1
ATOM 2113 N N . ILE B 1 50 ? 17.25 31.219 21.766 1 49 50 ILE B N 1
ATOM 2114 C CA . ILE B 1 50 ? 16.547 30 21.422 1 49 50 ILE B CA 1
ATOM 2115 C C . ILE B 1 50 ? 15.039 30.266 21.438 1 49 50 ILE B C 1
ATOM 2117 O O . ILE B 1 50 ? 14.312 29.844 20.531 1 49 50 ILE B O 1
ATOM 2121 N N . LEU B 1 51 ? 14.539 30.969 22.391 1 49.03 51 LEU B N 1
ATOM 2122 C CA . LEU B 1 51 ? 13.125 31.312 22.453 1 49.03 51 LEU B CA 1
ATOM 2123 C C . LEU B 1 51 ? 12.734 32.219 21.297 1 49.03 51 LEU B C 1
ATOM 2125 O O . LEU B 1 51 ? 11.656 32.062 20.719 1 49.03 51 LEU B O 1
ATOM 2129 N N . LEU B 1 52 ? 13.594 33.125 20.969 1 49.19 52 LEU B N 1
ATOM 2130 C CA . LEU B 1 52 ? 13.336 34.031 19.859 1 49.19 52 LEU B CA 1
ATOM 2131 C C . LEU B 1 52 ? 13.344 33.281 18.531 1 49.19 52 LEU B C 1
ATOM 2133 O O . LEU B 1 52 ? 12.508 33.531 17.672 1 49.19 52 LEU B O 1
ATOM 2137 N N . PHE B 1 53 ? 14.234 32.312 18.359 1 48.94 53 PHE B N 1
ATOM 2138 C CA . PHE B 1 53 ? 14.281 31.531 17.141 1 48.94 53 PHE B CA 1
ATOM 2139 C C . PHE B 1 53 ? 13.047 30.656 17 1 48.94 53 PHE B C 1
ATOM 2141 O O . PHE B 1 53 ? 12.477 30.531 15.922 1 48.94 53 PHE B O 1
ATOM 2148 N N . TRP B 1 54 ? 12.68 30.078 18.109 1 49.56 54 TRP B N 1
ATOM 2149 C CA . TRP B 1 54 ? 11.461 29.266 18.109 1 49.56 54 TRP B CA 1
ATOM 2150 C C . TRP B 1 54 ? 10.234 30.141 17.828 1 49.56 54 TRP B C 1
ATOM 2152 O O . TRP B 1 54 ? 9.336 29.734 17.094 1 49.56 54 TRP B O 1
ATOM 2162 N N . ALA B 1 55 ? 10.203 31.297 18.375 1 49.44 55 ALA B N 1
ATOM 2163 C CA . ALA B 1 55 ? 9.109 32.25 18.172 1 49.44 55 ALA B CA 1
ATOM 2164 C C . ALA B 1 55 ? 9.125 32.781 16.75 1 49.44 55 ALA B C 1
ATOM 2166 O O . ALA B 1 55 ? 8.078 32.906 16.109 1 49.44 55 ALA B O 1
ATOM 2167 N N . VAL B 1 56 ? 10.289 32.969 16.219 1 48.16 56 VAL B N 1
ATOM 2168 C CA . VAL B 1 56 ? 10.43 33.531 14.867 1 48.16 56 VAL B CA 1
ATOM 2169 C C . VAL B 1 56 ? 10.016 32.469 13.844 1 48.16 56 VAL B C 1
ATOM 2171 O O . VAL B 1 56 ? 9.297 32.75 12.891 1 48.16 56 VAL B O 1
ATOM 2174 N N . ASP B 1 57 ? 10.531 31.25 13.992 1 50.19 57 ASP B N 1
ATOM 2175 C CA . ASP B 1 57 ? 10.188 30.203 13.047 1 50.19 57 ASP B CA 1
ATOM 2176 C C . ASP B 1 57 ? 8.695 29.875 13.102 1 50.19 57 ASP B C 1
ATO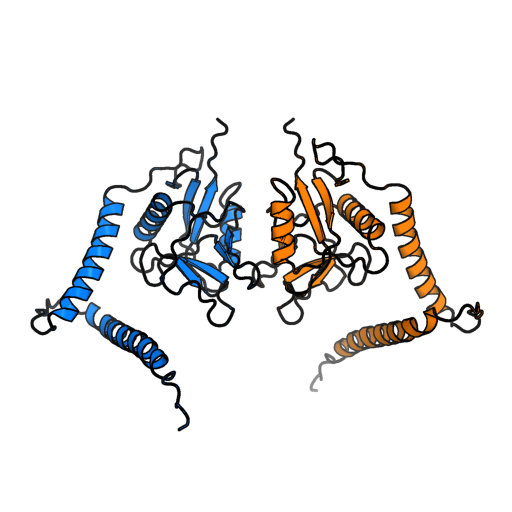M 2178 O O . ASP B 1 57 ? 8.055 29.703 12.062 1 50.19 57 ASP B O 1
ATOM 2182 N N . HIS B 1 58 ? 8.188 29.859 14.367 1 55.22 58 HIS B N 1
ATOM 2183 C CA . HIS B 1 58 ? 6.746 29.688 14.516 1 55.22 58 HIS B CA 1
ATOM 2184 C C . HIS B 1 58 ? 5.984 30.859 13.898 1 55.22 58 HIS B C 1
ATOM 2186 O O . HIS B 1 58 ? 4.965 30.656 13.234 1 55.22 58 HIS B O 1
ATOM 2192 N N . THR B 1 59 ? 6.57 32.031 14.172 1 56.97 59 THR B N 1
ATOM 2193 C CA . THR B 1 59 ? 5.93 33.219 13.648 1 56.97 59 THR B CA 1
ATOM 2194 C C . THR B 1 59 ? 6.047 33.281 12.133 1 56.97 59 THR B C 1
ATOM 2196 O O . THR B 1 59 ? 5.121 33.719 11.445 1 56.97 59 THR B O 1
ATOM 2199 N N . HIS B 1 60 ? 7.141 32.75 11.648 1 56.84 60 HIS B N 1
ATOM 2200 C CA . HIS B 1 60 ? 7.32 32.812 10.203 1 56.84 60 HIS B CA 1
ATOM 2201 C C . HIS B 1 60 ? 6.371 31.844 9.492 1 56.84 60 HIS B C 1
ATOM 2203 O O . HIS B 1 60 ? 5.781 32.188 8.469 1 56.84 60 HIS B O 1
ATOM 2209 N N . HIS B 1 61 ? 6.234 30.625 10.062 1 58.88 61 HIS B N 1
ATOM 2210 C CA . HIS B 1 61 ? 5.309 29.703 9.43 1 58.88 61 HIS B CA 1
ATOM 2211 C C . HIS B 1 61 ? 3.875 30.203 9.516 1 58.88 61 HIS B C 1
ATOM 2213 O O . HIS B 1 61 ? 3.115 30.078 8.547 1 58.88 61 HIS B O 1
ATOM 2219 N N . LEU B 1 62 ? 3.592 30.734 10.656 1 59.03 62 LEU B N 1
ATOM 2220 C CA . LEU B 1 62 ? 2.246 31.266 10.844 1 59.03 62 LEU B CA 1
ATOM 2221 C C . LEU B 1 62 ? 2.002 32.469 9.93 1 59.03 62 LEU B C 1
ATOM 2223 O O . LEU B 1 62 ? 0.907 32.625 9.391 1 59.03 62 LEU B O 1
ATOM 2227 N N . ARG B 1 63 ? 3.074 33.188 9.836 1 61.12 63 ARG B N 1
ATOM 2228 C CA . ARG B 1 63 ? 2.914 34.375 8.977 1 61.12 63 ARG B CA 1
ATOM 2229 C C . ARG B 1 63 ? 2.709 33.938 7.52 1 61.12 63 ARG B C 1
ATOM 2231 O O . ARG B 1 63 ? 1.868 34.531 6.82 1 61.12 63 ARG B O 1
ATOM 2238 N N . ARG B 1 64 ? 3.42 32.844 7.148 1 65.62 64 ARG B N 1
ATOM 2239 C CA . ARG B 1 64 ? 3.256 32.406 5.766 1 65.62 64 ARG B CA 1
ATOM 2240 C C . ARG B 1 64 ? 1.852 31.875 5.523 1 65.62 64 ARG B C 1
ATOM 2242 O O . ARG B 1 64 ? 1.227 32.188 4.508 1 65.62 64 ARG B O 1
ATOM 2249 N N . CYS B 1 65 ? 1.382 31.094 6.512 1 76.12 65 CYS B N 1
ATOM 2250 C CA . CYS B 1 65 ? 0.062 30.5 6.336 1 76.12 65 CYS B CA 1
ATOM 2251 C C . CYS B 1 65 ? -1.026 31.562 6.367 1 76.12 65 CYS B C 1
ATOM 2253 O O . CYS B 1 65 ? -2.023 31.469 5.652 1 76.12 65 CYS B O 1
ATOM 2255 N N . SER B 1 66 ? -0.86 32.5 7.211 1 67.31 66 SER B N 1
ATOM 2256 C CA . SER B 1 66 ? -1.886 33.531 7.379 1 67.31 66 SER B CA 1
ATOM 2257 C C . SER B 1 66 ? -2.092 34.344 6.094 1 67.31 66 SER B C 1
ATOM 2259 O O . SER B 1 66 ? -3.219 34.688 5.754 1 67.31 66 SER B O 1
ATOM 2261 N N . MET B 1 67 ? -1.072 34.438 5.344 1 69.5 67 MET B N 1
ATOM 2262 C CA . MET B 1 67 ? -1.198 35.281 4.164 1 69.5 67 MET B CA 1
ATOM 2263 C C . MET B 1 67 ? -1.569 34.438 2.936 1 69.5 67 MET B C 1
ATOM 2265 O O . MET B 1 67 ? -2.17 34.969 1.992 1 69.5 67 MET B O 1
ATOM 2269 N N . LYS B 1 68 ? -1.304 33.062 2.975 1 84.38 68 LYS B N 1
ATOM 2270 C CA . LYS B 1 68 ? -1.606 32.344 1.732 1 84.38 68 LYS B CA 1
ATOM 2271 C C . LYS B 1 68 ? -2.082 30.922 2.012 1 84.38 68 LYS B C 1
ATOM 2273 O O . LYS B 1 68 ? -1.337 29.953 1.805 1 84.38 68 LYS B O 1
ATOM 2278 N N . MET B 1 69 ? -3.303 30.812 2.484 1 92.19 69 MET B N 1
ATOM 2279 C CA . MET B 1 69 ? -3.92 29.5 2.611 1 92.19 69 MET B CA 1
ATOM 2280 C C . MET B 1 69 ? -4.207 28.891 1.239 1 92.19 69 MET B C 1
ATOM 2282 O O . MET B 1 69 ? -4.508 29.625 0.289 1 92.19 69 MET B O 1
ATOM 2286 N N . PRO B 1 70 ? -4.074 27.547 1.233 1 95.81 70 PRO B N 1
ATOM 2287 C CA . PRO B 1 70 ? -4.465 26.953 -0.043 1 95.81 70 PRO B CA 1
ATOM 2288 C C . PRO B 1 70 ? -5.91 27.25 -0.422 1 95.81 70 PRO B C 1
ATOM 2290 O O . PRO B 1 70 ? -6.77 27.375 0.456 1 95.81 70 PRO B O 1
ATOM 2293 N N . ARG B 1 71 ? -6.133 27.359 -1.706 1 95.38 71 ARG B N 1
ATOM 2294 C CA . ARG B 1 71 ? -7.473 27.641 -2.209 1 95.38 71 ARG B CA 1
ATOM 2295 C C . ARG B 1 71 ? -8.352 26.391 -2.148 1 95.38 71 ARG B C 1
ATOM 2297 O O . ARG B 1 71 ? -7.867 25.297 -1.873 1 95.38 71 ARG B O 1
ATOM 2304 N N . SER B 1 72 ? -9.633 26.594 -2.459 1 96.75 72 SER B N 1
ATOM 2305 C CA . SER B 1 72 ? -10.609 25.516 -2.486 1 96.75 72 SER B CA 1
ATOM 2306 C C . SER B 1 72 ? -10.344 24.562 -3.648 1 96.75 72 SER B C 1
ATOM 2308 O O . SER B 1 72 ? -9.922 24.984 -4.723 1 96.75 72 SER B O 1
ATOM 2310 N N . CYS B 1 73 ? -10.57 23.281 -3.361 1 97.62 73 CYS B N 1
ATOM 2311 C CA . CYS B 1 73 ? -10.492 22.281 -4.43 1 97.62 73 CYS B CA 1
ATOM 2312 C C . CYS B 1 73 ? -11.469 22.625 -5.555 1 97.62 73 CYS B C 1
ATOM 2314 O O . CYS B 1 73 ? -12.57 23.109 -5.301 1 97.62 73 CYS B O 1
ATOM 2316 N N . ASP B 1 74 ? -11.156 22.359 -6.793 1 95.75 74 ASP B N 1
ATOM 2317 C CA . ASP B 1 74 ? -11.977 22.719 -7.949 1 95.75 74 ASP B CA 1
ATOM 2318 C C . ASP B 1 74 ? -12.742 21.5 -8.469 1 95.75 74 ASP B C 1
ATOM 2320 O O . ASP B 1 74 ? -13.25 21.531 -9.594 1 95.75 74 ASP B O 1
ATOM 2324 N N . VAL B 1 75 ? -12.773 20.469 -7.773 1 96.06 75 VAL B N 1
ATOM 2325 C CA . VAL B 1 75 ? -13.555 19.297 -8.133 1 96.06 75 VAL B CA 1
ATOM 2326 C C . VAL B 1 75 ? -14.969 19.406 -7.559 1 96.06 75 VAL B C 1
ATOM 2328 O O . VAL B 1 75 ? -15.141 19.75 -6.387 1 96.06 75 VAL B O 1
ATOM 2331 N N . LYS B 1 76 ? -15.984 19.109 -8.414 1 95.06 76 LYS B N 1
ATOM 2332 C CA . LYS B 1 76 ? -17.375 19.219 -8.008 1 95.06 76 LYS B CA 1
ATOM 2333 C C . LYS B 1 76 ? -17.641 18.406 -6.742 1 95.06 76 LYS B C 1
ATOM 2335 O O . LYS B 1 76 ? -17.188 17.266 -6.621 1 95.06 76 LYS B O 1
ATOM 2340 N N . 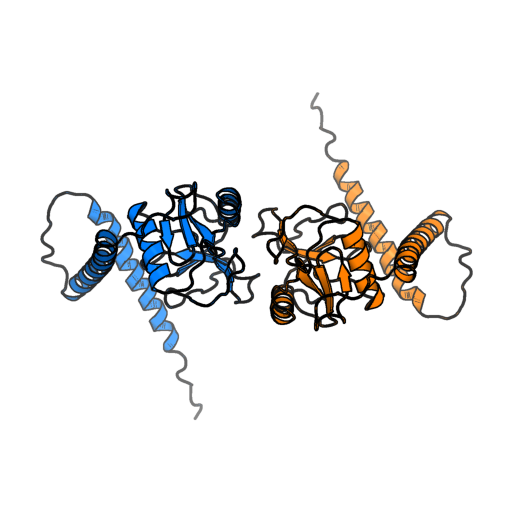ASN B 1 77 ? -18.328 18.922 -5.773 1 96.12 77 ASN B N 1
ATOM 2341 C CA . ASN B 1 77 ? -18.766 18.312 -4.523 1 96.12 77 ASN B CA 1
ATOM 2342 C C . ASN B 1 77 ? -17.656 18.281 -3.49 1 96.12 77 ASN B C 1
ATOM 2344 O O . ASN B 1 77 ? -17.859 17.859 -2.354 1 96.12 77 ASN B O 1
ATOM 2348 N N . TYR B 1 78 ? -16.438 18.734 -3.887 1 97.94 78 TYR B N 1
ATOM 2349 C CA . TYR B 1 78 ? -15.312 18.703 -2.961 1 97.94 78 TYR B CA 1
ATOM 2350 C C . TYR B 1 78 ? -14.711 20.094 -2.799 1 97.94 78 TYR B C 1
ATOM 2352 O O . TYR B 1 78 ? -13.531 20.234 -2.49 1 97.94 78 TYR B O 1
ATOM 2360 N N . GLU B 1 79 ? -15.5 21.125 -2.988 1 97.06 79 GLU B N 1
ATOM 2361 C CA . GLU B 1 79 ? -15.055 22.516 -2.908 1 97.06 79 GLU B CA 1
ATOM 2362 C C . GLU B 1 79 ? -14.68 22.891 -1.48 1 97.06 79 GLU B C 1
ATOM 2364 O O . GLU B 1 79 ? -13.977 23.875 -1.26 1 97.06 79 GLU B O 1
ATOM 2369 N N . HIS B 1 80 ? -15.117 22.109 -0.512 1 97.56 80 HIS B N 1
ATOM 2370 C CA . HIS B 1 80 ? -14.789 22.375 0.882 1 97.56 80 HIS B CA 1
ATOM 2371 C C . HIS B 1 80 ? -13.438 21.781 1.26 1 97.56 80 HIS B C 1
ATOM 2373 O O . HIS B 1 80 ? -12.961 21.969 2.381 1 97.56 80 HIS B O 1
ATOM 2379 N N . TRP B 1 81 ? -12.852 20.984 0.337 1 98.44 81 TRP B N 1
ATOM 2380 C CA . TRP B 1 81 ? -11.469 20.547 0.477 1 98.44 81 TRP B CA 1
ATOM 2381 C C . TRP B 1 81 ? -10.508 21.625 -0.02 1 98.44 81 TRP B C 1
ATOM 2383 O O . TRP B 1 81 ? -10.922 22.578 -0.689 1 98.44 81 TRP B O 1
ATOM 2393 N N . TYR B 1 82 ? -9.242 21.469 0.311 1 98.31 82 TYR B N 1
ATOM 2394 C CA . TYR B 1 82 ? -8.227 22.422 -0.142 1 98.31 82 TYR B CA 1
ATOM 2395 C C . TYR B 1 82 ? -7.492 21.875 -1.365 1 98.31 82 TYR B C 1
ATOM 2397 O O . TYR B 1 82 ? -7.238 20.672 -1.467 1 98.31 82 TYR B O 1
ATOM 2405 N N . LYS B 1 83 ? -7.121 22.797 -2.223 1 97.5 83 LYS B N 1
ATOM 2406 C CA . LYS B 1 83 ? -6.266 22.438 -3.35 1 97.5 83 LYS B CA 1
ATOM 2407 C C . LYS B 1 83 ? -4.793 22.531 -2.971 1 97.5 83 LYS B C 1
ATOM 2409 O O . LYS B 1 83 ? -4.316 23.594 -2.559 1 97.5 83 LYS B O 1
ATOM 2414 N N . VAL B 1 84 ? -4.047 21.438 -3.088 1 97.69 84 VAL B N 1
ATOM 2415 C CA . VAL B 1 84 ? -2.605 21.359 -2.865 1 97.69 84 VAL B CA 1
ATOM 2416 C C . VAL B 1 84 ? -1.931 20.672 -4.047 1 97.69 84 VAL B C 1
ATOM 2418 O O . VAL B 1 84 ? -1.956 19.453 -4.156 1 97.69 84 VAL B O 1
ATOM 2421 N N . GLY B 1 85 ? -1.304 21.484 -4.879 1 95.94 85 GLY B N 1
ATOM 2422 C CA . GLY B 1 85 ? -0.812 20.891 -6.113 1 95.94 85 GLY B CA 1
ATOM 2423 C C . GLY B 1 85 ? -1.903 20.234 -6.941 1 95.94 85 GLY B C 1
ATOM 2424 O O . GLY B 1 85 ? -2.906 20.875 -7.27 1 95.94 85 GLY B O 1
ATOM 2425 N N . THR B 1 86 ? -1.733 19.016 -7.289 1 96.69 86 THR B N 1
ATOM 2426 C CA . THR B 1 86 ? -2.719 18.281 -8.086 1 96.69 86 THR B CA 1
ATOM 2427 C C . THR B 1 86 ? -3.631 17.453 -7.188 1 96.69 86 THR B C 1
ATOM 2429 O O . THR B 1 86 ? -4.277 16.516 -7.648 1 96.69 86 THR B O 1
ATOM 2432 N N . TYR B 1 87 ? -3.656 17.812 -5.918 1 98.19 87 TYR B N 1
ATOM 2433 C CA . TYR B 1 87 ? -4.461 17.047 -4.973 1 98.19 87 TYR B CA 1
ATOM 2434 C C . TYR B 1 87 ? -5.52 17.938 -4.32 1 98.19 87 TYR B C 1
ATOM 2436 O O . TYR B 1 87 ? -5.34 19.141 -4.199 1 98.19 87 TYR B O 1
ATOM 2444 N N . CYS B 1 88 ? -6.609 17.328 -3.953 1 98.69 88 CYS B N 1
ATOM 2445 C CA . CYS B 1 88 ? -7.555 17.875 -2.988 1 98.69 88 CYS B CA 1
ATOM 2446 C C . CYS B 1 88 ? -7.34 17.266 -1.606 1 98.69 88 CYS B C 1
ATOM 2448 O O . CYS B 1 88 ? -7.227 16.047 -1.469 1 98.69 88 CYS B O 1
ATOM 2450 N N . VAL B 1 89 ? -7.281 18.125 -0.602 1 98.75 89 VAL B N 1
ATOM 2451 C CA . VAL B 1 89 ? -6.836 17.688 0.72 1 98.75 89 VAL B CA 1
ATOM 2452 C C . VAL B 1 89 ? -7.844 18.141 1.775 1 98.75 89 VAL B C 1
ATOM 2454 O O . VAL B 1 89 ? -8.391 19.234 1.691 1 98.75 89 VAL B O 1
ATOM 2457 N N . MET B 1 90 ? -8.055 17.344 2.77 1 98.75 90 MET B N 1
ATOM 2458 C CA . MET B 1 90 ? -8.945 17.688 3.879 1 98.75 90 MET B CA 1
ATOM 2459 C C . MET B 1 90 ? -8.352 17.219 5.207 1 98.75 90 MET B C 1
ATOM 2461 O O . MET B 1 90 ? -7.793 16.125 5.297 1 98.75 90 MET B O 1
ATOM 2465 N N . TYR B 1 91 ? -8.43 18.094 6.199 1 98.69 91 TYR B N 1
ATOM 2466 C CA . TYR B 1 91 ? -8.062 17.781 7.574 1 98.69 91 TYR B CA 1
ATOM 2467 C C . TYR B 1 91 ? -9.219 17.125 8.312 1 98.69 91 TYR B C 1
ATOM 2469 O O . TYR B 1 91 ? -10.352 17.609 8.273 1 98.69 91 TYR B O 1
ATOM 2477 N N . PHE B 1 92 ? -8.953 16.016 8.977 1 98.75 92 PHE B N 1
ATOM 2478 C CA . PHE B 1 92 ? -9.969 15.367 9.805 1 98.75 92 PHE B CA 1
ATOM 2479 C C . PHE B 1 92 ? -9.594 15.43 11.281 1 98.75 92 PHE B C 1
ATOM 2481 O O . PHE B 1 92 ? -8.523 14.953 11.672 1 98.75 92 PHE B O 1
ATOM 2488 N N . ASN B 1 93 ? -10.523 16 12.031 1 97.38 93 ASN B N 1
ATOM 2489 C CA . ASN B 1 93 ? -10.328 16.172 13.469 1 97.38 93 ASN B CA 1
ATOM 2490 C C . ASN B 1 93 ? -10.812 14.969 14.258 1 97.38 93 ASN B C 1
ATOM 2492 O O . ASN B 1 93 ? -11.68 15.094 15.125 1 97.38 93 ASN B O 1
ATOM 2496 N N . GLU B 1 94 ? -10.508 13.805 13.938 1 97.31 94 GLU B N 1
ATOM 2497 C CA . GLU B 1 94 ? -10.703 12.523 14.602 1 97.31 94 GLU B CA 1
ATOM 2498 C C . GLU B 1 94 ? -9.367 11.836 14.875 1 97.31 94 GLU B C 1
ATOM 2500 O O . GLU B 1 94 ? -8.461 11.875 14.047 1 97.31 94 GLU B O 1
ATOM 2505 N N . LEU B 1 95 ? -9.281 11.32 16.062 1 98.5 95 LEU B N 1
ATOM 2506 C CA . LEU B 1 95 ? -8.062 10.602 16.406 1 98.5 95 LEU B CA 1
ATOM 2507 C C . LEU B 1 95 ? -8.18 9.125 16.016 1 98.5 95 LEU B C 1
ATOM 2509 O O . LEU B 1 95 ? -8.992 8.398 16.594 1 98.5 95 LEU B O 1
ATOM 2513 N N . LEU B 1 96 ? -7.41 8.695 15.055 1 98.5 96 LEU B N 1
ATOM 2514 C CA . LEU B 1 96 ? -7.406 7.312 14.602 1 98.5 96 LEU B CA 1
ATOM 2515 C C . LEU B 1 96 ? -5.98 6.789 14.461 1 98.5 96 LEU B C 1
ATOM 2517 O O . LEU B 1 96 ? -5.043 7.57 14.281 1 98.5 96 LEU B O 1
ATOM 2521 N N . ASN B 1 97 ? -5.832 5.461 14.672 1 97.81 97 ASN B N 1
ATOM 2522 C CA . ASN B 1 97 ? -4.551 4.871 14.305 1 97.81 97 ASN B CA 1
ATOM 2523 C C . ASN B 1 97 ? -4.32 4.922 12.797 1 97.81 97 ASN B C 1
ATOM 2525 O O . ASN B 1 97 ? -5.223 5.289 12.039 1 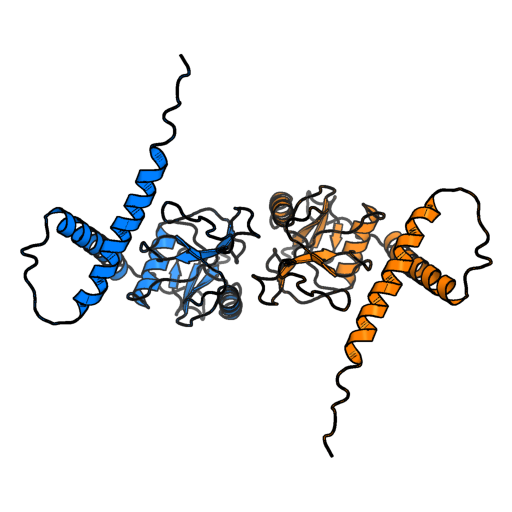97.81 97 ASN B O 1
ATOM 2529 N N . PHE B 1 98 ? -3.186 4.664 12.375 1 97.94 98 PHE B N 1
ATOM 2530 C CA . PHE B 1 98 ? -2.789 4.836 10.977 1 97.94 98 PHE B CA 1
ATOM 2531 C C . PHE B 1 98 ? -3.721 4.066 10.055 1 97.94 98 PHE B C 1
ATOM 2533 O O . PHE B 1 98 ? -4.203 4.609 9.055 1 97.94 98 PHE B O 1
ATOM 2540 N N . THR B 1 99 ? -3.977 2.785 10.391 1 97.69 99 THR B N 1
ATOM 2541 C CA . THR B 1 99 ? -4.801 1.914 9.562 1 97.69 99 THR B CA 1
ATOM 2542 C C . THR B 1 99 ? -6.219 2.467 9.438 1 97.69 99 THR B C 1
ATOM 2544 O O . THR B 1 99 ? -6.746 2.602 8.336 1 97.69 99 THR B O 1
ATOM 2547 N N . ASP B 1 100 ? -6.82 2.783 10.523 1 98.38 100 ASP B N 1
ATOM 2548 C CA . ASP B 1 100 ? -8.188 3.301 10.5 1 98.38 100 ASP B CA 1
ATOM 2549 C C . ASP B 1 100 ? -8.25 4.648 9.789 1 98.38 100 ASP B C 1
ATOM 2551 O O . ASP B 1 100 ? -9.234 4.949 9.109 1 98.38 100 ASP B O 1
ATOM 2555 N N . ALA B 1 101 ? -7.219 5.43 9.984 1 98.81 101 ALA B N 1
ATOM 2556 C CA . ALA B 1 101 ? -7.16 6.707 9.281 1 98.81 101 ALA B CA 1
ATOM 2557 C C . ALA B 1 101 ? -7.121 6.496 7.766 1 98.81 101 ALA B C 1
ATOM 2559 O O . ALA B 1 101 ? -7.824 7.184 7.02 1 98.81 101 ALA B O 1
ATOM 2560 N N . GLU B 1 102 ? -6.285 5.555 7.332 1 98.69 102 GLU B N 1
ATOM 2561 C CA . GLU B 1 102 ? -6.215 5.25 5.906 1 98.69 102 GLU B CA 1
ATOM 2562 C C . GLU B 1 102 ? -7.574 4.812 5.367 1 98.69 102 GLU B C 1
ATOM 2564 O O . GLU B 1 102 ? -8.016 5.297 4.324 1 98.69 102 GLU B O 1
ATOM 2569 N N . PHE B 1 103 ? -8.227 3.996 6.086 1 98.38 103 PHE B N 1
ATOM 2570 C CA . PHE B 1 103 ? -9.508 3.49 5.602 1 98.38 103 PHE B CA 1
ATOM 2571 C C . PHE B 1 103 ? -10.57 4.578 5.66 1 98.38 103 PHE B C 1
ATOM 2573 O O . PHE B 1 103 ? -11.469 4.617 4.816 1 98.38 103 PHE B O 1
ATOM 2580 N N . HIS B 1 104 ? -10.461 5.461 6.633 1 98.62 104 HIS B N 1
ATOM 2581 C CA . HIS B 1 104 ? -11.328 6.637 6.625 1 98.62 104 HIS B CA 1
ATOM 2582 C C . HIS B 1 104 ? -11.148 7.441 5.344 1 98.62 104 HIS B C 1
ATOM 2584 O O . HIS B 1 104 ? -12.133 7.828 4.711 1 98.62 104 HIS B O 1
ATOM 2590 N N . CYS B 1 105 ? -9.922 7.68 4.934 1 98.81 105 CYS B N 1
ATOM 2591 C CA . CYS B 1 105 ? -9.641 8.477 3.74 1 98.81 105 CYS B CA 1
ATOM 2592 C C . CYS B 1 105 ? -10.148 7.773 2.486 1 98.81 105 CYS B C 1
ATOM 2594 O O . CYS B 1 105 ? -10.68 8.414 1.582 1 98.81 105 CYS B O 1
ATOM 2596 N N . ARG B 1 106 ? -10 6.449 2.457 1 98 106 ARG B N 1
ATOM 2597 C CA . ARG B 1 106 ? -10.477 5.68 1.313 1 98 106 ARG B CA 1
ATOM 2598 C C . ARG B 1 106 ? -11.992 5.816 1.162 1 98 106 ARG B C 1
ATOM 2600 O O . ARG B 1 106 ? -12.516 5.75 0.049 1 98 106 ARG B O 1
ATOM 2607 N N . ASN B 1 107 ? -12.648 6.078 2.258 1 97.81 107 ASN B N 1
ATOM 2608 C CA . ASN B 1 107 ? -14.102 6.203 2.244 1 97.81 107 ASN B CA 1
ATOM 2609 C C . ASN B 1 107 ? -14.539 7.652 2.049 1 97.81 107 ASN B C 1
ATOM 2611 O O . ASN B 1 107 ? -15.688 7.914 1.673 1 97.81 107 ASN B O 1
ATOM 2615 N N . ALA B 1 108 ? -13.672 8.57 2.291 1 98.19 108 ALA B N 1
ATOM 2616 C CA . ALA B 1 108 ? -14.031 9.984 2.303 1 98.19 108 ALA B CA 1
ATOM 2617 C C . ALA B 1 108 ? -14.18 10.523 0.883 1 98.19 108 ALA B C 1
ATOM 2619 O O . ALA B 1 108 ? -14.906 11.492 0.653 1 98.19 108 ALA B O 1
ATOM 2620 N N . ALA B 1 109 ? -13.453 9.93 -0.108 1 97.5 109 ALA B N 1
ATOM 2621 C CA . ALA B 1 109 ? -13.516 10.328 -1.513 1 97.5 109 ALA B CA 1
ATOM 2622 C C . ALA B 1 109 ? -13.031 9.195 -2.422 1 97.5 109 ALA B C 1
ATOM 2624 O O . ALA B 1 109 ? -12.195 8.391 -2.025 1 97.5 109 ALA B O 1
ATOM 2625 N N . PRO B 1 110 ? -13.664 9.148 -3.688 1 95.12 110 PRO B N 1
ATOM 2626 C CA . PRO B 1 110 ? -13.055 8.227 -4.656 1 95.12 110 PRO B CA 1
ATOM 2627 C C . PRO B 1 110 ? -11.562 8.5 -4.867 1 95.12 110 PRO B C 1
ATOM 2629 O O . PRO B 1 110 ? -11.172 9.641 -5.137 1 95.12 110 PRO B O 1
ATOM 2632 N N . GLY B 1 111 ? -10.805 7.453 -4.66 1 96.31 111 GLY B N 1
ATOM 2633 C CA . GLY B 1 111 ? -9.367 7.633 -4.82 1 96.31 111 GLY B CA 1
ATOM 2634 C C . GLY B 1 111 ? -8.703 8.219 -3.594 1 96.31 111 GLY B C 1
ATOM 2635 O O . GLY B 1 111 ? -7.512 8.547 -3.625 1 96.31 111 GLY B O 1
ATOM 2636 N N . GLY B 1 112 ? -9.492 8.305 -2.5 1 98.5 112 GLY B N 1
ATOM 2637 C CA . GLY B 1 112 ? -8.969 8.93 -1.296 1 98.5 112 GLY B CA 1
ATOM 2638 C C . GLY B 1 112 ? -7.984 8.055 -0.545 1 98.5 112 GLY B C 1
ATOM 2639 O O . GLY B 1 112 ? -8.172 6.84 -0.457 1 98.5 112 GLY B O 1
ATOM 2640 N N . HIS B 1 113 ? -6.938 8.641 -0.003 1 98.88 113 HIS B N 1
ATOM 2641 C CA . HIS B 1 113 ? -5.914 8.062 0.861 1 98.88 113 HIS B CA 1
ATOM 2642 C C . HIS B 1 113 ? -5.395 9.094 1.861 1 98.88 113 HIS B C 1
ATOM 2644 O O . HIS B 1 113 ? -5.688 10.281 1.743 1 98.88 113 HIS B O 1
ATOM 2650 N N . LEU B 1 114 ? -4.688 8.555 2.912 1 98.94 114 LEU B N 1
ATOM 2651 C CA . LEU B 1 114 ? -3.842 9.492 3.645 1 98.94 114 LEU B CA 1
ATOM 2652 C C . LEU B 1 114 ? -2.922 10.25 2.695 1 98.94 114 LEU B C 1
ATOM 2654 O O . LEU B 1 114 ? -2.418 9.688 1.724 1 98.94 114 LEU B O 1
ATOM 2658 N N . ALA B 1 115 ? -2.631 11.516 2.98 1 98.88 115 ALA B N 1
ATOM 2659 C CA . ALA B 1 115 ? -2.016 12.438 2.029 1 98.88 115 ALA B CA 1
ATOM 2660 C C . ALA B 1 115 ? -0.563 12.055 1.756 1 98.88 115 ALA B C 1
ATOM 2662 O O . ALA B 1 115 ? 0.18 11.719 2.678 1 98.88 115 ALA B O 1
ATOM 2663 N N . SER B 1 116 ? -0.215 12.07 0.518 1 98.81 116 SER B N 1
ATOM 2664 C CA . SER B 1 116 ? 1.176 12 0.08 1 98.81 116 SER B CA 1
ATOM 2665 C C . SER B 1 116 ? 1.741 13.391 -0.192 1 98.81 116 SER B C 1
ATOM 2667 O O . SER B 1 116 ? 0.992 14.367 -0.284 1 98.81 116 SER B O 1
ATOM 2669 N N . VAL B 1 117 ? 3.008 13.508 -0.203 1 98.56 117 VAL B N 1
ATOM 2670 C CA . VAL B 1 117 ? 3.67 14.797 -0.37 1 98.56 117 VAL B CA 1
ATOM 2671 C C . VAL B 1 117 ? 4.766 14.68 -1.427 1 98.56 117 VAL B C 1
ATOM 2673 O O . VAL B 1 117 ? 5.59 13.766 -1.378 1 98.56 117 VAL B O 1
ATOM 2676 N N . HIS B 1 118 ? 4.816 15.672 -2.375 1 98.06 118 HIS B N 1
ATOM 2677 C CA . HIS B 1 118 ? 5.691 15.461 -3.521 1 98.06 118 HIS B CA 1
ATOM 2678 C C . HIS B 1 118 ? 6.559 16.688 -3.785 1 98.06 118 HIS B C 1
ATOM 2680 O O . HIS B 1 118 ? 7.305 16.734 -4.766 1 98.06 118 HIS B O 1
ATOM 2686 N N . SER B 1 119 ? 6.391 17.734 -2.922 1 98.06 119 SER B N 1
ATOM 2687 C CA . SER B 1 119 ? 7.238 18.906 -3.051 1 98.06 119 SER B CA 1
ATOM 2688 C C . SER B 1 119 ? 7.242 19.734 -1.77 1 98.06 119 SER B C 1
ATOM 2690 O O . SER B 1 119 ? 6.355 19.578 -0.924 1 98.06 119 SER B O 1
ATOM 2692 N N . SER B 1 120 ? 8.273 20.625 -1.665 1 96.75 120 SER B N 1
ATOM 2693 C CA . SER B 1 120 ? 8.367 21.5 -0.505 1 96.75 120 SER B CA 1
ATOM 2694 C C . SER B 1 120 ? 7.176 22.453 -0.43 1 96.75 120 SER B C 1
ATOM 2696 O O . SER B 1 120 ? 6.562 22.594 0.629 1 96.75 120 SER B O 1
ATOM 2698 N N . PRO B 1 121 ? 6.746 23.062 -1.565 1 95.81 121 PRO B N 1
ATOM 2699 C CA . PRO B 1 121 ? 5.555 23.922 -1.493 1 95.81 121 PRO B CA 1
ATOM 2700 C C . PRO B 1 121 ? 4.312 23.156 -1.042 1 95.81 121 PRO B C 1
ATOM 2702 O O . PRO B 1 121 ? 3.531 23.656 -0.234 1 95.81 121 PRO B O 1
ATOM 2705 N N . ASP B 1 122 ? 4.133 21.938 -1.559 1 97.12 122 ASP B N 1
ATOM 2706 C CA . ASP B 1 122 ? 2.992 21.125 -1.142 1 97.12 122 ASP B CA 1
ATOM 2707 C C . ASP B 1 122 ? 3.064 20.812 0.349 1 97.12 122 ASP B C 1
ATOM 2709 O O . ASP B 1 122 ? 2.055 20.859 1.053 1 97.12 122 ASP B O 1
ATOM 2713 N N . ASN B 1 123 ? 4.258 20.453 0.833 1 97.62 123 ASN B N 1
ATOM 2714 C CA . ASN B 1 123 ? 4.465 20.188 2.252 1 97.62 123 ASN B CA 1
ATOM 2715 C C . ASN B 1 123 ? 4.078 21.391 3.111 1 97.62 123 ASN B C 1
ATOM 2717 O O . ASN B 1 123 ? 3.438 21.234 4.152 1 97.62 123 ASN B O 1
ATOM 2721 N N . ASN B 1 124 ? 4.492 22.562 2.68 1 95.81 124 ASN B N 1
ATOM 2722 C CA . ASN B 1 124 ? 4.148 23.781 3.389 1 95.81 124 ASN B CA 1
ATOM 2723 C C . ASN B 1 124 ? 2.643 24.031 3.395 1 95.81 124 ASN B C 1
ATOM 2725 O O . ASN B 1 124 ? 2.076 24.422 4.418 1 95.81 124 ASN B O 1
ATOM 2729 N N . ASP B 1 125 ? 2.051 23.797 2.242 1 96.88 125 ASP B N 1
ATOM 2730 C CA . ASP B 1 125 ? 0.604 23.969 2.152 1 96.88 125 ASP B CA 1
ATOM 2731 C C . ASP B 1 125 ? -0.125 23.031 3.107 1 96.88 125 ASP B C 1
ATOM 2733 O O . ASP B 1 125 ? -1.075 23.438 3.781 1 96.88 125 ASP B O 1
ATOM 2737 N N . LEU B 1 126 ? 0.279 21.781 3.145 1 98.06 126 LEU B N 1
ATOM 2738 C CA . LEU B 1 126 ? -0.324 20.828 4.062 1 98.06 126 LEU B CA 1
ATOM 2739 C C . LEU B 1 126 ? -0.169 21.281 5.508 1 98.06 126 LEU B C 1
ATOM 2741 O O . LEU B 1 126 ? -1.114 21.203 6.297 1 98.06 126 LEU B O 1
ATOM 2745 N N . ASN B 1 127 ? 1.035 21.75 5.875 1 97.19 127 ASN B N 1
ATOM 2746 C CA . ASN B 1 127 ? 1.267 22.219 7.238 1 97.19 127 ASN B CA 1
ATOM 2747 C C . ASN B 1 127 ? 0.39 23.406 7.586 1 97.19 127 ASN B C 1
ATOM 2749 O O . ASN B 1 127 ? -0.086 23.531 8.719 1 97.19 127 ASN B O 1
ATOM 2753 N N . CYS B 1 128 ? 0.211 24.312 6.625 1 96.75 128 CYS B N 1
ATOM 2754 C CA . CYS B 1 128 ? -0.68 25.453 6.848 1 96.75 128 CYS B CA 1
ATOM 2755 C C . CYS B 1 128 ? -2.094 24.984 7.172 1 96.75 128 CYS B C 1
ATOM 2757 O O . CYS B 1 128 ? -2.74 25.516 8.07 1 96.75 128 CYS B O 1
ATOM 2759 N N . ILE B 1 129 ? -2.557 23.969 6.441 1 97.19 129 ILE B N 1
ATOM 2760 C CA . ILE B 1 129 ? -3.881 23.422 6.699 1 97.19 129 ILE B CA 1
ATOM 2761 C C . ILE B 1 129 ? -3.939 22.859 8.117 1 97.19 129 ILE B C 1
ATOM 2763 O O . ILE B 1 129 ? -4.887 23.125 8.859 1 97.19 129 ILE B O 1
ATOM 2767 N N . VAL B 1 130 ? -2.93 22.125 8.508 1 97.62 130 VAL B N 1
ATOM 2768 C CA . VAL B 1 130 ? -2.889 21.516 9.828 1 97.62 130 VAL B CA 1
ATOM 2769 C C . VAL B 1 130 ? -2.934 22.594 10.906 1 97.62 130 VAL B C 1
ATOM 2771 O O . VAL B 1 130 ? -3.715 22.5 11.852 1 97.62 130 VAL B O 1
ATOM 2774 N N . LEU B 1 131 ? -2.082 23.609 10.742 1 94.88 131 LEU B N 1
ATOM 2775 C CA . LEU B 1 131 ? -1.961 24.672 11.75 1 94.88 131 LEU B CA 1
ATOM 2776 C C . LEU B 1 131 ? -3.242 25.484 11.836 1 94.88 131 LEU B C 1
ATOM 2778 O O . LEU B 1 131 ? -3.576 26.016 12.898 1 94.88 131 LEU B O 1
ATOM 2782 N N . LYS B 1 132 ? -3.932 25.594 10.703 1 93.88 132 LYS B N 1
ATOM 2783 C CA . LYS B 1 132 ? -5.219 26.281 10.719 1 93.88 132 LYS B CA 1
ATOM 2784 C C . LYS B 1 132 ? -6.195 25.594 11.672 1 93.88 132 LYS B C 1
ATOM 2786 O O . LYS B 1 132 ? -6.93 26.266 12.398 1 93.88 132 LYS B O 1
ATOM 2791 N N . TYR B 1 133 ? -6.188 24.281 11.648 1 94.94 133 TYR B N 1
ATOM 2792 C CA . TYR B 1 133 ? -7.203 23.547 12.391 1 94.94 133 TYR B CA 1
ATOM 2793 C C . TYR B 1 133 ? -6.699 23.172 13.781 1 94.94 133 TYR B C 1
ATOM 2795 O O . TYR B 1 133 ? -7.492 23.016 14.711 1 94.94 133 TYR B O 1
ATOM 2803 N N . ASN B 1 134 ? -5.398 23 13.938 1 93.94 134 ASN B N 1
ATOM 2804 C CA . ASN B 1 134 ? -4.863 22.562 15.219 1 93.94 134 ASN B CA 1
ATOM 2805 C C . ASN B 1 134 ? -3.445 23.078 15.438 1 93.94 134 ASN B C 1
ATOM 2807 O O . ASN B 1 134 ? -2.479 22.328 15.289 1 93.94 134 ASN B O 1
ATOM 2811 N N . LYS B 1 135 ? -3.326 24.219 15.891 1 90 135 LYS B N 1
ATOM 2812 C CA . LYS B 1 135 ? -2.025 24.844 16.109 1 90 135 LYS B CA 1
ATOM 2813 C C . LYS B 1 135 ? -1.359 24.281 17.375 1 90 135 LYS B C 1
ATOM 2815 O O . LYS B 1 135 ? -0.134 24.156 17.422 1 90 135 LYS B O 1
ATOM 2820 N N . LYS B 1 136 ? -2.123 23.984 18.328 1 90.25 136 LYS B N 1
ATOM 2821 C CA . LYS B 1 136 ? -1.624 23.594 19.641 1 90.25 136 LYS B CA 1
ATOM 2822 C C . LYS B 1 136 ? -1.043 22.188 19.609 1 90.25 136 LYS B C 1
ATOM 2824 O O . LYS B 1 136 ? -0.013 21.906 20.234 1 90.25 136 LYS B O 1
ATOM 2829 N N . SER B 1 137 ? -1.688 21.25 18.938 1 90 137 SER B N 1
ATOM 2830 C CA . SER B 1 137 ? -1.254 19.859 18.797 1 90 137 SER B CA 1
ATOM 2831 C C . SER B 1 137 ? -1.275 19.422 17.344 1 90 137 SER B C 1
ATOM 2833 O O . SER B 1 137 ? -2.15 18.656 16.922 1 90 137 SER B O 1
ATOM 2835 N N . PRO B 1 138 ? -0.262 19.844 16.578 1 95 138 PRO B N 1
ATOM 2836 C CA . PRO B 1 138 ? -0.367 19.734 15.125 1 95 138 PRO B CA 1
ATOM 2837 C C . PRO B 1 138 ? 0.177 18.406 14.602 1 95 138 PRO B C 1
ATOM 2839 O O . PRO B 1 138 ? 0.294 18.219 13.391 1 95 138 PRO B O 1
ATOM 2842 N N . ARG B 1 139 ? 0.541 17.438 15.461 1 97.62 139 ARG B N 1
ATOM 2843 C CA . ARG B 1 139 ? 1.007 16.141 14.969 1 97.62 139 ARG B CA 1
ATOM 2844 C C . ARG B 1 139 ? -0.09 15.422 14.188 1 97.62 139 ARG B C 1
ATOM 2846 O O . ARG B 1 139 ? -1.227 15.32 14.656 1 97.62 139 ARG B O 1
ATOM 2853 N N . ILE B 1 140 ? 0.232 14.922 12.984 1 98.5 140 ILE B N 1
ATOM 2854 C CA . ILE B 1 140 ? -0.792 14.422 12.078 1 98.5 140 ILE B CA 1
ATOM 2855 C C . ILE B 1 140 ? -0.233 13.266 11.258 1 98.5 140 ILE B C 1
ATOM 2857 O O . ILE B 1 140 ? 0.951 13.25 10.914 1 98.5 140 ILE B O 1
ATOM 2861 N N . TRP B 1 141 ? -1.138 12.266 10.984 1 98.81 141 TRP B N 1
ATOM 2862 C CA . TRP B 1 141 ? -0.744 11.203 10.062 1 98.81 141 TRP B CA 1
ATOM 2863 C C . TRP B 1 141 ? -0.71 11.719 8.625 1 98.81 141 TRP B C 1
ATOM 2865 O O . TRP B 1 141 ? -1.619 12.43 8.195 1 98.81 141 TRP B O 1
ATOM 2875 N N . LEU B 1 142 ? 0.313 11.43 7.926 1 98.88 142 LEU B N 1
ATOM 2876 C CA . LEU B 1 142 ? 0.36 11.406 6.469 1 98.88 142 LEU B CA 1
ATOM 2877 C C . LEU B 1 142 ? 0.389 9.969 5.949 1 98.88 142 LEU B C 1
ATOM 2879 O O . LEU B 1 142 ? 0.339 9.016 6.734 1 98.88 142 LEU B O 1
ATOM 2883 N N . GLY B 1 143 ? 0.426 9.82 4.637 1 98.75 143 GLY B N 1
ATOM 2884 C CA . GLY B 1 143 ? 0.175 8.508 4.062 1 98.75 143 GLY B CA 1
ATOM 2885 C C . GLY B 1 143 ? 1.438 7.691 3.861 1 98.75 143 GLY B C 1
ATOM 2886 O O . GLY B 1 143 ? 1.417 6.656 3.188 1 98.75 143 GLY B O 1
ATOM 2887 N N . GLY B 1 144 ? 2.553 8.086 4.363 1 98 144 GLY B N 1
ATOM 2888 C CA . GLY B 1 144 ? 3.789 7.344 4.207 1 98 144 GLY B CA 1
ATOM 2889 C C . GLY B 1 144 ? 3.963 6.25 5.246 1 98 144 GLY B C 1
ATOM 2890 O O . GLY B 1 144 ? 3.598 6.43 6.41 1 98 144 GLY B O 1
ATOM 2891 N N . PHE B 1 145 ? 4.523 5.113 4.805 1 96.06 145 PHE B N 1
ATOM 2892 C CA . PHE B 1 145 ? 4.859 4.055 5.75 1 96.06 145 PHE B CA 1
ATOM 2893 C C . PHE B 1 145 ? 6.035 3.23 5.242 1 96.06 145 PHE B C 1
ATOM 2895 O O . PHE B 1 145 ? 6.281 3.164 4.039 1 96.06 145 PHE B O 1
ATOM 2902 N N . GLU B 1 146 ? 6.773 2.713 6.246 1 93.62 146 GLU B N 1
ATOM 2903 C CA . GLU B 1 146 ? 7.859 1.799 5.902 1 93.62 146 GLU B CA 1
ATOM 2904 C C . GLU B 1 146 ? 7.32 0.418 5.535 1 93.62 146 GLU B C 1
ATOM 2906 O O . GLU B 1 146 ? 6.504 -0.148 6.266 1 93.62 146 GLU B O 1
ATOM 2911 N N . PHE B 1 147 ? 7.812 -0.064 4.41 1 91.19 147 PHE B N 1
ATOM 2912 C CA . PHE B 1 147 ? 7.289 -1.317 3.881 1 91.19 147 PHE B CA 1
ATOM 2913 C C . PHE B 1 147 ? 7.984 -2.512 4.523 1 91.19 147 PHE B C 1
ATOM 2915 O O . PHE B 1 147 ? 9 -2.988 4.023 1 91.19 147 PHE B O 1
ATOM 2922 N N . PHE B 1 148 ? 7.426 -3.031 5.707 1 85.62 148 PHE B N 1
ATOM 2923 C CA . PHE B 1 148 ? 7.809 -4.227 6.449 1 85.62 148 PHE B CA 1
ATOM 2924 C C . PHE B 1 148 ? 9.258 -4.137 6.902 1 85.62 148 PHE B C 1
ATOM 2926 O O . PHE B 1 148 ? 10.055 -5.047 6.648 1 85.62 148 PHE B O 1
ATOM 2933 N N . ASN B 1 149 ? 9.633 -3.131 7.531 1 81.38 149 ASN B N 1
ATOM 2934 C CA . ASN B 1 149 ? 10.922 -2.914 8.18 1 81.38 149 ASN B CA 1
ATOM 2935 C C . ASN B 1 149 ? 12.078 -3.086 7.195 1 81.38 149 ASN B C 1
ATOM 2937 O O . ASN B 1 149 ? 13.094 -3.697 7.527 1 81.38 149 ASN B O 1
ATOM 2941 N N . SER B 1 150 ? 11.906 -2.629 5.965 1 84.31 150 SER B N 1
ATOM 2942 C CA . SER B 1 150 ? 12.883 -2.811 4.898 1 84.31 150 SER B CA 1
ATOM 2943 C C . SER B 1 150 ? 13.75 -1.567 4.723 1 84.31 150 SER B C 1
ATOM 2945 O O . SER B 1 150 ? 14.781 -1.612 4.051 1 84.31 150 SER B O 1
ATOM 2947 N N . GLY B 1 151 ? 13.344 -0.479 5.316 1 87.81 151 GLY B N 1
ATOM 2948 C CA . GLY B 1 151 ? 13.969 0.804 5.035 1 87.81 151 GLY B CA 1
ATOM 2949 C C . GLY B 1 151 ? 13.383 1.499 3.822 1 87.81 151 GLY B C 1
ATOM 2950 O O . GLY B 1 151 ? 13.719 2.652 3.541 1 87.81 151 GLY B O 1
ATOM 2951 N N . LYS B 1 152 ? 12.516 0.828 3.123 1 92.19 152 LYS B N 1
ATOM 2952 C CA . LYS B 1 152 ? 11.836 1.419 1.975 1 92.19 152 LYS B CA 1
ATOM 2953 C 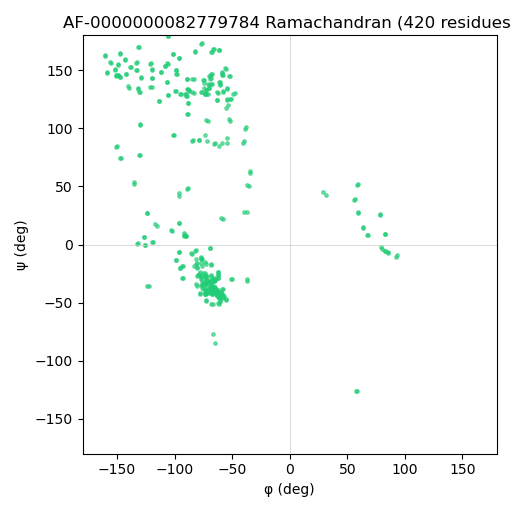C . LYS B 1 152 ? 10.477 1.996 2.373 1 92.19 152 LYS B C 1
ATOM 2955 O O . LYS B 1 152 ? 9.703 1.347 3.082 1 92.19 152 LYS B O 1
ATOM 2960 N N . TRP B 1 153 ? 10.297 3.262 1.954 1 95.19 153 TRP B N 1
ATOM 2961 C CA . TRP B 1 153 ? 9.055 3.953 2.275 1 95.19 153 TRP B CA 1
ATOM 2962 C C . TRP B 1 153 ? 8.164 4.078 1.04 1 95.19 153 TRP B C 1
ATOM 2964 O O . TRP B 1 153 ? 8.664 4.305 -0.067 1 95.19 153 TRP B O 1
ATOM 2974 N N . VAL B 1 154 ? 6.875 3.883 1.26 1 96.81 154 VAL B N 1
ATOM 2975 C CA . VAL B 1 154 ? 5.906 4.023 0.18 1 96.81 154 VAL B CA 1
ATOM 2976 C C . VAL B 1 154 ? 4.719 4.855 0.656 1 96.81 154 VAL B C 1
ATOM 2978 O O . VAL B 1 154 ? 4.504 5.012 1.86 1 96.81 154 VAL B O 1
ATOM 2981 N N . TRP B 1 155 ? 4.031 5.461 -0.317 1 98.19 155 TRP B N 1
ATOM 2982 C CA . TRP B 1 155 ? 2.77 6.141 -0.052 1 98.19 155 TRP B CA 1
ATOM 2983 C C . TRP B 1 155 ? 1.594 5.176 -0.185 1 98.19 155 TRP B C 1
ATOM 2985 O O . TRP B 1 155 ? 1.562 4.348 -1.097 1 98.19 155 TRP B O 1
ATOM 2995 N N . THR B 1 156 ? 0.621 5.371 0.693 1 98.19 156 THR B N 1
ATOM 2996 C CA . THR B 1 156 ? -0.567 4.527 0.625 1 98.19 156 THR B CA 1
ATOM 2997 C C . THR B 1 156 ? -1.297 4.727 -0.7 1 98.19 156 THR B C 1
ATOM 2999 O O . THR B 1 156 ? -2.006 3.832 -1.164 1 98.19 156 THR B O 1
ATOM 3002 N N . ASP B 1 157 ? -1.132 5.883 -1.395 1 97.69 157 ASP B N 1
ATOM 3003 C CA . ASP B 1 157 ? -1.848 6.148 -2.639 1 97.69 157 ASP B CA 1
ATOM 3004 C C . ASP B 1 157 ? -1.039 5.684 -3.848 1 97.69 157 ASP B C 1
ATOM 3006 O O . ASP B 1 157 ? -1.395 5.98 -4.988 1 97.69 157 ASP B O 1
ATOM 3010 N N . ASP B 1 158 ? 0.079 4.98 -3.604 1 96.25 158 ASP B N 1
ATOM 3011 C CA . ASP B 1 158 ? 0.927 4.336 -4.602 1 96.25 158 ASP B CA 1
ATOM 3012 C C . ASP B 1 158 ? 1.628 5.371 -5.477 1 96.25 158 ASP B C 1
ATOM 3014 O O . ASP B 1 158 ? 2.184 5.035 -6.523 1 96.25 158 ASP B O 1
ATOM 3018 N N . SER B 1 159 ? 1.523 6.668 -5.121 1 96.94 159 SER B N 1
ATOM 3019 C CA . SER B 1 159 ? 2.311 7.656 -5.855 1 96.94 159 SER B CA 1
ATOM 3020 C C . SER B 1 159 ? 3.801 7.48 -5.586 1 96.94 159 SER B C 1
ATOM 3022 O O . SER B 1 159 ? 4.191 6.754 -4.672 1 96.94 159 SER B O 1
ATOM 3024 N N . ASN B 1 160 ? 4.602 8.086 -6.383 1 95.94 160 ASN B N 1
ATOM 3025 C CA . ASN B 1 160 ? 6.051 7.941 -6.285 1 95.94 160 ASN B CA 1
ATOM 3026 C C . ASN B 1 160 ? 6.594 8.586 -5.012 1 95.94 160 ASN B C 1
ATOM 3028 O O . ASN B 1 160 ? 6.152 9.664 -4.617 1 95.94 160 ASN B O 1
ATOM 3032 N N . TRP B 1 161 ? 7.512 7.883 -4.391 1 96.75 161 TRP B N 1
ATOM 3033 C CA . TRP B 1 161 ? 8.273 8.477 -3.299 1 96.75 161 TRP B CA 1
ATOM 3034 C C . TRP B 1 161 ? 9.375 9.391 -3.838 1 96.75 161 TRP B C 1
ATOM 3036 O O . TRP B 1 161 ? 10.5 8.938 -4.07 1 96.75 161 TRP B O 1
ATOM 3046 N N . ASP B 1 162 ? 9.07 10.719 -4.047 1 97.62 162 ASP B N 1
ATOM 3047 C CA . ASP B 1 162 ? 9.961 11.602 -4.797 1 97.62 162 ASP B CA 1
ATOM 3048 C C . ASP B 1 162 ? 10.289 12.859 -3.994 1 97.62 162 ASP B C 1
ATOM 3050 O O . ASP B 1 162 ? 10.891 13.797 -4.52 1 97.62 162 ASP B O 1
ATOM 3054 N N . PHE B 1 163 ? 9.883 12.945 -2.779 1 97.62 163 PHE B N 1
ATOM 3055 C CA . PHE B 1 163 ? 10.133 14.031 -1.838 1 97.62 163 PHE B CA 1
ATOM 3056 C C . PHE B 1 163 ? 10.148 13.508 -0.405 1 97.62 163 PHE B C 1
ATOM 3058 O O . PHE B 1 163 ? 9.438 12.555 -0.076 1 97.62 163 PHE B O 1
ATOM 3065 N N . GLN B 1 164 ? 10.992 14.078 0.484 1 96.5 164 GLN B N 1
ATOM 3066 C CA . GLN B 1 164 ? 10.984 13.75 1.905 1 96.5 164 GLN B CA 1
ATOM 3067 C C . GLN B 1 164 ? 11.406 14.945 2.75 1 96.5 164 GLN B C 1
ATOM 3069 O O . GLN B 1 164 ? 12.211 15.773 2.305 1 96.5 164 GLN B O 1
ATOM 3074 N N . ALA B 1 165 ? 10.867 15.117 3.912 1 97.25 165 ALA B N 1
ATOM 3075 C CA . ALA B 1 165 ? 11.133 16.219 4.82 1 97.25 165 ALA B CA 1
ATOM 3076 C C . ALA B 1 165 ? 11.312 15.727 6.254 1 97.25 165 ALA B C 1
ATOM 3078 O O . ALA B 1 165 ? 10.695 16.25 7.18 1 97.25 165 ALA B O 1
ATOM 3079 N N . TRP B 1 166 ? 12.203 14.781 6.43 1 96 166 TRP B N 1
ATOM 3080 C CA . TRP B 1 166 ? 12.43 14.148 7.723 1 96 166 TRP B CA 1
ATOM 3081 C C . TRP B 1 166 ? 13.094 15.117 8.695 1 96 166 TRP B C 1
ATOM 3083 O O . TRP B 1 166 ? 13.922 15.938 8.297 1 96 166 TRP B O 1
ATOM 3093 N N . VAL B 1 167 ? 12.734 15 9.914 1 93.75 167 VAL B N 1
ATOM 3094 C CA . VAL B 1 167 ? 13.578 15.578 10.961 1 93.75 167 VAL B CA 1
ATOM 3095 C C . VAL B 1 167 ? 14.961 14.93 10.922 1 93.75 167 VAL B C 1
ATOM 3097 O O . VAL B 1 167 ? 15.078 13.719 10.719 1 93.75 167 VAL B O 1
ATOM 3100 N N . PRO B 1 168 ? 16.047 15.766 11.086 1 88.06 168 PRO B N 1
ATOM 3101 C CA . PRO B 1 168 ? 17.375 15.125 11.141 1 88.06 168 PRO B CA 1
ATOM 3102 C C . PRO B 1 168 ? 17.422 13.953 12.117 1 88.06 168 PRO B C 1
ATOM 3104 O O . PRO B 1 168 ? 16.922 14.062 13.242 1 88.06 168 PRO B O 1
ATOM 3107 N N . GLY B 1 169 ? 17.938 12.789 11.648 1 87.38 169 GLY B N 1
ATOM 3108 C CA . GLY B 1 169 ? 18.016 11.586 12.461 1 87.38 169 GLY B CA 1
ATOM 3109 C C . GLY B 1 169 ? 16.812 10.672 12.289 1 87.38 169 GLY B C 1
ATOM 3110 O O . GLY B 1 169 ? 16.797 9.555 12.805 1 87.38 169 GLY B O 1
ATOM 3111 N N . GLU B 1 170 ? 15.82 11.234 11.578 1 86.81 170 GLU B N 1
ATOM 3112 C CA . GLU B 1 170 ? 14.633 10.445 11.258 1 86.81 170 GLU B CA 1
ATOM 3113 C C . GLU B 1 170 ? 14.617 10.055 9.781 1 86.81 170 GLU B C 1
ATOM 3115 O O . GLU B 1 170 ? 15.258 10.703 8.953 1 86.81 170 GLU B O 1
ATOM 3120 N N . PRO B 1 171 ? 13.914 8.992 9.445 1 82.25 171 PRO B N 1
ATOM 3121 C CA . PRO B 1 171 ? 13.273 8.016 10.328 1 82.25 171 PRO B CA 1
ATOM 3122 C C . PRO B 1 171 ? 14.281 7.129 11.055 1 82.25 171 PRO B C 1
ATOM 3124 O O . PRO B 1 171 ? 15.344 6.82 10.508 1 82.25 171 PRO B O 1
ATOM 3127 N N . ASN B 1 172 ? 14.234 6.793 12.281 1 75.44 172 ASN B N 1
ATOM 3128 C CA . ASN B 1 172 ? 15.211 6.008 13.023 1 75.44 172 ASN B CA 1
ATOM 3129 C C . ASN B 1 172 ? 14.633 4.68 13.492 1 75.44 172 ASN B C 1
ATOM 3131 O O . ASN B 1 172 ? 15.32 3.885 14.133 1 75.44 172 ASN B O 1
ATOM 3135 N N . ASN B 1 173 ? 13.531 4.219 12.984 1 65.12 173 ASN B N 1
ATOM 3136 C CA . ASN B 1 173 ? 12.891 2.957 13.328 1 65.12 173 ASN B CA 1
ATOM 3137 C C . ASN B 1 173 ? 13.133 2.58 14.789 1 65.12 173 ASN B C 1
ATOM 3139 O O . ASN B 1 173 ? 13.5 1.44 15.086 1 65.12 173 ASN B O 1
ATOM 3143 N N . GLN B 1 174 ? 13.023 3.562 15.656 1 61.38 174 GLN B N 1
ATOM 3144 C CA . GLN B 1 174 ? 13.211 3.223 17.062 1 61.38 174 GLN B CA 1
ATOM 3145 C C . GLN B 1 174 ? 12.344 2.031 17.469 1 61.38 174 GLN B C 1
ATOM 3147 O O . GLN B 1 174 ? 11.141 2.02 17.203 1 61.38 174 GLN B O 1
ATOM 3152 N N . HIS B 1 175 ? 12.883 0.932 18.031 1 62.5 175 HIS B N 1
ATOM 3153 C CA . HIS B 1 175 ? 12.328 -0.324 18.516 1 62.5 175 HIS B CA 1
ATOM 3154 C C . HIS B 1 175 ? 11.703 -1.128 17.391 1 62.5 175 HIS B C 1
ATOM 3156 O O . HIS B 1 175 ? 10.891 -2.023 17.625 1 62.5 175 HIS B O 1
ATOM 3162 N N . ASN B 1 176 ? 11.961 -0.809 16.172 1 65.06 176 ASN B N 1
ATOM 3163 C CA . ASN B 1 176 ? 11.492 -1.524 14.992 1 65.06 176 ASN B CA 1
ATOM 3164 C C . ASN B 1 176 ? 9.969 -1.573 14.922 1 65.06 176 ASN B C 1
ATOM 3166 O O . ASN B 1 176 ? 9.398 -2.578 14.5 1 65.06 176 ASN B O 1
ATOM 3170 N N . LYS B 1 177 ? 9.445 -0.469 15.586 1 74.81 177 LYS B N 1
ATOM 3171 C CA . LYS B 1 177 ? 7.988 -0.496 15.641 1 74.81 177 LYS B CA 1
ATOM 3172 C C . LYS B 1 177 ? 7.391 0.788 15.07 1 74.81 177 LYS B C 1
ATOM 3174 O O . LYS B 1 177 ? 6.172 0.928 14.984 1 74.81 177 LYS B O 1
ATOM 3179 N N . GLU B 1 178 ? 8.273 1.719 14.633 1 81 178 GLU B N 1
ATOM 3180 C CA . GLU B 1 178 ? 7.777 2.99 14.109 1 81 178 GLU B CA 1
ATOM 3181 C C . GLU B 1 178 ? 7.793 3.004 12.578 1 81 178 GLU B C 1
ATOM 3183 O O . GLU B 1 178 ? 8.812 3.324 11.969 1 81 178 GLU B O 1
ATOM 3188 N N . ASP B 1 179 ? 6.664 2.656 11.977 1 90.56 179 ASP B N 1
ATOM 3189 C CA . ASP B 1 179 ? 6.672 2.408 10.539 1 90.56 179 ASP B CA 1
ATOM 3190 C C . ASP B 1 179 ? 5.738 3.369 9.805 1 90.56 179 ASP B C 1
ATOM 3192 O O . ASP B 1 179 ? 5.586 3.289 8.586 1 90.56 179 ASP B O 1
ATOM 3196 N N . CYS B 1 180 ? 5.121 4.273 10.562 1 96.38 180 CYS B N 1
ATOM 3197 C CA . CYS B 1 180 ? 4.129 5.141 9.938 1 96.38 180 CYS B CA 1
ATOM 3198 C C . CYS B 1 180 ? 4.535 6.605 10.055 1 96.38 180 CYS B C 1
ATOM 3200 O O . CYS B 1 180 ? 5.074 7.027 11.078 1 96.38 180 CYS B O 1
ATOM 3202 N N . LEU B 1 181 ? 4.258 7.363 9.055 1 97.44 181 LEU B N 1
ATOM 3203 C CA . LEU B 1 181 ? 4.766 8.719 8.891 1 97.44 181 LEU B CA 1
ATOM 3204 C C . LEU B 1 181 ? 3.826 9.734 9.547 1 97.44 181 LEU B C 1
ATOM 3206 O O . LEU B 1 181 ? 2.615 9.703 9.312 1 97.44 181 LEU B O 1
ATOM 3210 N N . GLU B 1 182 ? 4.402 10.594 10.414 1 97.88 182 GLU B N 1
ATOM 3211 C CA . GLU B 1 182 ? 3.701 11.758 10.953 1 97.88 182 GLU B CA 1
ATOM 3212 C C . GLU B 1 182 ? 4.438 13.055 10.617 1 97.88 182 GLU B C 1
ATOM 3214 O O . GLU B 1 182 ? 5.641 13.039 10.359 1 97.88 182 GLU B O 1
ATOM 3219 N N . MET B 1 183 ? 3.695 14.117 10.594 1 97.94 183 MET B N 1
ATOM 3220 C CA . MET B 1 183 ? 4.254 15.461 10.484 1 97.94 183 MET B CA 1
ATOM 3221 C C . MET B 1 183 ? 4.055 16.25 11.773 1 97.94 183 MET B C 1
ATOM 3223 O O . MET B 1 183 ? 3.09 16.016 12.508 1 97.94 183 MET B O 1
ATOM 3227 N N . ASN B 1 184 ? 5.039 17.188 12.102 1 96.88 184 ASN B N 1
ATOM 3228 C CA . ASN B 1 184 ? 4.957 18.156 13.188 1 96.88 184 ASN B CA 1
ATOM 3229 C C . ASN B 1 184 ? 5.258 17.516 14.539 1 96.88 184 ASN B C 1
ATOM 3231 O O . ASN B 1 184 ? 4.66 17.891 15.547 1 96.88 184 ASN B O 1
ATOM 3235 N N . TRP B 1 185 ? 6 16.469 14.664 1 89.06 185 TRP B N 1
ATOM 3236 C CA . TRP B 1 185 ? 6.418 15.875 15.938 1 89.06 185 TRP B CA 1
ATOM 3237 C C . TRP B 1 185 ? 7.383 16.797 16.672 1 89.06 185 TRP B C 1
ATOM 3239 O O . TRP B 1 185 ? 7.16 17.141 17.828 1 89.06 185 TRP B O 1
ATOM 3249 N N . LYS B 1 186 ? 8.461 17.359 16.203 1 86.19 186 LYS B N 1
ATOM 3250 C CA . LYS B 1 186 ? 9.469 18.188 16.844 1 86.19 186 LYS B CA 1
ATOM 3251 C C . LYS B 1 186 ? 9.609 19.531 16.125 1 86.19 186 LYS B C 1
ATOM 3253 O O . LYS B 1 186 ? 9.859 20.547 16.766 1 86.19 186 LYS B O 1
ATOM 3258 N N . GLU B 1 187 ? 9.461 19.453 14.922 1 90.81 187 GLU B N 1
ATOM 3259 C CA . GLU B 1 187 ? 9.594 20.625 14.07 1 90.81 187 GLU B CA 1
ATOM 3260 C C . GLU B 1 187 ? 8.422 20.75 13.109 1 90.81 187 GLU B C 1
ATOM 3262 O O . GLU B 1 187 ? 8.039 19.781 12.453 1 90.81 187 GLU B O 1
ATOM 3267 N N . LYS B 1 188 ? 7.875 21.953 13.086 1 92.31 188 LYS B N 1
ATOM 3268 C CA . LYS B 1 188 ? 6.738 22.172 12.195 1 92.31 188 LYS B CA 1
ATOM 3269 C C . LYS B 1 188 ? 7.102 21.875 10.75 1 92.31 188 LYS B C 1
ATOM 3271 O O . LYS B 1 188 ? 8.164 22.281 10.273 1 92.31 188 LYS B O 1
ATOM 3276 N N . GLY B 1 189 ? 6.266 21.125 10.117 1 95.56 189 GLY B N 1
ATOM 3277 C CA . GLY B 1 189 ? 6.445 20.828 8.703 1 95.56 189 GLY B CA 1
ATOM 3278 C C . GLY B 1 189 ? 7.41 19.688 8.461 1 95.56 189 GLY B C 1
ATOM 3279 O O . GLY B 1 189 ? 7.578 19.234 7.32 1 95.56 189 GLY B O 1
ATOM 3280 N N . LYS B 1 190 ? 8.047 19.172 9.484 1 96.94 190 LYS B N 1
ATOM 3281 C CA . LYS B 1 190 ? 8.992 18.062 9.328 1 96.94 190 LYS B CA 1
ATOM 3282 C C . LYS B 1 190 ? 8.359 16.75 9.742 1 96.94 190 LYS B C 1
ATOM 3284 O O . LYS B 1 190 ? 7.316 16.719 10.398 1 96.94 190 LYS B O 1
ATOM 3289 N N . TRP B 1 191 ? 9.07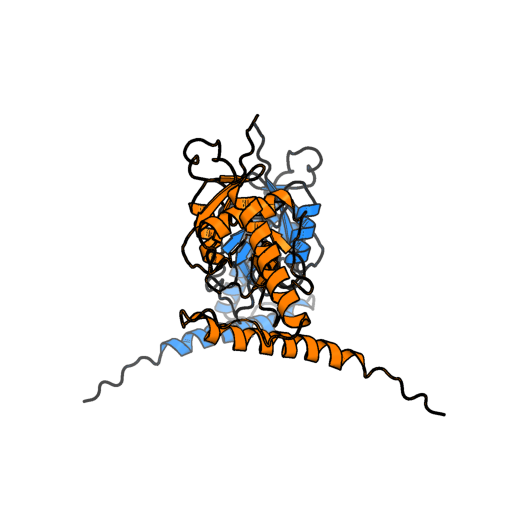8 15.641 9.273 1 97.31 191 TRP B N 1
ATOM 3290 C CA . TRP B 1 191 ? 8.453 14.328 9.383 1 97.31 191 TRP B CA 1
ATOM 3291 C C . TRP B 1 191 ? 9.141 13.492 10.453 1 97.31 191 TRP B C 1
ATOM 3293 O O . TRP B 1 191 ? 10.305 13.734 10.797 1 97.31 191 TRP B O 1
ATOM 3303 N N . ASN B 1 192 ? 8.414 12.578 11.008 1 95.25 192 ASN B N 1
ATOM 3304 C CA . ASN B 1 192 ? 8.875 11.539 11.93 1 95.25 192 ASN B CA 1
ATOM 3305 C C . ASN B 1 192 ? 8.164 10.211 11.68 1 95.25 192 ASN B C 1
ATOM 3307 O O . ASN B 1 192 ? 7.039 10.188 11.172 1 95.25 192 ASN B O 1
ATOM 3311 N N . ASP B 1 193 ? 8.852 9.102 11.891 1 94.62 193 ASP B N 1
ATOM 3312 C CA . ASP B 1 193 ? 8.172 7.812 11.945 1 94.62 193 ASP B CA 1
ATOM 3313 C C . ASP B 1 193 ? 7.68 7.516 13.359 1 94.62 193 ASP B C 1
ATOM 3315 O O . ASP B 1 193 ? 8.383 7.781 14.336 1 94.62 193 ASP B O 1
ATOM 3319 N N . ASP B 1 194 ? 6.469 7.121 13.461 1 94.19 194 ASP B N 1
ATOM 3320 C CA . ASP B 1 194 ? 5.898 6.812 14.766 1 94.19 194 ASP B CA 1
ATOM 3321 C C . ASP B 1 194 ? 5.199 5.453 14.758 1 94.19 194 ASP B C 1
ATOM 3323 O O . ASP B 1 194 ? 5.113 4.801 13.719 1 94.19 194 ASP B O 1
ATOM 3327 N N . TRP B 1 195 ? 4.832 5.016 16.047 1 93.62 195 TRP B N 1
ATOM 3328 C CA . TRP B 1 195 ? 4.113 3.756 16.234 1 93.62 195 TRP B CA 1
ATOM 3329 C C . TRP B 1 195 ? 2.746 3.805 15.562 1 93.62 195 TRP B C 1
ATOM 3331 O O . TRP B 1 195 ? 1.924 4.668 15.875 1 93.62 195 TRP B O 1
ATOM 3341 N N . CYS B 1 196 ? 2.418 2.844 14.633 1 94.81 196 CYS B N 1
ATOM 3342 C CA . CYS B 1 196 ? 1.268 2.896 13.734 1 94.81 196 CYS B CA 1
ATOM 3343 C C . CYS B 1 196 ? -0.037 2.836 14.523 1 94.81 196 CYS B C 1
ATOM 3345 O O . CYS B 1 196 ? -1.03 3.451 14.133 1 94.81 196 CYS B O 1
ATOM 3347 N N . PRO B 1 197 ? -0.078 2.203 15.625 1 94.5 197 PRO B N 1
ATOM 3348 C CA . PRO B 1 197 ? -1.332 2.119 16.375 1 94.5 197 PRO B CA 1
ATOM 3349 C C . PRO B 1 197 ? -1.653 3.408 17.141 1 94.5 197 PRO B C 1
ATOM 3351 O O . PRO B 1 197 ? -2.754 3.555 17.672 1 94.5 197 PRO B O 1
ATOM 3354 N N . THR B 1 198 ? -0.684 4.32 17.234 1 95.94 198 THR B N 1
ATOM 3355 C CA . THR B 1 198 ? -0.95 5.582 17.922 1 95.94 198 THR B CA 1
ATOM 3356 C C . THR B 1 198 ? -2.066 6.352 17.219 1 95.94 198 THR B C 1
ATOM 3358 O O . THR B 1 198 ? -2.139 6.363 15.992 1 95.94 198 THR B O 1
ATOM 3361 N N . LYS B 1 199 ? -2.943 6.961 17.984 1 98.06 199 LYS B N 1
ATOM 3362 C CA . LYS B 1 199 ? -4.047 7.715 17.391 1 98.06 199 LYS B CA 1
ATOM 3363 C C . LYS B 1 199 ? -3.66 9.172 17.172 1 98.06 199 LYS B C 1
ATOM 3365 O O . LYS B 1 199 ? -3.131 9.828 18.078 1 98.06 199 LYS B O 1
ATOM 3370 N N . LYS B 1 200 ? -3.885 9.695 15.969 1 98.31 200 LYS B N 1
ATOM 3371 C CA . LYS B 1 200 ? -3.609 11.078 15.578 1 98.31 200 LYS B CA 1
ATOM 3372 C C . LYS B 1 200 ? -4.672 11.602 14.625 1 98.31 200 LYS B C 1
ATOM 3374 O O . LYS B 1 200 ? -5.41 10.82 14.016 1 98.31 200 LYS B O 1
ATOM 3379 N N . ASN B 1 201 ? -4.738 12.961 14.562 1 98.75 201 ASN B N 1
ATOM 3380 C CA . ASN B 1 201 ? -5.426 13.555 13.422 1 98.75 201 ASN B CA 1
ATOM 3381 C C . ASN B 1 201 ? -4.742 13.195 12.102 1 98.75 201 ASN B C 1
ATOM 3383 O O . ASN B 1 201 ? -3.65 12.625 12.102 1 98.75 201 ASN B O 1
ATOM 3387 N N . PHE B 1 202 ? -5.453 13.477 11.008 1 98.88 202 PHE B N 1
ATOM 3388 C CA . PHE B 1 202 ? -4.867 13.023 9.75 1 98.88 202 PHE B CA 1
ATOM 3389 C C . PHE B 1 202 ? -5.387 13.859 8.586 1 98.88 202 PHE B C 1
ATOM 3391 O O . PHE B 1 202 ? -6.41 14.539 8.711 1 98.88 202 PHE B O 1
ATOM 3398 N N . LEU B 1 203 ? -4.598 13.867 7.531 1 98.94 203 LEU B N 1
ATOM 3399 C CA . LEU B 1 203 ? -4.98 14.492 6.27 1 98.94 203 LEU B CA 1
ATOM 3400 C C . LEU B 1 203 ? -5.328 13.43 5.227 1 98.94 203 LEU B C 1
ATOM 3402 O O . LEU B 1 203 ? -4.57 12.477 5.027 1 98.94 203 LEU B O 1
ATOM 3406 N N . CYS B 1 204 ? -6.465 13.555 4.598 1 98.94 204 CYS B N 1
ATOM 3407 C CA . CYS B 1 204 ? -6.824 12.766 3.426 1 98.94 204 CYS B CA 1
ATOM 3408 C C . CYS B 1 204 ? -6.582 13.555 2.145 1 98.94 204 CYS B C 1
ATOM 3410 O O . CYS B 1 204 ? -6.684 14.781 2.137 1 98.94 204 CYS B O 1
ATOM 3412 N N . SER B 1 205 ? -6.289 12.844 1.11 1 98.88 205 SER B N 1
ATOM 3413 C CA . SER B 1 205 ? -6.156 13.5 -0.187 1 98.88 205 SER B CA 1
ATOM 3414 C C . SER B 1 205 ? -6.551 12.562 -1.323 1 98.88 205 SER B C 1
ATOM 3416 O O . SER B 1 205 ? -6.59 11.344 -1.145 1 98.88 205 SER B O 1
ATOM 3418 N N . PHE B 1 206 ? -6.957 13.086 -2.428 1 98.38 206 PHE B N 1
ATOM 3419 C CA . PHE B 1 206 ? -7.125 12.375 -3.689 1 98.38 206 PHE B CA 1
ATOM 3420 C C . PHE B 1 206 ? -6.621 13.219 -4.855 1 98.38 206 PHE B C 1
ATOM 3422 O O . PHE B 1 206 ? -6.574 14.445 -4.77 1 98.38 206 PHE B O 1
ATOM 3429 N N . THR B 1 207 ? -6.203 12.492 -5.898 1 96.31 207 THR B N 1
ATOM 3430 C CA . THR B 1 207 ? -5.648 13.188 -7.055 1 96.31 207 THR B CA 1
ATOM 3431 C C . THR B 1 207 ? -6.754 13.867 -7.859 1 96.31 207 THR B C 1
ATOM 3433 O O . THR B 1 207 ? -7.836 13.297 -8.039 1 96.31 207 THR B O 1
ATOM 3436 N N . ASN B 1 208 ? -6.531 15.117 -8.133 1 85.25 208 ASN B N 1
ATOM 3437 C CA . ASN B 1 208 ? -7.398 15.914 -8.992 1 85.25 208 ASN B CA 1
ATOM 3438 C C . ASN B 1 208 ? -6.871 15.953 -10.43 1 85.25 208 ASN B C 1
ATOM 3440 O O . ASN B 1 208 ? -6.379 16.984 -10.883 1 85.25 208 ASN B O 1
ATOM 3444 N N . LYS B 1 209 ? -6.473 14.883 -10.938 1 69.38 209 LYS B N 1
ATOM 3445 C CA . LYS B 1 209 ? -5.961 14.953 -12.305 1 69.38 209 LYS B CA 1
ATOM 3446 C C . LYS B 1 209 ? -7.07 15.336 -13.281 1 69.38 209 LYS B C 1
ATOM 3448 O O . LYS B 1 209 ? -8.125 14.703 -13.305 1 69.38 209 LYS B O 1
ATOM 3453 N N . LYS B 1 210 ? -7.402 16.625 -13.539 1 51.25 210 LYS B N 1
ATOM 3454 C CA . LYS B 1 210 ? -8.266 17.031 -14.641 1 51.25 210 LYS B CA 1
ATOM 3455 C C . LYS B 1 210 ? -7.988 16.219 -15.898 1 51.25 210 LYS B C 1
ATOM 3457 O O . LYS B 1 210 ? -6.828 16.047 -16.281 1 51.25 210 LYS B O 1
ATOM 3462 N N . THR B 1 211 ? -8.688 15.07 -16.031 1 39.75 211 THR B N 1
ATOM 3463 C CA . THR B 1 211 ? -8.734 14.656 -17.438 1 39.75 211 THR B CA 1
ATOM 3464 C C . THR B 1 211 ? -8.789 15.875 -18.359 1 39.75 211 THR B C 1
ATOM 3466 O O . THR B 1 211 ? -9.758 16.641 -18.328 1 39.75 211 THR B O 1
ATOM 3469 N N . ASN B 1 212 ? -7.816 16.656 -18.359 1 31.23 212 ASN B N 1
ATOM 3470 C CA . ASN B 1 212 ? -7.918 17.438 -19.578 1 31.23 212 ASN B CA 1
ATOM 3471 C C . ASN B 1 212 ? -7.977 16.547 -20.828 1 31.23 212 ASN B C 1
ATOM 3473 O O . ASN B 1 212 ? -7.262 15.547 -20.906 1 31.23 212 ASN B O 1
#

Solvent-accessible surface area (backbone atoms only — not comparable to full-atom values): 23788 Å² total; per-residue (Å²): 135,84,82,79,79,80,80,75,66,70,67,60,61,62,56,52,55,53,51,56,53,49,56,56,54,64,62,53,65,73,64,68,70,75,89,70,81,71,76,77,71,78,64,54,75,66,62,54,50,53,54,47,48,55,48,45,54,52,46,48,53,48,51,50,31,71,74,56,63,63,49,59,18,87,49,89,97,38,48,91,23,29,34,49,84,59,26,32,34,42,82,42,97,51,72,31,24,51,58,59,41,34,54,48,16,44,68,72,35,90,73,20,16,24,28,74,57,68,42,70,70,43,41,51,44,52,39,37,54,40,43,71,78,28,66,89,69,46,41,26,36,40,18,36,31,43,48,82,85,64,85,45,64,44,31,72,68,69,54,76,80,73,48,86,50,54,35,92,78,40,70,62,47,66,89,78,51,24,40,26,30,30,31,29,76,89,42,84,66,20,29,38,51,34,53,40,77,51,64,31,28,34,33,27,24,25,76,52,72,70,82,115,138,84,81,79,77,79,78,74,67,71,68,58,61,61,56,49,56,54,52,57,53,49,58,54,55,66,60,53,65,73,63,68,68,72,88,70,82,70,76,77,72,80,64,54,76,64,63,56,51,53,54,47,48,52,48,45,54,52,45,47,53,48,51,51,30,71,74,57,64,62,48,59,18,88,49,89,96,38,48,90,22,29,33,48,85,58,26,32,34,43,81,42,97,51,72,31,25,50,58,58,41,34,53,48,16,44,69,73,35,89,74,20,14,23,27,74,57,66,41,70,69,42,41,50,46,52,39,36,54,40,44,71,77,29,65,90,69,45,43,26,37,41,17,38,29,43,48,80,86,65,84,45,64,44,31,72,69,68,54,78,80,72,48,86,50,53,34,92,79,39,69,62,46,66,88,76,52,24,40,25,31,28,32,28,78,90,42,83,67,19,29,38,49,34,51,41,76,52,63,32,30,35,33,27,24,26,77,51,72,69,82,116

Sequence (424 aa):
MRSVGAGGTINLAKELKVERLLIITMMKLNFISCGVEHKAQGLEPIEKQILLFWAVDHTHHLRRCSMKMPRSCDVKNYEHWYKVGTYCVMYFNELLNFTDAEFHCRNAAPGGHLASVHSSPDNNDLNCIVLKYNKKSPRIWLGGFEFFNSGKWVWTDDSNWDFQAWVPGEPNNQHNKEDCLEMNWKEKGKWNDDWCPTKKNFLCSFTNKKTNMRSVGAGGTINLAKELKVERLLIITMMKLNFISCGVEHKAQGLEPIEKQILLFWAVDHTHHLRRCSMKMPRSCDVKNYEHWYKVGTYCVMYFNELLNFTDAEFHCRNAAPGGHLASVHSSPDNNDLNCIVLKYNKKSPRIWLGGFEFFNSGKWVWTDDSNWDFQAWVPGEPNNQHNKEDCLEMNWKEKGKWNDDWCPTKKNFLCSFTNKKTN

Foldseek 3Di:
DDPPDPPPPPVVVVVVVVVVVVVVVVVPPVPPDDPDPPPPPPDDPVVVVVVVVVVVQLVVLQVVLVVDAAAADPDPPRRVFGDQPQKTKDWDPWWFFQVVQQVVQVVVDPLKGFADDADPSSLSNVLSNQCVVPVPDSKAFGQWWADQLPPDIAGPSRDDPHDAFADVCPPVCVVVQFTTWIADPPDRSHIYGGHRRGIHITMMMGGNPPPD/DPPPDPPPPPVVVVVVVVVVVVVVVVVPPVPPDDPDPPPPPPDPPVVVVVVVVVVVQLVVLQVVLVVDAAAADPDPPRRVFGDQPQKTKDWDPWWFFQVVQQVVQVVVDPLKGFADDADPSSLSNVLSNQCVVPVPDSKAFGQWWADQLPPDIAGPSRDDPHDAFADVCPPVCVVVQFTTWIADPPDRSHIYGGHRRGIHITMMMGGNPPPD

Nearest PDB structures (foldseek):
  5f2q-assembly1_B  TM=9.463E-01  e=2.960E-14  Bothrops jararacussu
  1jzn-assembly2_A  TM=9.157E-01  e=1.157E-13  Crotalus atrox
  1wmy-assembly1_A  TM=9.300E-01  e=1.051E-12  Pseudocnus echinatus
  4wqq-assembly2_D  TM=9.295E-01  e=1.766E-12  Pseudocnus echinatus
  7l64-assembly1_A  TM=8.840E-01  e=5.005E-10  Homo sapiens

InterPro domains:
  IPR001304 C-type lectin-like [PF00059] (96-206)
  IPR001304 C-type lectin-like [PS50041] (84-205)
  IPR001304 C-type lectin-like [SM00034] (75-205)
  IPR016186 C-type lectin-like/link domain superfamily [G3DSA:3.10.100.10] (78-207)
  IPR016187 C-type lectin fold [SSF56436] (79-206)
  IPR018378 C-type lectin, conserved site [PS00615] (180-204)
  IPR050111 C-type lectin and snaclec domain-containing protein [PTHR22803] (79-208)